Protein AF-0000000084401431 (afdb_homodimer)

pLDDT: mean 94.39, std 7.21, range [65.69, 98.94]

Structure (mmCIF, N/CA/C/O backbone):
data_AF-0000000084401431-model_v1
#
loop_
_entity.id
_entity.type
_entity.pdbx_description
1 polymer 'DUF1264-domain-containing protein'
#
loop_
_atom_site.group_PDB
_atom_site.id
_atom_site.type_symbol
_atom_site.label_atom_id
_atom_site.label_alt_id
_atom_site.label_comp_id
_atom_site.label_asym_id
_atom_site.label_entity_id
_atom_site.label_seq_id
_atom_site.pdbx_PDB_ins_code
_atom_site.Cartn_x
_atom_site.Cartn_y
_atom_site.Cartn_z
_atom_site.occupancy
_atom_site.B_iso_or_equiv
_atom_site.auth_seq_id
_atom_site.auth_comp_id
_atom_site.auth_asym_id
_atom_site.auth_atom_id
_atom_site.pdbx_PDB_model_num
ATOM 1 N N . MET A 1 1 ? -12.273 -34.719 -21.266 1 65.69 1 MET A N 1
ATOM 2 C CA . MET A 1 1 ? -12.203 -33.875 -22.469 1 65.69 1 MET A CA 1
ATOM 3 C C . MET A 1 1 ? -10.781 -33.875 -23.031 1 65.69 1 MET A C 1
ATOM 5 O O . MET A 1 1 ? -9.812 -33.844 -22.281 1 65.69 1 MET A O 1
ATOM 9 N N . PRO A 1 2 ? -10.688 -34 -24.359 1 73.94 2 PRO A N 1
ATOM 10 C CA . PRO A 1 2 ? -9.344 -33.938 -24.938 1 73.94 2 PRO A CA 1
ATOM 11 C C . PRO A 1 2 ? -8.633 -32.625 -24.625 1 73.94 2 PRO A C 1
ATOM 13 O O . PRO A 1 2 ? -9.281 -31.578 -24.516 1 73.94 2 PRO A O 1
ATOM 16 N N . ARG A 1 3 ? -7.406 -32.812 -24.453 1 80.5 3 ARG A N 1
ATOM 17 C CA . ARG A 1 3 ? -6.582 -31.672 -24.031 1 80.5 3 ARG A CA 1
ATOM 18 C C . ARG A 1 3 ? -6.734 -30.5 -24.984 1 80.5 3 ARG A C 1
ATOM 20 O O . ARG A 1 3 ? -6.762 -29.344 -24.562 1 80.5 3 ARG A O 1
ATOM 27 N N . ASP A 1 4 ? -6.84 -30.797 -26.203 1 79.69 4 ASP A N 1
ATOM 28 C CA . ASP A 1 4 ? -6.98 -29.734 -27.219 1 79.69 4 ASP A CA 1
ATOM 29 C C . ASP A 1 4 ? -8.266 -28.938 -27 1 79.69 4 ASP A C 1
ATOM 31 O O . ASP A 1 4 ? -8.281 -27.719 -27.172 1 79.69 4 ASP A O 1
ATOM 35 N N . GLN A 1 5 ? -9.258 -29.656 -26.609 1 75.5 5 GLN A N 1
ATOM 36 C CA . GLN A 1 5 ? -10.531 -29 -26.344 1 75.5 5 GLN A CA 1
ATOM 37 C C . GLN A 1 5 ? -10.477 -28.172 -25.078 1 75.5 5 GLN A C 1
ATOM 39 O O . GLN A 1 5 ? -11 -27.062 -25.016 1 75.5 5 GLN A O 1
ATOM 44 N N . VAL A 1 6 ? -9.836 -28.672 -24.172 1 77.56 6 VAL A N 1
ATOM 45 C CA . VAL A 1 6 ? -9.664 -27.953 -22.922 1 77.56 6 VAL A CA 1
ATOM 46 C C . VAL A 1 6 ? -8.922 -26.641 -23.156 1 77.56 6 VAL A C 1
ATOM 48 O O . VAL A 1 6 ? -9.312 -25.594 -22.641 1 77.56 6 VAL A O 1
ATOM 51 N N . ASP A 1 7 ? -7.965 -26.688 -23.969 1 81.12 7 ASP A N 1
ATOM 52 C CA . ASP A 1 7 ? -7.145 -25.516 -24.25 1 81.12 7 ASP A CA 1
ATOM 53 C C . ASP A 1 7 ? -7.961 -24.438 -24.969 1 81.12 7 ASP A C 1
ATOM 55 O O . ASP A 1 7 ? -7.793 -23.234 -24.703 1 81.12 7 ASP A O 1
ATOM 59 N N . LYS A 1 8 ? -8.742 -24.828 -25.906 1 80.69 8 LYS A N 1
ATOM 60 C CA . LYS A 1 8 ? -9.586 -23.891 -26.625 1 80.69 8 LYS A CA 1
ATOM 61 C C . LYS A 1 8 ? -10.57 -23.203 -25.672 1 80.69 8 LYS A C 1
ATOM 63 O O . LYS A 1 8 ? -10.773 -21.984 -25.766 1 80.69 8 LYS A O 1
ATOM 68 N N . PHE A 1 9 ? -11.141 -24 -24.797 1 77.69 9 PHE A N 1
ATOM 69 C CA . PHE A 1 9 ? -12.07 -23.422 -23.812 1 77.69 9 PHE A CA 1
ATOM 70 C C . PHE A 1 9 ? -11.344 -22.484 -22.859 1 77.69 9 PHE A C 1
ATOM 72 O O . PHE A 1 9 ? -11.859 -21.422 -22.531 1 77.69 9 PHE A O 1
ATOM 79 N N . ALA A 1 10 ? -10.227 -22.891 -22.438 1 79.25 10 ALA A N 1
ATOM 80 C CA . ALA A 1 10 ? -9.414 -22.078 -21.547 1 79.25 10 ALA A CA 1
ATOM 81 C C . ALA A 1 10 ? -9.062 -20.734 -22.203 1 79.25 10 ALA A C 1
ATOM 83 O O . ALA A 1 10 ? -9.07 -19.703 -21.531 1 79.25 10 ALA A O 1
ATOM 84 N N . GLN A 1 11 ? -8.758 -20.734 -23.422 1 81.62 11 GLN A N 1
ATOM 85 C CA . GLN A 1 11 ? -8.422 -19.516 -24.141 1 81.62 11 GLN A CA 1
ATOM 86 C C . GLN A 1 11 ? -9.617 -18.562 -24.203 1 81.62 11 GLN A C 1
ATOM 88 O O . GLN A 1 11 ? -9.461 -17.344 -24.078 1 81.62 11 GLN A O 1
ATOM 93 N N . ALA A 1 12 ? -10.719 -19.141 -24.375 1 78.88 12 ALA A N 1
ATOM 94 C CA . ALA A 1 12 ? -11.945 -18.344 -24.406 1 78.88 12 ALA A CA 1
ATOM 95 C C . ALA A 1 12 ? -12.227 -17.719 -23.031 1 78.88 12 ALA A C 1
ATOM 97 O O . ALA A 1 12 ? -12.594 -16.547 -22.953 1 78.88 12 ALA A O 1
ATOM 98 N N . GLU A 1 13 ? -12.078 -18.531 -22.047 1 80.88 13 GLU A N 1
ATOM 99 C CA . GLU A 1 13 ? -12.273 -18.031 -20.703 1 80.88 13 GLU A CA 1
ATOM 100 C C . GLU A 1 13 ? -11.258 -16.953 -20.344 1 80.88 13 GLU A C 1
ATOM 102 O O . GLU A 1 13 ? -11.586 -15.977 -19.672 1 80.88 13 GLU A O 1
ATOM 107 N N . HIS A 1 14 ? -10.055 -17.094 -20.797 1 79.94 14 HIS A N 1
ATOM 108 C CA . HIS A 1 14 ? -8.984 -16.125 -20.578 1 79.94 14 HIS A CA 1
ATOM 109 C C . HIS A 1 14 ? -9.344 -14.773 -21.172 1 79.94 14 HIS A C 1
ATOM 111 O O . HIS A 1 14 ? -9.086 -13.734 -20.562 1 79.94 14 HIS A O 1
ATOM 117 N N . SER A 1 15 ? -9.961 -14.734 -22.266 1 77.81 15 SER A N 1
ATOM 118 C CA . SER A 1 15 ? -10.312 -13.5 -22.953 1 77.81 15 SER A CA 1
ATOM 119 C C . SER A 1 15 ? -11.375 -12.719 -22.188 1 77.81 15 SER A C 1
ATOM 121 O O . SER A 1 15 ? -11.484 -11.5 -22.328 1 77.81 15 SER A O 1
ATOM 123 N N . GLY A 1 16 ? -12.086 -13.43 -21.344 1 75.38 16 GLY A N 1
ATOM 124 C CA . GLY A 1 16 ? -13.148 -12.781 -20.594 1 75.38 16 GLY A CA 1
ATOM 125 C C . GLY A 1 16 ? -12.664 -12.156 -19.297 1 75.38 16 GLY A C 1
ATOM 126 O O . GLY A 1 16 ? -13.414 -11.438 -18.625 1 75.38 16 GLY A O 1
ATOM 127 N N . TYR A 1 17 ? -11.477 -12.312 -19.031 1 82.06 17 TYR A N 1
ATOM 128 C CA . TYR A 1 17 ? -10.945 -11.914 -17.719 1 82.06 17 TYR A CA 1
ATOM 129 C C . TYR A 1 17 ? -11.047 -10.406 -17.531 1 82.06 17 TYR A C 1
ATOM 131 O O . TYR A 1 17 ? -11.328 -9.938 -16.422 1 82.06 17 TYR A O 1
ATOM 139 N N . HIS A 1 18 ? -11.039 -9.633 -18.547 1 79 18 HIS A N 1
ATOM 140 C CA . HIS A 1 18 ? -11.039 -8.18 -18.406 1 79 18 HIS A CA 1
ATOM 141 C C . HIS A 1 18 ? -12.414 -7.594 -18.688 1 79 18 HIS A C 1
ATOM 143 O O . HIS A 1 18 ? -12.586 -6.371 -18.703 1 79 18 HIS A O 1
ATOM 149 N N . SER A 1 19 ? -13.32 -8.547 -18.875 1 75.56 19 SER A N 1
ATOM 150 C CA . SER A 1 19 ? -14.672 -8.078 -19.172 1 75.56 19 SER A CA 1
ATOM 151 C C . SER A 1 19 ? -15.383 -7.602 -17.906 1 75.56 19 SER A C 1
ATOM 153 O O . SER A 1 19 ? -15.156 -8.141 -16.828 1 75.56 19 SER A O 1
ATOM 155 N N . SER A 1 20 ? -16.234 -6.648 -18.078 1 71.31 20 SER A N 1
ATOM 156 C CA . SER A 1 20 ? -17 -6.09 -16.969 1 71.31 20 SER A CA 1
ATOM 157 C C . SER A 1 20 ? -17.906 -7.145 -16.344 1 71.31 20 SER A C 1
ATOM 159 O O . SER A 1 20 ? -18.094 -7.156 -15.125 1 71.31 20 SER A O 1
ATOM 161 N N . ALA A 1 21 ? -18.422 -7.992 -17.203 1 67.75 21 ALA A N 1
ATOM 162 C CA . ALA A 1 21 ? -19.328 -9.023 -16.703 1 67.75 21 ALA A CA 1
ATOM 163 C C . ALA A 1 21 ? -18.594 -9.992 -15.781 1 67.75 21 ALA A C 1
ATOM 165 O O . ALA A 1 21 ? -19.094 -10.352 -14.711 1 67.75 21 ALA A O 1
ATOM 166 N N . TYR A 1 22 ? -17.5 -10.406 -16.172 1 70.44 22 TYR A N 1
ATOM 167 C CA . TYR A 1 22 ? -16.688 -11.297 -15.336 1 70.44 22 TYR A CA 1
ATOM 168 C C . TYR A 1 22 ? -16.328 -10.625 -14.016 1 70.44 22 TYR A C 1
ATOM 170 O O . TYR A 1 22 ? -16.469 -11.227 -12.953 1 70.44 22 TYR A O 1
ATOM 178 N N . MET A 1 23 ? -16 -9.375 -14.188 1 73.12 23 MET A N 1
ATOM 179 C CA . MET A 1 23 ? -15.578 -8.648 -12.992 1 73.12 23 MET A CA 1
ATOM 180 C C . MET A 1 23 ? -16.734 -8.484 -12.016 1 73.12 23 MET A C 1
ATOM 182 O O . MET A 1 23 ? -16.562 -8.656 -10.812 1 73.12 23 MET A O 1
ATOM 186 N N . ALA A 1 24 ? -17.812 -8.227 -12.539 1 72.31 24 ALA A N 1
ATOM 187 C CA . ALA A 1 24 ? -18.984 -8.016 -11.688 1 72.31 24 ALA A CA 1
ATOM 188 C C . ALA A 1 24 ? -19.422 -9.305 -11.008 1 72.31 24 ALA A C 1
ATOM 190 O O . ALA A 1 24 ? -19.719 -9.32 -9.812 1 72.31 24 ALA A O 1
ATOM 191 N N . ALA A 1 25 ? -19.484 -10.367 -11.75 1 72.25 25 ALA A N 1
ATOM 192 C CA . ALA A 1 25 ? -19.891 -11.656 -11.195 1 72.25 25 ALA A CA 1
ATOM 193 C C . ALA A 1 25 ? -18.891 -12.148 -10.156 1 72.25 25 ALA A C 1
ATOM 195 O O . ALA A 1 25 ? -19.281 -12.703 -9.125 1 72.25 25 ALA A O 1
ATOM 196 N N . GLY A 1 26 ? -17.766 -11.938 -10.445 1 77.75 26 GLY A N 1
ATOM 197 C CA . GLY A 1 26 ? -16.734 -12.336 -9.508 1 77.75 26 GLY A CA 1
ATOM 198 C C . GLY A 1 26 ? -16.719 -11.508 -8.242 1 77.75 26 GLY A C 1
ATOM 199 O O . GLY A 1 26 ? -16.641 -12.047 -7.137 1 77.75 26 GLY A O 1
ATOM 200 N N . GLU A 1 27 ? -16.938 -10.25 -8.461 1 83.06 27 GLU A N 1
ATOM 201 C CA . GLU A 1 27 ? -16.891 -9.312 -7.344 1 83.06 27 GLU A CA 1
ATOM 202 C C . GLU A 1 27 ? -17.969 -9.609 -6.32 1 83.06 27 GLU A C 1
ATOM 204 O O . GLU A 1 27 ? -17.75 -9.477 -5.113 1 83.06 27 GLU A O 1
ATOM 209 N N . ALA A 1 28 ? -19.109 -10.07 -6.754 1 82.94 28 ALA A N 1
ATOM 210 C CA . ALA A 1 28 ? -20.234 -10.328 -5.863 1 82.94 28 ALA A CA 1
ATOM 211 C C . ALA A 1 28 ? -19.938 -11.492 -4.922 1 82.94 28 ALA A C 1
ATOM 213 O O . ALA A 1 28 ? -20.5 -11.57 -3.828 1 82.94 28 ALA A O 1
ATOM 214 N N . GLN A 1 29 ? -19.078 -12.273 -5.316 1 87 29 GLN A N 1
ATOM 215 C CA . GLN A 1 29 ? -18.797 -13.477 -4.543 1 87 29 GLN A CA 1
ATOM 216 C C . GLN A 1 29 ? -17.625 -13.258 -3.59 1 87 29 GLN A C 1
ATOM 218 O O . GLN A 1 29 ? -17.406 -14.047 -2.672 1 87 29 GLN A O 1
ATOM 223 N N . MET A 1 30 ? -16.938 -12.227 -3.77 1 91.94 30 MET A N 1
ATOM 224 C CA . MET A 1 30 ? -15.695 -12.031 -3.023 1 91.94 30 MET A CA 1
ATOM 225 C C . MET A 1 30 ? -15.922 -11.125 -1.819 1 91.94 30 MET A C 1
ATOM 227 O O . MET A 1 30 ? -16.875 -10.344 -1.795 1 91.94 30 MET A O 1
ATOM 231 N N . SER A 1 31 ? -15.094 -11.281 -0.843 1 93.62 31 SER A N 1
ATOM 232 C CA . SER A 1 31 ? -15.148 -10.438 0.343 1 93.62 31 SER A CA 1
ATOM 233 C C . SER A 1 31 ? -14.172 -9.266 0.235 1 93.62 31 SER A C 1
ATOM 235 O O . SER A 1 31 ? -13.031 -9.445 -0.184 1 93.62 31 SER A O 1
ATOM 237 N N . PHE A 1 32 ? -14.625 -8.047 0.632 1 97.06 32 PHE A N 1
ATOM 238 C CA . PHE A 1 32 ? -13.812 -6.836 0.589 1 97.06 32 PHE A CA 1
ATOM 239 C C . PHE A 1 32 ? -13.812 -6.137 1.942 1 97.06 32 PHE A C 1
ATOM 241 O O . PHE A 1 32 ? -13.703 -4.91 2.014 1 97.06 32 PHE A O 1
ATOM 248 N N . THR A 1 33 ? -13.906 -6.883 2.998 1 97.38 33 THR A N 1
ATOM 249 C CA . THR A 1 33 ? -14.117 -6.391 4.355 1 97.38 33 THR A CA 1
ATOM 250 C C . THR A 1 33 ? -13.039 -5.383 4.738 1 97.38 33 THR A C 1
ATOM 252 O O . THR A 1 33 ? -13.352 -4.289 5.219 1 97.38 33 THR A O 1
ATOM 255 N N . PRO A 1 34 ? -11.695 -5.676 4.508 1 98.44 34 PRO A N 1
ATOM 256 C CA . PRO A 1 34 ? -10.695 -4.664 4.867 1 98.44 34 PRO A CA 1
ATOM 257 C C . PRO A 1 34 ? -10.859 -3.367 4.074 1 98.44 34 PRO A C 1
ATOM 259 O O . PRO A 1 34 ? -10.695 -2.277 4.625 1 98.44 34 PRO A O 1
ATOM 262 N N . ILE A 1 35 ? -11.195 -3.438 2.803 1 98.5 35 ILE A N 1
ATOM 263 C CA . ILE A 1 35 ? -11.359 -2.279 1.931 1 98.5 35 ILE A CA 1
ATOM 264 C C . ILE A 1 35 ? -12.539 -1.438 2.416 1 98.5 35 ILE A C 1
ATOM 266 O O . ILE A 1 35 ? -12.484 -0.207 2.391 1 98.5 35 ILE A O 1
ATOM 270 N N . ASN A 1 36 ? -13.578 -2.105 2.934 1 96.44 36 ASN A N 1
ATOM 271 C CA . ASN A 1 36 ? -14.797 -1.438 3.391 1 96.44 36 ASN A CA 1
ATOM 272 C C . ASN A 1 36 ? -14.562 -0.671 4.68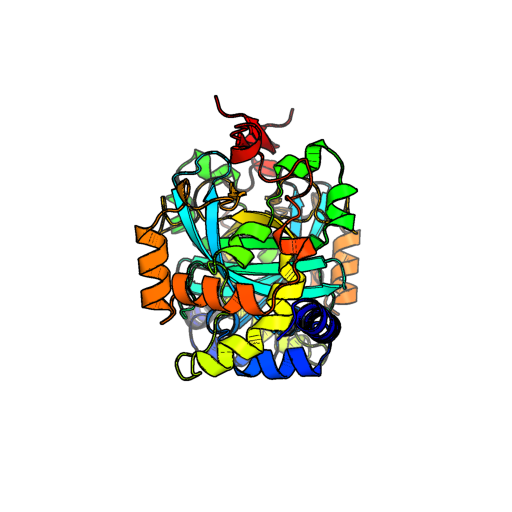8 1 96.44 36 ASN A C 1
ATOM 274 O O . ASN A 1 36 ? -15.43 0.074 5.141 1 96.44 36 ASN A O 1
ATOM 278 N N . GLN A 1 37 ? -13.383 -0.838 5.273 1 96.62 37 GLN A N 1
ATOM 279 C CA . GLN A 1 37 ? -13.07 -0.104 6.492 1 96.62 37 GLN A CA 1
ATOM 280 C C . GLN A 1 37 ? -12.469 1.261 6.176 1 96.62 37 GLN A C 1
ATOM 282 O O . GLN A 1 37 ? -12.266 2.078 7.074 1 96.62 37 GLN A O 1
ATOM 287 N N . ILE A 1 38 ? -12.148 1.524 4.922 1 96.94 38 ILE A N 1
ATOM 288 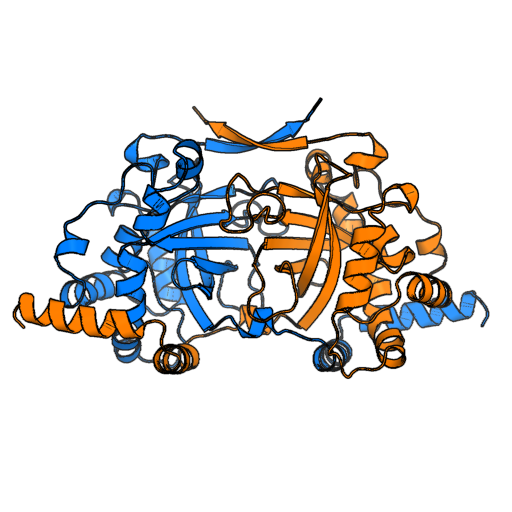C CA . ILE A 1 38 ? -11.594 2.811 4.52 1 96.94 38 ILE A CA 1
ATOM 289 C C . ILE A 1 38 ? -12.688 3.873 4.527 1 96.94 38 ILE A C 1
ATOM 291 O O . ILE A 1 38 ? -13.68 3.76 3.803 1 96.94 38 ILE A O 1
ATOM 295 N N . HIS A 1 39 ? -12.438 4.992 5.328 1 94.38 39 HIS A N 1
ATOM 296 C CA . HIS A 1 39 ? -13.547 5.922 5.496 1 94.38 39 HIS A CA 1
ATOM 297 C C . HIS A 1 39 ? -13.062 7.367 5.477 1 94.38 39 HIS A C 1
ATOM 299 O O . HIS A 1 39 ? -13.812 8.289 5.812 1 94.38 39 HIS A O 1
ATOM 305 N N . GLN A 1 40 ? -11.859 7.578 5.172 1 96.12 40 GLN A N 1
ATOM 306 C CA . GLN A 1 40 ? -11.336 8.938 5.113 1 96.12 40 GLN A CA 1
ATOM 307 C C . GLN A 1 40 ? -10.445 9.133 3.891 1 96.12 40 GLN A C 1
ATOM 309 O O . GLN A 1 40 ? -9.656 8.258 3.545 1 96.12 40 GLN A O 1
ATOM 314 N N . HIS A 1 41 ? -10.594 10.242 3.258 1 97.75 41 HIS A N 1
ATOM 315 C CA . HIS A 1 41 ? -9.773 10.656 2.127 1 97.75 41 HIS A CA 1
ATOM 316 C C . HIS A 1 41 ? -9.07 11.984 2.408 1 97.75 41 HIS A C 1
ATOM 318 O O . HIS A 1 41 ? -9.734 13 2.641 1 97.75 41 HIS A O 1
ATOM 324 N N . LEU A 1 42 ? -7.738 11.945 2.418 1 98 42 LEU A N 1
ATOM 325 C CA . LEU A 1 42 ? -6.895 13.125 2.594 1 98 42 LEU A CA 1
ATOM 326 C C . LEU A 1 42 ? -5.93 13.281 1.422 1 98 42 LEU A C 1
ATOM 328 O O . LEU A 1 42 ? -5.527 12.289 0.807 1 98 42 LEU A O 1
ATOM 332 N N . CYS A 1 43 ? -5.586 14.484 1.151 1 98.5 43 CYS A N 1
ATOM 333 C CA . CYS A 1 43 ? -4.586 14.75 0.124 1 98.5 43 CYS A CA 1
ATOM 334 C C . CYS A 1 43 ? -3.518 15.711 0.638 1 98.5 43 CYS A C 1
ATOM 336 O O . CYS A 1 43 ? -3.836 16.719 1.259 1 98.5 43 CYS A O 1
ATOM 338 N N . GLY A 1 44 ? -2.326 15.383 0.428 1 98.44 44 GLY A N 1
ATOM 339 C CA . GLY A 1 44 ? -1.163 16.219 0.699 1 98.44 44 GLY A CA 1
ATOM 340 C C . GLY A 1 44 ? -0.043 16.016 -0.305 1 98.44 44 GLY A C 1
ATOM 341 O O . GLY A 1 44 ? -0.277 15.547 -1.419 1 98.44 44 GLY A O 1
ATOM 342 N N . LEU A 1 45 ? 1.127 16.562 0.025 1 98.81 45 LEU A N 1
ATOM 343 C CA . LEU A 1 45 ? 2.338 16.391 -0.767 1 98.81 45 LEU A CA 1
ATOM 344 C C . LEU A 1 45 ? 3.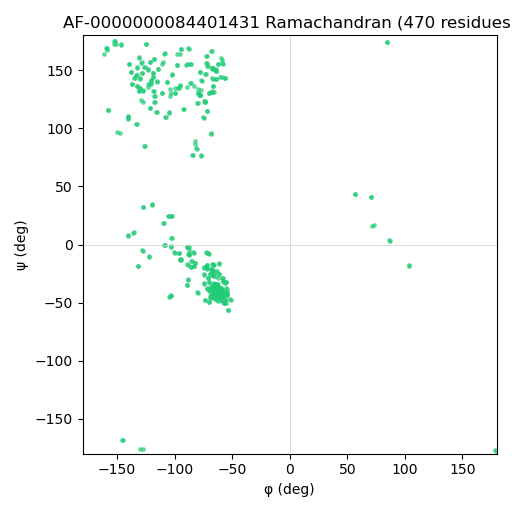395 15.617 0.025 1 98.81 45 LEU A C 1
ATOM 346 O O . LEU A 1 45 ? 3.541 15.828 1.232 1 98.81 45 LEU A O 1
ATOM 350 N N . HIS A 1 46 ? 4.078 14.75 -0.647 1 98.94 46 HIS A N 1
ATOM 351 C CA . HIS A 1 46 ? 5.234 14.062 -0.087 1 98.94 46 HIS A CA 1
ATOM 352 C C . HIS A 1 46 ? 6.516 14.445 -0.818 1 98.94 46 HIS A C 1
ATOM 354 O O . HIS A 1 46 ? 6.484 14.781 -2.004 1 98.94 46 HIS A O 1
ATOM 360 N N . ILE A 1 47 ? 7.594 14.398 -0.13 1 98.88 47 ILE A N 1
ATOM 361 C CA . ILE A 1 47 ? 8.922 14.539 -0.726 1 98.88 47 ILE A CA 1
ATOM 362 C C . ILE A 1 47 ? 9.75 13.297 -0.426 1 98.88 47 ILE A C 1
ATOM 364 O O . ILE A 1 47 ? 9.461 12.555 0.516 1 98.88 47 ILE A O 1
ATOM 368 N N . TYR A 1 48 ? 10.727 13.102 -1.252 1 98.69 48 TYR A N 1
ATOM 369 C CA . TYR A 1 48 ? 11.617 11.961 -1.047 1 98.69 48 TYR A CA 1
ATOM 370 C C . TYR A 1 48 ? 12.602 12.242 0.081 1 98.69 48 TYR A C 1
ATOM 372 O O . TYR A 1 48 ? 13.125 13.352 0.198 1 98.69 48 TYR A O 1
ATOM 380 N N . SER A 1 49 ? 12.898 11.273 0.878 1 98.56 49 SER A N 1
ATOM 381 C CA . SER A 1 49 ? 13.734 11.461 2.061 1 98.56 49 SER A CA 1
ATOM 382 C C . SER A 1 49 ? 15.148 11.875 1.679 1 98.56 49 SER A C 1
ATOM 384 O O . SER A 1 49 ? 15.883 12.438 2.496 1 98.56 49 SER A O 1
ATOM 386 N N . HIS A 1 50 ? 15.547 11.547 0.463 1 97.88 50 HIS A N 1
ATOM 387 C CA . HIS A 1 50 ? 16.906 11.891 0.036 1 97.88 50 HIS A CA 1
ATOM 388 C C . HIS A 1 50 ? 16.906 13.148 -0.818 1 97.88 50 HIS A C 1
ATOM 390 O O . HIS A 1 50 ? 17.969 13.648 -1.192 1 97.88 50 HIS A O 1
ATOM 396 N N . ASP A 1 51 ? 15.758 13.688 -1.202 1 97.56 51 ASP A N 1
ATOM 397 C CA . ASP A 1 51 ? 15.656 14.836 -2.098 1 97.56 51 ASP A CA 1
ATOM 398 C C . ASP A 1 51 ? 14.438 15.688 -1.762 1 97.56 51 ASP A C 1
ATOM 400 O O . ASP A 1 51 ? 13.359 15.492 -2.328 1 97.56 51 ASP A O 1
ATOM 404 N N . GLY A 1 52 ? 14.656 16.719 -0.982 1 96.75 52 GLY A N 1
ATOM 405 C CA . GLY A 1 52 ? 13.586 17.594 -0.523 1 96.75 52 GLY A CA 1
ATOM 406 C C . GLY A 1 52 ? 13.008 18.453 -1.626 1 96.75 52 GLY A C 1
ATOM 407 O O . GLY A 1 52 ? 11.977 19.094 -1.439 1 96.75 52 GLY A O 1
ATOM 408 N N . ASN A 1 53 ? 13.633 18.438 -2.814 1 97.12 53 ASN A N 1
ATOM 409 C CA . ASN A 1 53 ? 13.172 19.25 -3.928 1 97.12 53 ASN A CA 1
ATOM 410 C C . ASN A 1 53 ? 12.273 18.453 -4.871 1 97.12 53 ASN A C 1
ATOM 412 O O . ASN A 1 53 ? 11.727 19.016 -5.828 1 97.12 53 ASN A O 1
ATOM 416 N N . ARG A 1 54 ? 12.156 17.219 -4.668 1 97.81 54 ARG A N 1
ATOM 417 C CA . ARG A 1 54 ? 11.297 16.344 -5.465 1 97.81 54 ARG A CA 1
ATOM 418 C C . ARG A 1 54 ? 10.031 15.969 -4.699 1 97.81 54 ARG A C 1
ATOM 420 O O . ARG A 1 54 ? 10.102 15.312 -3.658 1 97.81 54 ARG A O 1
ATOM 427 N N . ALA A 1 55 ? 8.93 16.469 -5.238 1 98.75 55 ALA A N 1
ATOM 428 C CA . ALA A 1 55 ? 7.664 16.297 -4.531 1 98.75 55 ALA A CA 1
ATOM 429 C C . ALA A 1 55 ? 6.613 15.664 -5.438 1 98.75 55 ALA A C 1
ATOM 431 O O . ALA A 1 55 ? 6.672 15.812 -6.664 1 98.75 55 ALA A O 1
ATOM 432 N N . VAL A 1 56 ? 5.699 14.984 -4.797 1 98.81 56 VAL A N 1
ATOM 433 C CA . VAL A 1 56 ? 4.582 14.398 -5.527 1 98.81 56 VAL A CA 1
ATOM 434 C C . VAL A 1 56 ? 3.295 14.562 -4.723 1 98.81 56 VAL A C 1
ATOM 436 O O . VAL A 1 56 ? 3.334 14.695 -3.496 1 98.81 56 VAL A O 1
ATOM 439 N N . LYS A 1 57 ? 2.17 14.562 -5.438 1 98.81 57 LYS A N 1
ATOM 440 C CA . LYS A 1 57 ? 0.865 14.523 -4.781 1 98.81 57 LYS A CA 1
ATOM 441 C C . LYS A 1 57 ? 0.579 13.148 -4.195 1 98.81 57 LYS A C 1
ATOM 443 O O . LYS A 1 57 ? 0.966 12.125 -4.773 1 98.81 57 LYS A O 1
ATOM 448 N N . ALA A 1 58 ? -0.098 13.164 -3.127 1 98.88 58 ALA A N 1
ATOM 449 C CA . ALA A 1 58 ? -0.426 11.914 -2.447 1 98.88 58 ALA A CA 1
ATOM 450 C C . ALA A 1 58 ? -1.854 11.945 -1.908 1 98.88 58 ALA A C 1
ATOM 452 O O . ALA A 1 58 ? -2.158 12.695 -0.978 1 98.88 58 ALA A O 1
ATOM 453 N N . HIS A 1 59 ? -2.727 11.172 -2.486 1 98.88 59 HIS A N 1
ATOM 454 C CA . HIS A 1 59 ? -4.086 10.961 -2.002 1 98.88 59 HIS A CA 1
ATOM 455 C C . HIS A 1 59 ? -4.16 9.75 -1.076 1 98.88 59 HIS A C 1
ATOM 457 O O . HIS A 1 59 ? -3.902 8.625 -1.5 1 98.88 59 HIS A O 1
ATOM 463 N N . HIS A 1 60 ? -4.531 10.039 0.199 1 98.81 60 HIS A N 1
ATOM 464 C CA . HIS A 1 60 ? -4.57 9.023 1.25 1 98.81 60 HIS A CA 1
ATOM 465 C C . HIS A 1 60 ? -5.992 8.531 1.483 1 98.81 60 HIS A C 1
ATOM 467 O O . HIS A 1 60 ? -6.91 9.328 1.669 1 98.81 60 HIS A O 1
ATOM 473 N N . TYR A 1 61 ? -6.152 7.293 1.498 1 98.81 61 TYR A N 1
ATOM 474 C CA . TYR A 1 61 ? -7.391 6.641 1.901 1 98.81 61 TYR A CA 1
ATOM 475 C C . TYR A 1 61 ? -7.184 5.801 3.156 1 98.81 61 TYR A C 1
ATOM 477 O O . TYR A 1 61 ? -6.527 4.762 3.113 1 98.81 61 TYR A O 1
ATOM 485 N N . CYS A 1 62 ? -7.844 6.234 4.234 1 97.81 62 CYS A N 1
ATOM 486 C CA . CYS A 1 62 ? -7.352 5.82 5.543 1 97.81 62 CYS A CA 1
ATOM 487 C C . CYS A 1 62 ? -8.406 5.008 6.289 1 97.81 62 CYS A C 1
ATOM 489 O O . CYS A 1 62 ? -9.602 5.266 6.156 1 97.81 62 CYS A O 1
ATOM 491 N N . THR A 1 63 ? -7.93 4.086 6.984 1 97.06 63 THR A N 1
ATOM 492 C CA . THR A 1 63 ? -8.633 3.346 8.023 1 97.06 63 THR A CA 1
ATOM 493 C C . THR A 1 63 ? -8.07 3.678 9.406 1 97.06 63 THR A C 1
ATOM 495 O O . THR A 1 63 ? -6.848 3.715 9.586 1 97.06 63 THR A O 1
ATOM 498 N N . HIS A 1 64 ? -8.953 4 10.312 1 94.75 64 HIS A N 1
ATOM 499 C CA . HIS A 1 64 ? -8.531 4.109 11.703 1 94.75 64 HIS A CA 1
ATOM 500 C C . HIS A 1 64 ? -8.469 2.736 12.367 1 94.75 64 HIS A C 1
ATOM 502 O O . HIS A 1 64 ? -9.406 2.326 13.055 1 94.75 64 HIS A O 1
ATOM 508 N N . LEU A 1 65 ? -7.383 2.025 12.188 1 94.12 65 LEU A N 1
ATOM 509 C CA . LEU A 1 65 ? -7.23 0.647 12.641 1 94.12 65 LEU A CA 1
ATOM 510 C C . LEU A 1 65 ? -7.453 0.541 14.148 1 94.12 65 LEU A C 1
ATOM 512 O O . LEU A 1 65 ? -8.188 -0.335 14.609 1 94.12 65 LEU A O 1
ATOM 516 N N . ARG A 1 66 ? -6.824 1.341 14.898 1 93.56 66 ARG A N 1
ATOM 517 C CA . ARG A 1 66 ? -7.027 1.553 16.328 1 93.56 66 ARG A CA 1
ATOM 518 C C . ARG A 1 66 ? -6.762 3.006 16.719 1 93.56 66 ARG A C 1
ATOM 520 O O . ARG A 1 66 ? -6.34 3.805 15.875 1 93.56 66 ARG A O 1
ATOM 527 N N . LYS A 1 67 ? -7.055 3.346 17.891 1 89.38 67 LYS A N 1
ATOM 528 C CA . LYS A 1 67 ? -6.969 4.734 18.328 1 89.38 67 LYS A CA 1
ATOM 529 C C . LYS A 1 67 ? -5.57 5.301 18.109 1 89.38 67 LYS A C 1
ATOM 531 O O . LYS A 1 67 ? -5.414 6.484 17.797 1 89.38 67 LYS A O 1
ATOM 536 N N . ASP A 1 68 ? -4.59 4.473 18.234 1 95.38 68 ASP A N 1
ATOM 537 C CA . ASP A 1 68 ? -3.229 5 18.172 1 95.38 68 ASP A CA 1
ATOM 538 C C . ASP A 1 68 ? -2.527 4.578 16.891 1 95.38 68 ASP A C 1
ATOM 540 O O . ASP A 1 68 ? -1.296 4.57 16.812 1 95.38 68 ASP A O 1
ATOM 544 N N . LEU A 1 69 ? -3.334 4.164 15.891 1 97.94 69 LEU A N 1
ATOM 545 C CA . LEU A 1 69 ? -2.703 3.74 14.648 1 97.94 69 LEU A CA 1
ATOM 546 C C . LEU A 1 69 ? -3.684 3.836 13.477 1 97.94 69 LEU A C 1
ATOM 548 O O . LEU A 1 69 ? -4.68 3.111 13.438 1 97.94 69 LEU A O 1
ATOM 552 N N . HIS A 1 70 ? -3.377 4.707 12.523 1 97.88 70 HIS A N 1
ATOM 553 C CA . HIS A 1 70 ? -4.059 4.777 11.234 1 97.88 70 HIS A CA 1
ATOM 554 C C . HIS A 1 70 ? -3.223 4.137 10.133 1 97.88 70 HIS A C 1
ATOM 556 O O . HIS A 1 70 ? -1.991 4.141 10.203 1 97.88 70 HIS A O 1
ATOM 562 N N . GLN A 1 71 ? -3.898 3.559 9.234 1 98.88 71 GLN A N 1
ATOM 563 C CA . GLN A 1 71 ? -3.26 3.023 8.039 1 98.88 71 GLN A CA 1
ATOM 564 C C . GLN A 1 71 ? -3.936 3.549 6.773 1 98.88 71 GLN A C 1
ATOM 566 O O . GLN A 1 71 ? -5.164 3.527 6.664 1 98.88 71 GLN A O 1
ATOM 571 N N . CYS A 1 72 ? -3.113 4.02 5.797 1 98.88 72 CYS A N 1
ATOM 572 C CA . CYS A 1 72 ? -3.646 4.672 4.605 1 98.88 72 CYS A CA 1
ATOM 573 C C . CYS A 1 72 ? -3.029 4.082 3.34 1 98.88 72 CYS A C 1
ATOM 575 O O . CYS A 1 72 ? -1.816 3.879 3.273 1 98.88 72 CYS A O 1
ATOM 577 N N . VAL A 1 73 ? -3.877 3.826 2.395 1 98.94 73 VAL A N 1
ATOM 578 C CA . VAL A 1 73 ? -3.445 3.539 1.031 1 98.94 73 VAL A CA 1
ATOM 579 C C . VAL A 1 73 ? -3.281 4.844 0.255 1 98.94 73 VAL A C 1
ATOM 581 O O . VAL A 1 73 ? -4.102 5.754 0.38 1 98.94 73 VAL A O 1
ATOM 584 N N . ILE A 1 74 ? -2.203 4.926 -0.567 1 98.94 74 ILE A N 1
ATOM 585 C CA . ILE A 1 74 ? -1.911 6.195 -1.221 1 98.94 74 ILE A CA 1
ATOM 586 C C . ILE A 1 74 ? -1.993 6.027 -2.736 1 98.94 74 ILE A C 1
ATOM 588 O O . ILE A 1 74 ? -1.427 5.086 -3.295 1 98.94 74 ILE A O 1
ATOM 592 N N . TYR A 1 75 ? -2.676 6.914 -3.361 1 98.94 75 TYR A N 1
ATOM 593 C CA . TYR A 1 75 ? -2.758 7.02 -4.812 1 98.94 75 TYR A CA 1
ATOM 594 C C . TYR A 1 75 ? -2.189 8.352 -5.293 1 98.94 75 TYR A C 1
ATOM 596 O O . TYR A 1 75 ? -2.119 9.312 -4.531 1 98.94 75 TYR A O 1
ATOM 604 N N . ASP A 1 76 ? -1.819 8.414 -6.578 1 98.75 76 ASP A N 1
ATOM 605 C CA . ASP A 1 76 ? -1.241 9.633 -7.133 1 98.75 76 ASP A CA 1
ATOM 606 C C . ASP A 1 76 ? -2.33 10.633 -7.52 1 98.75 76 ASP A C 1
ATOM 608 O O . ASP A 1 76 ? -2.045 11.805 -7.773 1 98.75 76 ASP A O 1
ATOM 612 N N . SER A 1 77 ? -3.553 10.203 -7.621 1 98.19 77 SER A N 1
ATOM 613 C CA . SER A 1 77 ? -4.715 11.039 -7.918 1 98.19 77 SER A CA 1
ATOM 614 C C . SER A 1 77 ? -5.988 10.438 -7.328 1 98.19 77 SER A C 1
ATOM 616 O O . SER A 1 77 ? -5.953 9.367 -6.719 1 98.19 77 SER A O 1
ATOM 618 N N . ASP A 1 78 ? -7.066 11.164 -7.457 1 97.81 78 ASP A N 1
ATOM 619 C CA . ASP A 1 78 ? -8.344 10.648 -6.977 1 97.81 78 ASP A CA 1
ATOM 620 C C . ASP A 1 78 ? -9.234 10.203 -8.133 1 97.81 78 ASP A C 1
ATOM 622 O O . ASP A 1 78 ? -10.461 10.203 -8.023 1 97.81 78 ASP A O 1
ATOM 626 N N . GLN A 1 79 ? -8.617 9.867 -9.266 1 97.56 79 GLN A N 1
ATOM 627 C CA . GLN A 1 79 ? -9.336 9.438 -10.469 1 97.56 79 GLN A CA 1
ATOM 628 C C . GLN A 1 79 ? -9.438 7.914 -10.531 1 97.56 79 GLN A C 1
ATOM 630 O O . GLN A 1 79 ? -8.766 7.211 -9.773 1 97.56 79 GLN A O 1
ATOM 635 N N . ALA A 1 80 ? -10.266 7.406 -11.438 1 97 80 ALA A N 1
ATOM 636 C CA . ALA A 1 80 ? -10.5 5.973 -11.578 1 97 80 ALA A CA 1
ATOM 637 C C . ALA A 1 80 ? -9.242 5.254 -12.062 1 97 80 ALA A C 1
ATOM 639 O O . ALA A 1 80 ? -9.047 4.074 -11.773 1 97 80 ALA A O 1
ATOM 640 N N . ASN A 1 81 ? -8.375 5.945 -12.766 1 97.56 81 ASN A N 1
ATOM 641 C CA . ASN A 1 81 ? -7.16 5.34 -13.297 1 97.56 81 ASN A CA 1
ATOM 642 C C . ASN A 1 81 ? -5.941 5.727 -12.461 1 97.56 81 ASN A C 1
ATOM 644 O O . ASN A 1 81 ? -4.82 5.758 -12.969 1 97.56 81 ASN A O 1
ATOM 648 N N . ALA A 1 82 ? -6.207 6.059 -11.195 1 98.69 82 ALA A N 1
ATOM 649 C CA . ALA A 1 82 ? -5.129 6.469 -10.305 1 98.69 82 ALA A CA 1
ATOM 650 C C . ALA A 1 82 ? -4.137 5.332 -10.078 1 98.69 82 ALA A C 1
ATOM 652 O O . ALA A 1 82 ? -4.535 4.172 -9.938 1 98.69 82 ALA A O 1
ATOM 653 N N . ARG A 1 83 ? -2.832 5.637 -9.992 1 98.81 83 ARG A N 1
ATOM 654 C CA . ARG A 1 83 ? -1.782 4.699 -9.602 1 98.81 83 ARG A CA 1
ATOM 655 C C . ARG A 1 83 ? -1.767 4.488 -8.094 1 98.81 83 ARG A C 1
ATOM 657 O O . ARG A 1 83 ? -1.776 5.453 -7.328 1 98.81 83 ARG A O 1
ATOM 664 N N . LEU A 1 84 ? -1.783 3.24 -7.73 1 98.94 84 LEU A N 1
ATOM 665 C CA . LEU A 1 84 ? -1.476 2.885 -6.348 1 98.94 84 LEU A CA 1
ATOM 666 C C . LEU A 1 84 ? 0.011 3.061 -6.059 1 98.94 84 LEU A C 1
ATOM 668 O O . LEU A 1 84 ? 0.841 2.305 -6.566 1 98.94 84 LEU A O 1
ATOM 672 N N . ILE A 1 85 ? 0.401 4.055 -5.117 1 98.94 85 ILE A N 1
ATOM 673 C CA . ILE A 1 85 ? 1.815 4.41 -5.145 1 98.94 85 ILE A CA 1
ATOM 674 C C . ILE A 1 85 ? 2.434 4.18 -3.766 1 98.94 85 ILE A C 1
ATOM 676 O O . ILE A 1 85 ? 3.652 4.277 -3.602 1 98.94 85 ILE A O 1
ATOM 680 N N . GLY A 1 86 ? 1.562 3.91 -2.74 1 98.94 86 GLY A N 1
ATOM 681 C CA . GLY A 1 86 ? 2.244 3.748 -1.467 1 98.94 86 GLY A CA 1
ATOM 682 C C . GLY A 1 86 ? 1.296 3.48 -0.312 1 98.94 86 GLY A C 1
ATOM 683 O O . GLY A 1 86 ? 0.102 3.258 -0.521 1 98.94 86 GLY A O 1
ATOM 684 N N . ILE A 1 87 ? 1.924 3.393 0.896 1 98.94 87 ILE A N 1
ATOM 685 C CA . ILE A 1 87 ? 1.245 3.188 2.17 1 98.94 87 ILE A CA 1
ATOM 686 C C . ILE A 1 87 ? 1.816 4.141 3.217 1 98.94 87 ILE A C 1
ATOM 688 O O . ILE A 1 87 ? 3.02 4.41 3.23 1 98.94 87 ILE A O 1
ATOM 692 N N . GLU A 1 88 ? 0.912 4.621 4.07 1 98.94 88 GLU A N 1
ATOM 693 C CA . GLU A 1 88 ? 1.348 5.402 5.223 1 98.94 88 GLU A CA 1
ATOM 694 C C . GLU A 1 88 ? 0.67 4.922 6.504 1 98.94 88 GLU A C 1
ATOM 696 O O . GLU A 1 88 ? -0.533 4.652 6.512 1 98.94 88 GLU A O 1
ATOM 701 N N . TYR A 1 89 ? 1.47 4.824 7.508 1 98.94 89 TYR A N 1
ATOM 702 C CA . TYR A 1 89 ? 0.985 4.613 8.867 1 98.94 89 TYR A CA 1
ATOM 703 C C . TYR A 1 89 ? 1.121 5.883 9.695 1 98.94 89 TYR A C 1
ATOM 705 O O . TYR A 1 89 ? 2.119 6.598 9.594 1 98.94 89 TYR A O 1
ATOM 713 N N . LEU A 1 90 ? 0.137 6.18 10.516 1 98.81 90 LEU A N 1
ATOM 714 C CA . LEU A 1 90 ? 0.164 7.344 11.391 1 98.81 90 LEU A CA 1
ATOM 715 C C . LEU A 1 90 ? 0.041 6.926 12.852 1 98.81 90 LEU A C 1
ATOM 717 O O . LEU A 1 90 ? -0.776 6.066 13.188 1 98.81 90 LEU A O 1
ATOM 721 N N . VAL A 1 91 ? 0.814 7.555 13.695 1 98.81 91 VAL A N 1
ATOM 722 C CA . VAL A 1 91 ? 0.732 7.328 15.141 1 98.81 91 VAL A CA 1
ATOM 723 C C . VAL A 1 91 ? 0.699 8.664 15.875 1 98.81 91 VAL A C 1
ATOM 725 O O . VAL A 1 91 ? 1.227 9.664 15.375 1 98.81 91 VAL A O 1
ATOM 728 N N . PRO A 1 92 ? 0.081 8.656 17.031 1 98.25 92 PRO A N 1
ATOM 729 C CA . PRO A 1 92 ? 0.155 9.875 17.844 1 98.25 92 PRO A CA 1
ATOM 730 C C . PRO A 1 92 ? 1.562 10.148 18.375 1 98.25 92 PRO A C 1
ATOM 732 O O . PRO A 1 92 ? 2.42 9.258 18.344 1 98.25 92 PRO A O 1
ATOM 735 N N . GLU A 1 93 ? 1.721 11.305 18.844 1 98.56 93 GLU A N 1
ATOM 736 C CA . GLU A 1 93 ? 3.027 11.781 19.281 1 98.56 93 GLU A CA 1
ATOM 737 C C . GLU A 1 93 ? 3.604 10.891 20.375 1 98.56 93 GLU A C 1
ATOM 739 O O . GLU A 1 93 ? 4.801 10.594 20.375 1 98.56 93 GLU A O 1
ATOM 744 N N . GLU A 1 94 ? 2.789 10.453 21.328 1 98.38 94 GLU A N 1
ATOM 745 C CA . GLU A 1 94 ? 3.266 9.625 22.438 1 98.38 94 GLU A CA 1
ATOM 746 C C . GLU A 1 94 ? 3.879 8.32 21.922 1 98.38 94 GLU A C 1
ATOM 748 O O . GLU A 1 94 ? 4.895 7.859 22.438 1 98.38 94 GLU A O 1
ATOM 753 N N . VAL A 1 95 ? 3.264 7.754 20.953 1 98.75 95 VAL A N 1
ATOM 754 C CA . VAL A 1 95 ? 3.785 6.527 20.359 1 98.75 95 VAL A CA 1
ATOM 755 C C . VAL A 1 95 ? 5.09 6.82 19.625 1 98.75 95 VAL A C 1
ATOM 757 O O . VAL A 1 95 ? 6.074 6.09 19.781 1 98.75 95 VAL A O 1
ATOM 760 N N . PHE A 1 96 ? 5.141 7.871 18.875 1 98.88 96 PHE A N 1
ATOM 761 C CA . PHE A 1 96 ? 6.344 8.242 18.125 1 98.88 96 PHE A CA 1
ATOM 762 C C . PHE A 1 96 ? 7.527 8.406 19.078 1 98.88 96 PHE A C 1
ATOM 764 O O . PHE A 1 96 ? 8.617 7.879 18.828 1 98.88 96 PHE A O 1
ATOM 771 N N . ILE A 1 97 ? 7.285 9.133 20.078 1 98.75 97 ILE A N 1
ATOM 772 C CA . ILE A 1 97 ? 8.352 9.422 21.031 1 98.75 97 ILE A CA 1
ATOM 773 C C . ILE A 1 97 ? 8.898 8.109 21.594 1 98.75 97 ILE A C 1
ATOM 775 O O . ILE A 1 97 ? 10.094 7.988 21.859 1 98.75 97 ILE A O 1
ATOM 779 N N . SER A 1 98 ? 8.094 7.113 21.719 1 98.5 98 SER A N 1
ATOM 780 C CA . SER A 1 98 ? 8.477 5.852 22.344 1 98.5 98 SER A CA 1
ATOM 781 C C . SER A 1 98 ? 9.188 4.938 21.344 1 98.5 98 SER A C 1
ATOM 783 O O . SER A 1 98 ? 9.703 3.883 21.719 1 98.5 98 SER A O 1
ATOM 785 N N . LEU A 1 99 ? 9.258 5.27 20.094 1 98.62 99 LEU A N 1
ATOM 786 C CA . LEU A 1 99 ? 9.906 4.441 19.094 1 98.62 99 LEU A CA 1
ATOM 787 C C . LEU A 1 99 ? 11.414 4.367 19.328 1 98.62 99 LEU A C 1
ATOM 789 O O . LEU A 1 99 ? 12.008 5.309 19.859 1 98.62 99 LEU A O 1
ATOM 793 N N . PRO A 1 100 ? 12.023 3.24 18.906 1 98.12 100 PRO A N 1
ATOM 794 C CA . PRO A 1 100 ? 13.492 3.225 18.906 1 98.12 100 PRO A CA 1
ATOM 795 C C . PRO A 1 100 ? 14.094 4.367 18.094 1 98.12 100 PRO A C 1
ATOM 797 O O . PRO A 1 100 ? 13.57 4.723 17.047 1 98.12 100 PRO A O 1
ATOM 800 N N . GLU A 1 101 ? 15.18 4.883 18.562 1 97.88 101 GLU A N 1
ATOM 801 C CA . GLU A 1 101 ? 15.805 6.035 17.906 1 97.88 101 GLU A CA 1
ATOM 802 C C . GLU A 1 101 ? 16.078 5.758 16.438 1 97.88 101 GLU A C 1
ATOM 804 O O . GLU A 1 101 ? 15.836 6.613 15.586 1 97.88 101 GLU A O 1
ATOM 809 N N . ASP A 1 102 ? 16.562 4.578 16.109 1 97.38 102 ASP A N 1
ATOM 810 C CA . ASP A 1 102 ? 16.922 4.242 14.727 1 97.38 102 ASP A CA 1
ATOM 811 C C . ASP A 1 102 ? 15.688 4.172 13.836 1 97.38 102 ASP A C 1
ATOM 813 O O . ASP A 1 102 ? 15.781 4.289 12.617 1 97.38 102 ASP A O 1
ATOM 817 N N . GLU A 1 103 ? 14.531 3.961 14.406 1 98.56 103 GLU A N 1
ATOM 818 C CA . GLU A 1 103 ? 13.273 3.883 13.672 1 98.56 103 GLU A CA 1
ATOM 819 C C . GLU A 1 103 ? 12.805 5.266 13.227 1 98.56 103 GLU A C 1
ATOM 821 O O . GLU A 1 103 ? 12.141 5.402 12.203 1 98.56 103 GLU A O 1
ATOM 826 N N . LYS A 1 104 ? 13.172 6.289 13.867 1 98.69 104 LYS A N 1
ATOM 827 C CA . LYS A 1 104 ? 12.594 7.621 13.719 1 98.69 104 LYS A CA 1
ATOM 828 C C . LYS A 1 104 ? 13.008 8.25 12.391 1 98.69 104 LYS A C 1
ATOM 830 O O . LYS A 1 104 ? 12.352 9.172 11.906 1 98.69 104 LYS A O 1
ATOM 835 N N . LYS A 1 105 ? 14.07 7.723 11.75 1 98.44 105 LYS A N 1
ATOM 836 C CA . LYS A 1 105 ? 14.531 8.266 10.477 1 98.44 105 LYS A CA 1
ATOM 837 C C . LYS A 1 105 ? 13.492 8.039 9.383 1 98.44 105 LYS A C 1
ATOM 839 O O . LYS A 1 105 ? 13.531 8.695 8.336 1 98.44 105 LYS A O 1
ATOM 844 N N . TYR A 1 106 ? 12.57 7.125 9.633 1 98.75 106 TYR A N 1
ATOM 845 C CA . TYR A 1 106 ? 11.547 6.801 8.641 1 98.75 106 TYR A CA 1
ATOM 846 C C . TYR A 1 106 ? 10.328 7.695 8.812 1 98.75 106 TYR A C 1
ATOM 848 O O . TYR A 1 106 ? 9.375 7.613 8.023 1 98.75 106 TYR A O 1
ATOM 856 N N . TRP A 1 107 ? 10.273 8.602 9.797 1 98.88 107 TRP A N 1
ATOM 857 C CA . TRP A 1 107 ? 9.016 9.234 10.195 1 98.88 107 TRP A CA 1
ATOM 858 C C . TRP A 1 107 ? 9.078 10.742 9.992 1 98.88 107 TRP A C 1
ATOM 860 O O . TRP A 1 107 ? 10.141 11.352 10.133 1 98.88 107 TRP A O 1
ATOM 870 N N . HIS A 1 108 ? 7.965 11.328 9.664 1 98.94 108 HIS A N 1
ATOM 871 C CA . HIS A 1 108 ? 7.816 12.773 9.539 1 98.94 108 HIS A CA 1
ATOM 872 C C . HIS A 1 108 ? 6.621 13.273 10.344 1 98.94 108 HIS A C 1
ATOM 874 O O . HIS A 1 108 ? 5.707 12.508 10.648 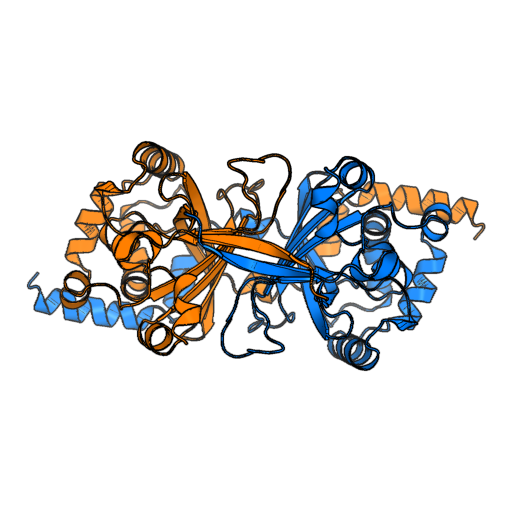1 98.94 108 HIS A O 1
ATOM 880 N N . SER A 1 109 ? 6.645 14.523 10.695 1 98.94 109 SER A N 1
ATOM 881 C CA . SER A 1 109 ? 5.559 15.164 11.43 1 98.94 109 SER A CA 1
ATOM 882 C C . SER A 1 109 ? 4.484 15.688 10.484 1 98.94 109 SER A C 1
ATOM 884 O O . SER A 1 109 ? 4.77 16 9.328 1 98.94 109 SER A O 1
ATOM 886 N N . HIS A 1 110 ? 3.246 15.82 11 1 98.88 110 HIS A N 1
ATOM 887 C CA . HIS A 1 110 ? 2.141 16.328 10.203 1 98.88 110 HIS A CA 1
ATOM 888 C C . HIS A 1 110 ? 1.828 17.781 10.562 1 98.88 110 HIS A C 1
ATOM 890 O O . HIS A 1 110 ? 0.951 18.406 9.953 1 98.88 110 HIS A O 1
ATOM 896 N N . LYS A 1 111 ? 2.549 18.359 11.539 1 98.75 111 LYS A N 1
ATOM 897 C CA . LYS A 1 111 ? 2.236 19.688 12.062 1 98.75 111 LYS A CA 1
ATOM 898 C C . LYS A 1 111 ? 2.154 20.703 10.938 1 98.75 111 LYS A C 1
ATOM 900 O O . LYS A 1 111 ? 1.144 21.406 10.789 1 98.75 111 LYS A O 1
ATOM 905 N N . TYR A 1 112 ? 3.172 20.844 10.148 1 98.75 112 TYR A N 1
ATOM 906 C CA . TYR A 1 112 ? 3.193 21.859 9.102 1 98.75 112 TYR A CA 1
ATOM 907 C C . TYR A 1 112 ? 2.094 21.625 8.078 1 98.75 112 TYR A C 1
ATOM 909 O O . TYR A 1 112 ? 1.477 22.562 7.582 1 98.75 112 TYR A O 1
ATOM 917 N N . GLU A 1 113 ? 1.935 20.344 7.711 1 98.69 113 GLU A N 1
ATOM 918 C CA . GLU A 1 113 ? 0.889 20.016 6.746 1 98.69 113 GLU A CA 1
ATOM 919 C C . GLU A 1 113 ? -0.47 20.531 7.211 1 98.69 113 GLU A C 1
ATOM 921 O O . GLU A 1 113 ? -1.266 21.016 6.402 1 98.69 113 GLU A O 1
ATOM 926 N N . VAL A 1 114 ? -0.705 20.344 8.516 1 98.56 114 VAL A N 1
ATOM 927 C CA . VAL A 1 114 ? -1.963 20.812 9.086 1 98.56 114 VAL A CA 1
ATOM 928 C C . VAL A 1 114 ? -1.945 22.344 9.203 1 98.56 114 VAL A C 1
ATOM 930 O O . VAL A 1 114 ? -2.85 23.016 8.703 1 98.56 114 VAL A O 1
ATOM 933 N N . ASP A 1 115 ? -0.877 22.953 9.742 1 98.19 115 ASP A N 1
ATOM 934 C CA . ASP A 1 115 ? -0.752 24.391 9.969 1 98.19 115 ASP A CA 1
ATOM 935 C C . ASP A 1 115 ? -0.909 25.172 8.664 1 98.19 115 ASP A C 1
ATOM 937 O O . ASP A 1 115 ? -1.53 26.234 8.641 1 98.19 115 ASP A O 1
ATOM 941 N N . SER A 1 116 ? -0.351 24.672 7.652 1 98.5 116 SER A N 1
ATOM 942 C CA . SER A 1 116 ? -0.192 25.422 6.418 1 98.5 116 SER A CA 1
ATOM 943 C C . SER A 1 116 ? -1.436 25.328 5.543 1 98.5 116 SER A C 1
ATOM 945 O O . SER A 1 116 ? -1.562 26.047 4.551 1 98.5 116 SER A O 1
ATOM 947 N N . GLY A 1 117 ? -2.289 24.375 5.891 1 98.31 117 GLY A N 1
ATOM 948 C CA . GLY A 1 117 ? -3.436 24.141 5.027 1 98.31 117 GLY A CA 1
ATOM 949 C C . GLY A 1 117 ? -3.137 23.172 3.889 1 98.31 117 GLY A C 1
ATOM 950 O O . GLY A 1 117 ? -4 22.906 3.049 1 98.31 117 GLY A O 1
ATOM 951 N N . MET A 1 118 ? -1.981 22.641 3.844 1 98.38 118 MET A N 1
ATOM 952 C CA . MET A 1 118 ? -1.57 21.781 2.74 1 98.38 118 MET A CA 1
ATOM 953 C C . MET A 1 118 ? -2.344 20.453 2.76 1 98.38 118 MET A C 1
ATOM 955 O O . MET A 1 118 ? -2.727 19.938 1.708 1 98.38 118 MET A O 1
ATOM 959 N N . LEU A 1 119 ? -2.496 19.859 3.926 1 98.5 119 LEU A N 1
ATOM 960 C CA . LEU A 1 119 ? -3.285 18.641 4.059 1 98.5 119 LEU A CA 1
ATOM 961 C C . LEU A 1 119 ? -4.777 18.938 3.951 1 98.5 119 LEU A C 1
ATOM 963 O O . LEU A 1 119 ? -5.312 19.734 4.734 1 98.5 119 LEU A O 1
ATOM 967 N N . MET A 1 120 ? -5.465 18.281 2.975 1 96.19 120 MET A N 1
ATOM 968 C CA . MET A 1 120 ? -6.863 18.594 2.697 1 96.19 120 MET A CA 1
ATOM 969 C C . MET A 1 120 ? -7.715 17.328 2.693 1 96.19 120 MET A C 1
ATOM 971 O O . MET A 1 120 ? -7.246 16.266 2.299 1 96.19 120 MET A O 1
ATOM 975 N N . LEU A 1 121 ? -8.953 17.469 3.107 1 94.44 121 LEU A N 1
ATOM 976 C CA . LEU A 1 121 ? -9.93 16.422 2.855 1 94.44 121 LEU A CA 1
ATOM 977 C C . LEU A 1 121 ? -10.211 16.281 1.362 1 94.44 121 LEU A C 1
ATOM 979 O O . LEU A 1 121 ? -10.359 17.297 0.664 1 94.44 121 LEU A O 1
ATOM 983 N N . GLY A 1 122 ? -10.164 15.062 0.897 1 95.06 122 GLY A N 1
ATOM 984 C CA . GLY A 1 122 ? -10.562 14.812 -0.477 1 95.06 122 GLY A CA 1
ATOM 985 C C . GLY A 1 122 ? -12.062 14.68 -0.644 1 95.06 122 GLY A C 1
ATOM 986 O O . GLY A 1 122 ? -12.602 13.562 -0.662 1 95.06 122 GLY A O 1
ATOM 987 N N . THR A 1 123 ? -12.727 15.766 -0.874 1 92.75 123 THR A N 1
ATOM 988 C CA . THR A 1 123 ? -14.18 15.773 -0.954 1 92.75 123 THR A CA 1
ATOM 989 C C . THR A 1 123 ? -14.648 15.711 -2.406 1 92.75 123 THR A C 1
ATOM 991 O O . THR A 1 123 ? -13.867 15.977 -3.324 1 92.75 123 THR A O 1
ATOM 994 N N . LYS A 1 124 ? -15.953 15.367 -2.535 1 91.88 124 LYS A N 1
ATOM 995 C CA . LYS A 1 124 ? -16.594 15.391 -3.846 1 91.88 124 LYS A CA 1
ATOM 996 C C . LYS A 1 124 ? -16.719 16.812 -4.371 1 91.88 124 LYS A C 1
ATOM 998 O O . LYS A 1 124 ? -16.828 17.766 -3.588 1 91.88 124 LYS A O 1
ATOM 1003 N N . SER A 1 125 ? -16.719 16.938 -5.645 1 86.06 125 SER A N 1
ATOM 1004 C CA . SER A 1 125 ? -16.672 18.25 -6.289 1 86.06 125 SER A CA 1
ATOM 1005 C C . SER A 1 125 ? -17.891 19.078 -5.922 1 86.06 125 SER A C 1
ATOM 1007 O O . SER A 1 125 ? -17.828 20.312 -5.895 1 86.06 125 SER A O 1
ATOM 1009 N N . LEU A 1 126 ? -18.922 18.5 -5.59 1 85.25 126 LEU A N 1
ATOM 1010 C CA . LEU A 1 126 ? -20.172 19.234 -5.367 1 85.25 126 LEU A CA 1
ATOM 1011 C C . LEU A 1 126 ? -20.25 19.734 -3.928 1 85.25 126 LEU A C 1
ATOM 1013 O O . LEU A 1 126 ? -21.094 20.578 -3.609 1 85.25 126 LEU A O 1
ATOM 1017 N N . VAL A 1 127 ? -19.375 19.359 -3.094 1 87.94 127 VAL A N 1
ATOM 1018 C CA . VAL A 1 127 ? -19.391 19.781 -1.697 1 87.94 127 VAL A CA 1
ATOM 1019 C C . VAL A 1 127 ? -18.797 21.172 -1.571 1 87.94 127 VAL A C 1
ATOM 1021 O O . VAL A 1 127 ? -17.625 21.391 -1.934 1 87.94 127 VAL A O 1
ATOM 1024 N N . PRO A 1 128 ? -19.594 22.078 -1.038 1 89.06 128 PRO A N 1
ATOM 1025 C CA . PRO A 1 128 ? -19.062 23.438 -0.878 1 89.06 128 PRO A CA 1
ATOM 1026 C C . PRO A 1 128 ? -17.891 23.484 0.093 1 89.06 128 PRO A C 1
ATOM 1028 O O . PRO A 1 128 ? -17.875 22.766 1.097 1 89.06 128 PRO A O 1
ATOM 1031 N N . ASN A 1 129 ? -17 24.391 -0.142 1 87.12 129 ASN A N 1
ATOM 1032 C CA . ASN A 1 129 ? -15.797 24.547 0.682 1 87.12 129 ASN A CA 1
ATOM 1033 C C . ASN A 1 129 ? -16.156 24.875 2.127 1 87.12 129 ASN A C 1
ATOM 1035 O O . ASN A 1 129 ? -15.469 24.453 3.057 1 87.12 129 ASN A O 1
ATOM 1039 N N . ALA A 1 130 ? -17.172 25.625 2.268 1 87.88 130 ALA A N 1
ATOM 1040 C CA . ALA A 1 130 ? -17.594 25.984 3.617 1 87.88 130 ALA A CA 1
ATOM 1041 C C . ALA A 1 130 ? -17.969 24.75 4.43 1 87.88 130 ALA A C 1
ATOM 1043 O O . ALA A 1 130 ? -17.703 24.688 5.633 1 87.88 130 ALA A O 1
ATOM 1044 N N . MET A 1 131 ? -18.609 23.859 3.809 1 86.25 131 MET A N 1
ATOM 1045 C CA . MET A 1 131 ? -18.969 22.609 4.477 1 86.25 131 MET A CA 1
ATOM 1046 C C . MET A 1 131 ? -17.719 21.781 4.766 1 86.25 131 MET A C 1
ATOM 1048 O O . MET A 1 131 ? -17.625 21.156 5.82 1 86.25 131 MET A O 1
ATOM 1052 N N . THR A 1 132 ? -16.797 21.812 3.863 1 89.31 132 THR A N 1
ATOM 1053 C CA . THR A 1 132 ? -15.555 21.062 4.043 1 89.31 132 THR A CA 1
ATOM 1054 C C . THR A 1 132 ? -14.742 21.625 5.203 1 89.31 132 THR A C 1
ATOM 1056 O O . THR A 1 132 ? -14.07 20.891 5.918 1 89.31 132 THR A O 1
ATOM 1059 N N . ASP A 1 133 ? -14.852 22.938 5.371 1 90.38 133 ASP A N 1
ATOM 1060 C CA . ASP A 1 133 ? -14.109 23.594 6.445 1 90.38 133 ASP A CA 1
ATOM 1061 C C . ASP A 1 133 ? -14.586 23.109 7.816 1 90.38 133 ASP A C 1
ATOM 1063 O O . ASP A 1 133 ? -13.789 23 8.75 1 90.38 133 ASP A O 1
ATOM 1067 N N . ILE A 1 134 ? -15.828 22.844 7.91 1 86.38 134 ILE A N 1
ATOM 1068 C CA . ILE A 1 134 ? -16.375 22.359 9.172 1 86.38 134 ILE A CA 1
ATOM 1069 C C . ILE A 1 134 ? -16.094 20.875 9.32 1 86.38 134 ILE A C 1
ATOM 1071 O O . ILE A 1 134 ? -15.688 20.406 10.398 1 86.38 134 ILE A O 1
ATOM 1075 N N . ALA A 1 135 ? -16.234 20.219 8.305 1 86.88 135 ALA A N 1
ATOM 1076 C CA . ALA A 1 135 ? -16.125 18.766 8.336 1 86.88 135 ALA A CA 1
ATOM 1077 C C . ALA A 1 135 ? -14.703 18.328 8.664 1 86.88 135 ALA A C 1
ATOM 1079 O O . ALA A 1 135 ? -14.5 17.266 9.266 1 86.88 135 ALA A O 1
ATOM 1080 N N . GLU A 1 136 ? -13.734 19.125 8.359 1 92 136 GLU A N 1
ATOM 1081 C CA . GLU A 1 136 ? -12.352 18.688 8.508 1 92 136 GLU A CA 1
ATOM 1082 C C . GLU A 1 136 ? -11.867 18.859 9.945 1 92 136 GLU A C 1
ATOM 1084 O O . GLU A 1 136 ? -10.828 18.312 10.32 1 92 136 GLU A O 1
ATOM 1089 N N . ARG A 1 137 ? -12.453 19.609 10.75 1 91.69 137 ARG A N 1
ATOM 1090 C CA . ARG A 1 137 ? -11.922 20.078 12.023 1 91.69 137 ARG A CA 1
ATOM 1091 C C . ARG A 1 137 ? -11.5 18.922 12.914 1 91.69 137 ARG A C 1
ATOM 1093 O O . ARG A 1 137 ? -10.367 18.875 13.383 1 91.69 137 ARG A O 1
ATOM 1100 N N . PRO A 1 138 ? -12.359 17.906 13.125 1 91 138 PRO A N 1
ATOM 1101 C CA . PRO A 1 138 ? -11.914 16.812 13.984 1 91 138 PRO A CA 1
ATOM 1102 C C . PRO A 1 138 ? -10.664 16.109 13.461 1 91 138 PRO A C 1
ATOM 1104 O O . PRO A 1 138 ? -9.789 15.727 14.234 1 91 138 PRO A O 1
ATOM 1107 N N . SER A 1 139 ? -10.586 15.977 12.172 1 93.44 139 SER A N 1
ATOM 1108 C CA . SER A 1 139 ? -9.438 15.312 11.57 1 93.44 139 SER A CA 1
ATOM 1109 C C . SER A 1 139 ? -8.156 16.125 11.766 1 93.44 139 SER A C 1
ATOM 1111 O O . SER A 1 139 ? -7.125 15.578 12.156 1 93.44 139 SER A O 1
ATOM 1113 N N . MET A 1 140 ? -8.25 17.422 11.531 1 95.81 140 MET A N 1
ATOM 1114 C CA . MET A 1 140 ? -7.062 18.266 11.625 1 95.81 140 MET A CA 1
ATOM 1115 C C . MET A 1 140 ? -6.598 18.375 13.07 1 95.81 140 MET A C 1
ATOM 1117 O O . MET A 1 140 ? -5.395 18.391 13.344 1 95.81 140 MET A O 1
ATOM 1121 N N . LEU A 1 141 ? -7.551 18.453 13.953 1 94.25 141 LEU A N 1
ATOM 1122 C CA . LEU A 1 141 ? -7.199 18.484 15.367 1 94.25 141 LEU A CA 1
ATOM 1123 C C . LEU A 1 141 ? -6.441 17.219 15.773 1 94.25 141 LEU A C 1
ATOM 1125 O O . LEU A 1 141 ? -5.453 17.297 16.5 1 94.25 141 LEU A O 1
ATOM 1129 N N . GLU A 1 142 ? -6.891 16.125 15.258 1 93.44 142 GLU A N 1
ATOM 1130 C CA . GLU A 1 142 ? -6.246 14.852 15.555 1 93.44 142 GLU A CA 1
ATOM 1131 C C . GLU A 1 142 ? -4.875 14.75 14.891 1 93.44 142 GLU A C 1
ATOM 1133 O O . GLU A 1 142 ? -3.885 14.414 15.547 1 93.44 142 GLU A O 1
ATOM 1138 N N . LEU A 1 143 ? -4.797 15.047 13.633 1 97.19 143 LEU A N 1
ATOM 1139 C CA . LEU A 1 143 ? -3.617 14.805 12.812 1 97.19 143 LEU A CA 1
ATOM 1140 C C . LEU A 1 143 ? -2.498 15.781 13.164 1 97.19 143 LEU A C 1
ATOM 1142 O O . LEU A 1 143 ? -1.328 15.523 12.867 1 97.19 143 LEU A O 1
ATOM 1146 N N . HIS A 1 144 ? -2.842 16.891 13.797 1 97.81 144 HIS A N 1
ATOM 1147 C CA . HIS A 1 144 ? -1.9 17.953 14.102 1 97.81 144 HIS A CA 1
ATOM 1148 C C . HIS A 1 144 ? -0.706 17.438 14.898 1 97.81 144 HIS A C 1
ATOM 1150 O O . HIS A 1 144 ? 0.415 17.922 14.727 1 97.81 144 HIS A O 1
ATOM 1156 N N . ARG A 1 145 ? -0.872 16.453 15.719 1 97.5 145 ARG A N 1
ATOM 1157 C CA . ARG A 1 145 ? 0.19 15.93 16.562 1 97.5 145 ARG A CA 1
ATOM 1158 C C . ARG A 1 145 ? 0.457 14.461 16.266 1 97.5 145 ARG A C 1
ATOM 1160 O O . ARG A 1 145 ? 0.736 13.672 17.172 1 97.5 145 ARG A O 1
ATOM 1167 N N . THR A 1 146 ? 0.318 14.094 15.031 1 98.62 146 THR A N 1
ATOM 1168 C CA . THR A 1 146 ? 0.643 12.742 14.594 1 98.62 146 THR A CA 1
ATOM 1169 C C . THR A 1 146 ? 1.91 12.734 13.742 1 98.62 146 THR A C 1
ATOM 1171 O O . THR A 1 146 ? 2.381 13.789 13.312 1 98.62 146 THR A O 1
ATOM 1174 N N . TYR A 1 147 ? 2.432 11.578 13.586 1 98.94 147 TYR A N 1
ATOM 1175 C CA . TYR A 1 147 ? 3.621 11.297 12.789 1 98.94 147 TYR A CA 1
ATOM 1176 C C . TYR A 1 147 ? 3.367 10.141 11.82 1 98.94 147 TYR A C 1
ATOM 1178 O O . TYR A 1 147 ? 2.664 9.188 12.156 1 98.94 147 TYR A O 1
ATOM 1186 N N . GLY A 1 148 ? 3.941 10.258 10.641 1 98.94 148 GLY A N 1
ATOM 1187 C CA . GLY A 1 148 ? 3.688 9.273 9.609 1 98.94 148 GLY A CA 1
ATOM 1188 C C . GLY A 1 148 ? 4.945 8.562 9.133 1 98.94 148 GLY A C 1
ATOM 1189 O O . GLY A 1 148 ? 6.016 9.172 9.062 1 98.94 148 GLY A O 1
ATOM 1190 N N . LYS A 1 149 ? 4.855 7.328 8.891 1 98.94 149 LYS A N 1
ATOM 1191 C CA . LYS A 1 149 ? 5.824 6.539 8.133 1 98.94 149 LYS A CA 1
ATOM 1192 C C . LYS A 1 149 ? 5.273 6.164 6.758 1 98.94 149 LYS A C 1
ATOM 1194 O O . LYS A 1 149 ? 4.355 5.344 6.652 1 98.94 149 LYS A O 1
ATOM 1199 N N . THR A 1 150 ? 5.836 6.762 5.77 1 98.94 150 THR A N 1
ATOM 1200 C CA . THR A 1 150 ? 5.297 6.625 4.422 1 98.94 150 THR A CA 1
ATOM 1201 C C . THR A 1 150 ? 6.309 5.953 3.496 1 98.94 150 THR A C 1
ATOM 1203 O O . THR A 1 150 ? 7.461 6.383 3.414 1 98.94 150 THR A O 1
ATOM 1206 N N . THR A 1 151 ? 5.883 4.965 2.859 1 98.94 151 THR A N 1
ATOM 1207 C CA . THR A 1 151 ? 6.645 4.293 1.812 1 98.94 151 THR A CA 1
ATOM 1208 C C . THR A 1 151 ? 5.926 4.391 0.471 1 98.94 151 THR A C 1
ATOM 1210 O O . THR A 1 151 ? 4.766 3.984 0.353 1 98.94 151 THR A O 1
ATOM 1213 N N . HIS A 1 152 ? 6.637 4.961 -0.481 1 98.94 152 HIS A N 1
ATOM 1214 C CA . HIS A 1 152 ? 6.141 4.887 -1.851 1 98.94 152 HIS A CA 1
ATOM 1215 C C . HIS A 1 152 ? 6.793 3.738 -2.611 1 98.94 152 HIS A C 1
ATOM 1217 O O . HIS A 1 152 ? 8.016 3.561 -2.549 1 98.94 152 HIS A O 1
ATOM 1223 N N . THR A 1 153 ? 5.961 3.016 -3.314 1 98.88 153 THR A N 1
ATOM 1224 C CA . THR A 1 153 ? 6.449 1.845 -4.035 1 98.88 153 THR A CA 1
ATOM 1225 C C . THR A 1 153 ? 6.445 2.094 -5.539 1 98.88 153 THR A C 1
ATOM 1227 O O . THR A 1 153 ? 6.793 1.208 -6.324 1 98.88 153 THR A O 1
ATOM 1230 N N . TRP A 1 154 ? 6.031 3.213 -5.949 1 98.81 154 TRP A N 1
ATOM 1231 C CA . TRP A 1 154 ? 6.035 3.625 -7.348 1 98.81 154 TRP A CA 1
ATOM 1232 C C . TRP A 1 154 ? 6.434 5.09 -7.484 1 98.81 154 TRP A C 1
ATOM 1234 O O . TRP A 1 154 ? 5.672 5.984 -7.109 1 98.81 154 TRP A O 1
ATOM 1244 N N . ALA A 1 155 ? 7.68 5.309 -8.016 1 98.25 155 ALA A N 1
ATOM 1245 C CA . ALA A 1 155 ? 8.133 6.664 -8.32 1 98.25 155 ALA A CA 1
ATOM 1246 C C . ALA A 1 155 ? 7.645 7.113 -9.688 1 98.25 155 ALA A C 1
ATOM 1248 O O . ALA A 1 155 ? 8.438 7.25 -10.625 1 98.25 155 ALA A O 1
ATOM 1249 N N . TYR A 1 156 ? 6.422 7.473 -9.758 1 98.06 156 TYR A N 1
ATOM 1250 C CA . TYR A 1 156 ? 5.766 7.738 -11.031 1 98.06 156 TYR A CA 1
ATOM 1251 C C . TYR A 1 156 ? 6.281 9.031 -11.648 1 98.06 156 TYR A C 1
ATOM 1253 O O . TYR A 1 156 ? 6.086 9.281 -12.844 1 98.06 156 TYR A O 1
ATOM 1261 N N . ASP A 1 157 ? 6.879 9.93 -10.828 1 97.38 157 ASP A N 1
ATOM 1262 C CA . ASP A 1 157 ? 7.473 11.156 -11.352 1 97.38 157 ASP A CA 1
ATOM 1263 C C . ASP A 1 157 ? 8.703 10.844 -12.203 1 97.38 157 ASP A C 1
ATOM 1265 O O . ASP A 1 157 ? 9.086 11.641 -13.062 1 97.38 157 ASP A O 1
ATOM 1269 N N . ARG A 1 158 ? 9.32 9.688 -12.008 1 96.94 158 ARG A N 1
ATOM 1270 C CA . ARG A 1 158 ? 10.484 9.266 -12.781 1 96.94 158 ARG A CA 1
ATOM 1271 C C . ARG A 1 158 ? 10.109 8.203 -13.805 1 96.94 158 ARG A C 1
ATOM 1273 O O . ARG A 1 158 ? 10.594 8.227 -14.945 1 96.94 158 ARG A O 1
ATOM 1280 N N . SER A 1 159 ? 9.312 7.223 -13.367 1 97.25 159 SER A N 1
ATOM 1281 C CA . SER A 1 159 ? 8.859 6.125 -14.219 1 97.25 159 SER A CA 1
ATOM 1282 C C . SER A 1 159 ? 7.34 6 -14.203 1 97.25 159 SER A C 1
ATOM 1284 O O . SER A 1 159 ? 6.793 5.105 -13.555 1 97.25 159 SER A O 1
ATOM 1286 N N . PRO A 1 160 ? 6.684 6.758 -15.039 1 97.44 160 PRO A N 1
ATOM 1287 C CA . PRO A 1 160 ? 5.223 6.812 -14.953 1 97.44 160 PRO A CA 1
ATOM 1288 C C . PRO A 1 160 ? 4.555 5.555 -15.5 1 97.44 160 PRO A C 1
ATOM 1290 O O . PRO A 1 160 ? 3.402 5.266 -15.164 1 97.44 160 PRO A O 1
ATOM 1293 N N . ASP A 1 161 ? 5.258 4.801 -16.312 1 97.56 161 ASP A N 1
ATOM 1294 C CA . ASP A 1 161 ? 4.59 3.723 -17.031 1 97.56 161 ASP A CA 1
ATOM 1295 C C . ASP A 1 161 ? 4.605 2.426 -16.219 1 97.56 161 ASP A C 1
ATOM 1297 O O . ASP A 1 161 ? 3.701 1.601 -16.344 1 97.56 161 ASP A O 1
ATOM 1301 N N . LEU A 1 162 ? 5.723 2.232 -15.461 1 98.38 162 LEU A N 1
ATOM 1302 C CA . LEU A 1 162 ? 5.895 1.038 -14.641 1 98.38 162 LEU A CA 1
ATOM 1303 C C . LEU A 1 162 ? 6.473 1.393 -13.273 1 98.38 162 LEU A C 1
ATOM 1305 O O . LEU A 1 162 ? 7.23 2.355 -13.148 1 98.38 162 LEU A O 1
ATOM 1309 N N . PRO A 1 163 ? 6.098 0.624 -12.273 1 98.44 163 PRO A N 1
ATOM 1310 C CA . PRO A 1 163 ? 6.648 0.854 -10.93 1 98.44 163 PRO A CA 1
ATOM 1311 C C . PRO A 1 163 ? 8.07 0.326 -10.781 1 98.44 163 PRO A C 1
ATOM 1313 O O . PRO A 1 163 ? 8.297 -0.668 -10.086 1 98.44 163 PRO A O 1
ATOM 1316 N N . LEU A 1 164 ? 9 1.01 -11.305 1 98.5 164 LEU A N 1
ATOM 1317 C CA . LEU A 1 164 ? 10.383 0.538 -11.328 1 98.5 164 LEU A CA 1
ATOM 1318 C C . LEU A 1 164 ? 11.125 0.986 -10.078 1 98.5 164 LEU A C 1
ATOM 1320 O O . LEU A 1 164 ? 10.75 1.976 -9.445 1 98.5 164 LEU A O 1
ATOM 1324 N N . GLY A 1 165 ? 12.203 0.196 -9.719 1 97.81 165 GLY A N 1
ATOM 1325 C CA . GLY A 1 165 ? 13.125 0.563 -8.656 1 97.81 165 GLY A CA 1
ATOM 1326 C C . GLY A 1 165 ? 12.625 0.164 -7.277 1 97.81 165 GLY A C 1
ATOM 1327 O O . GLY A 1 165 ? 11.516 -0.354 -7.137 1 97.81 165 GLY A O 1
ATOM 1328 N N . PRO A 1 166 ? 13.469 0.367 -6.262 1 97.88 166 PRO A N 1
ATOM 1329 C CA . PRO A 1 166 ? 13.07 0.048 -4.887 1 97.88 166 PRO A CA 1
ATOM 1330 C C . PRO A 1 166 ? 12.055 1.036 -4.32 1 97.88 166 PRO A C 1
ATOM 1332 O O . PRO A 1 166 ? 11.93 2.154 -4.824 1 97.88 166 PRO A O 1
ATOM 1335 N N . PRO A 1 167 ? 11.281 0.593 -3.32 1 98.56 167 PRO A N 1
ATOM 1336 C CA . PRO A 1 167 ? 10.43 1.564 -2.629 1 98.56 167 PRO A CA 1
ATOM 1337 C C . PRO A 1 167 ? 11.227 2.699 -1.991 1 98.56 167 PRO A C 1
ATOM 1339 O O . PRO A 1 167 ? 12.43 2.553 -1.743 1 98.56 167 PRO A O 1
ATOM 1342 N N . GLN A 1 168 ? 10.547 3.779 -1.751 1 98.5 168 GLN A N 1
ATOM 1343 C CA . GLN A 1 168 ? 11.164 4.996 -1.231 1 98.5 168 GLN A CA 1
ATOM 1344 C C . GLN A 1 168 ? 10.5 5.438 0.067 1 98.5 168 GLN A C 1
ATOM 1346 O O . GLN A 1 168 ? 9.266 5.449 0.167 1 98.5 168 GLN A O 1
ATOM 1351 N N . ILE A 1 169 ? 11.375 5.805 1 1 98.88 169 ILE A N 1
ATOM 1352 C CA . ILE A 1 169 ? 10.859 6.492 2.18 1 98.88 169 ILE A CA 1
ATOM 1353 C C . ILE A 1 169 ? 10.547 7.945 1.832 1 98.88 169 ILE A C 1
ATOM 1355 O O . ILE A 1 169 ? 11.344 8.617 1.176 1 98.88 169 ILE A O 1
ATOM 1359 N N . MET A 1 170 ? 9.383 8.359 2.246 1 98.94 170 MET A N 1
ATOM 1360 C CA . MET A 1 170 ? 8.945 9.727 1.958 1 98.94 170 MET A CA 1
ATOM 1361 C C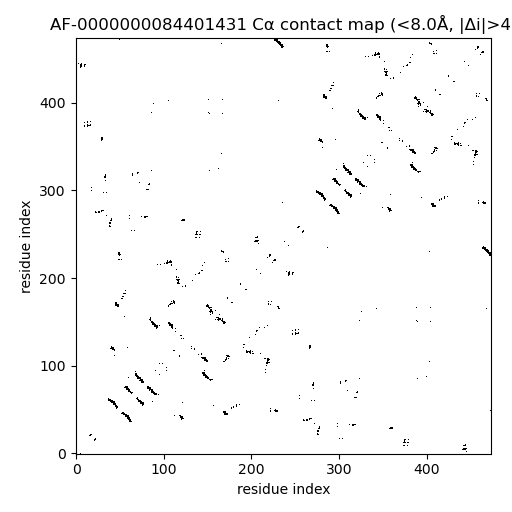 . MET A 1 170 ? 8.922 10.57 3.229 1 98.94 170 MET A C 1
ATOM 1363 O O . MET A 1 170 ? 8.82 10.031 4.332 1 98.94 170 MET A O 1
ATOM 1367 N N . MET A 1 171 ? 9.008 11.852 2.982 1 98.88 171 MET A N 1
ATOM 1368 C CA . MET A 1 171 ? 8.953 12.844 4.047 1 98.88 171 MET A CA 1
ATOM 1369 C C . MET A 1 171 ? 7.934 13.93 3.723 1 98.88 171 MET A C 1
ATOM 1371 O O . MET A 1 171 ? 7.145 13.789 2.785 1 98.88 171 MET A O 1
ATOM 1375 N N . ALA A 1 172 ? 7.867 14.906 4.578 1 98.81 172 ALA A N 1
ATOM 1376 C CA . ALA A 1 172 ? 6.934 16.031 4.441 1 98.81 172 ALA A CA 1
ATOM 1377 C C . ALA A 1 172 ? 7.652 17.359 4.609 1 98.81 172 ALA A C 1
ATOM 1379 O O . ALA A 1 172 ? 8.781 17.406 5.098 1 98.81 172 ALA A O 1
ATOM 1380 N N . TYR A 1 173 ? 6.992 18.344 4.141 1 98.81 173 TYR A N 1
ATOM 1381 C CA . TYR A 1 173 ? 7.496 19.703 4.395 1 98.81 173 TYR A CA 1
ATOM 1382 C C . TYR A 1 173 ? 7.297 20.078 5.855 1 98.81 173 TYR A C 1
ATOM 1384 O O . TYR A 1 173 ? 6.359 19.625 6.508 1 98.81 173 TYR A O 1
ATOM 1392 N N . THR A 1 174 ? 8.219 21.031 6.297 1 98.62 174 THR A N 1
ATOM 1393 C CA . THR A 1 174 ? 8.109 21.484 7.676 1 98.62 174 THR A CA 1
ATOM 1394 C C . THR A 1 174 ? 8.07 23.016 7.734 1 98.62 174 THR A C 1
ATOM 1396 O O . THR A 1 174 ? 7.867 23.594 8.805 1 98.62 174 THR A O 1
ATOM 1399 N N . GLU A 1 175 ? 8.234 23.688 6.617 1 97.81 175 GLU A N 1
ATOM 1400 C CA . GLU A 1 175 ? 8.133 25.141 6.566 1 97.81 175 GLU A CA 1
ATOM 1401 C C . GLU A 1 175 ? 7.871 25.625 5.141 1 97.81 175 GLU A C 1
ATOM 1403 O O . GLU A 1 175 ? 8.078 24.891 4.18 1 97.81 175 GLU A O 1
ATOM 1408 N N . ASP A 1 176 ? 7.551 26.875 4.973 1 97.75 176 ASP A N 1
ATOM 1409 C CA . ASP A 1 176 ? 7.09 27.469 3.715 1 97.75 176 ASP A CA 1
ATOM 1410 C C . ASP A 1 176 ? 8.211 27.484 2.676 1 97.75 176 ASP A C 1
ATOM 1412 O O . ASP A 1 176 ? 7.961 27.281 1.485 1 97.75 176 ASP A O 1
ATOM 1416 N N . SER A 1 177 ? 9.398 27.734 3.07 1 97.94 177 SER A N 1
ATOM 1417 C CA . SER A 1 177 ? 10.5 27.922 2.139 1 97.94 177 SER A CA 1
ATOM 1418 C C . SER A 1 177 ? 10.836 26.625 1.406 1 97.94 177 SER A C 1
ATOM 1420 O O . SER A 1 177 ? 11.516 26.641 0.38 1 97.94 177 SER A O 1
ATOM 1422 N N . GLN A 1 178 ? 10.398 25.531 1.884 1 98.38 178 GLN A N 1
ATOM 1423 C CA . GLN A 1 178 ? 10.711 24.219 1.334 1 98.38 178 GLN A CA 1
ATOM 1424 C C . GLN A 1 178 ? 9.742 23.859 0.212 1 98.38 178 GLN A C 1
ATOM 1426 O O . GLN A 1 178 ? 10.023 22.969 -0.594 1 98.38 178 GLN A O 1
ATOM 1431 N N . VAL A 1 179 ? 8.594 24.469 0.113 1 98.62 179 VAL A N 1
ATOM 1432 C CA . VAL A 1 179 ? 7.418 23.969 -0.589 1 98.62 179 VAL A CA 1
ATOM 1433 C C . VAL A 1 179 ? 7.57 24.203 -2.09 1 98.62 179 VAL A C 1
ATOM 1435 O O . VAL A 1 179 ? 7.969 25.297 -2.512 1 98.62 179 VAL A O 1
ATOM 1438 N N . ASP A 1 180 ? 7.336 23.203 -2.824 1 98.56 180 ASP A N 1
ATOM 1439 C CA . ASP A 1 180 ? 7.133 23.344 -4.262 1 98.56 180 ASP A CA 1
ATOM 1440 C C . ASP A 1 180 ? 5.824 24.078 -4.559 1 98.56 180 ASP A C 1
ATOM 1442 O O . ASP A 1 180 ? 4.781 23.438 -4.734 1 98.56 180 ASP A O 1
ATOM 1446 N N . LYS A 1 181 ? 5.898 25.328 -4.758 1 98.12 181 LYS A N 1
ATOM 1447 C CA . LYS A 1 181 ? 4.711 26.172 -4.879 1 98.12 181 LYS A CA 1
ATOM 1448 C C . LYS A 1 181 ? 3.938 25.844 -6.156 1 98.12 181 LYS A C 1
ATOM 1450 O O . LYS A 1 181 ? 2.709 25.938 -6.184 1 98.12 181 LYS A O 1
ATOM 1455 N N . LYS A 1 182 ? 4.648 25.547 -7.152 1 98.56 182 LYS A N 1
ATOM 1456 C CA . LYS A 1 182 ? 3.986 25.203 -8.406 1 98.56 182 LYS A CA 1
ATOM 1457 C C . LYS A 1 182 ? 3.141 23.938 -8.25 1 98.56 182 LYS A C 1
ATOM 1459 O O . LYS A 1 182 ? 1.985 23.906 -8.672 1 98.56 182 LYS A O 1
ATOM 1464 N N . LEU A 1 183 ? 3.715 22.922 -7.66 1 98.69 183 LEU A N 1
ATOM 1465 C CA . LEU A 1 183 ? 2.994 21.672 -7.445 1 98.69 183 LEU A CA 1
ATOM 1466 C C . LEU A 1 183 ? 1.79 21.891 -6.535 1 98.69 183 LEU A C 1
ATOM 1468 O O . LEU A 1 183 ? 0.722 21.312 -6.766 1 98.69 183 LEU A O 1
ATOM 1472 N N . LEU A 1 184 ? 1.985 22.656 -5.523 1 98.69 184 LEU A N 1
ATOM 1473 C CA . LEU A 1 184 ? 0.893 22.953 -4.605 1 98.69 184 LEU A CA 1
ATOM 1474 C C . LEU A 1 184 ? -0.252 23.656 -5.328 1 98.69 184 LEU A C 1
ATOM 1476 O O . LEU A 1 184 ? -1.422 23.328 -5.109 1 98.69 184 LEU A O 1
ATOM 1480 N N . ALA A 1 185 ? 0.05 24.609 -6.148 1 98.56 185 ALA A N 1
ATOM 1481 C CA . ALA A 1 185 ? -0.963 25.328 -6.922 1 98.56 185 ALA A CA 1
ATOM 1482 C C . ALA A 1 185 ? -1.707 24.375 -7.855 1 98.56 185 ALA A C 1
ATOM 1484 O O . ALA A 1 185 ? -2.92 24.5 -8.039 1 98.56 185 ALA A O 1
ATOM 1485 N N . GLU A 1 186 ? -0.97 23.516 -8.477 1 98.44 186 GLU A N 1
ATOM 1486 C CA . GLU A 1 186 ? -1.59 22.516 -9.336 1 98.44 186 GLU A CA 1
ATOM 1487 C C . GLU A 1 186 ? -2.566 21.641 -8.547 1 98.44 186 GLU A C 1
ATOM 1489 O O . GLU A 1 186 ? -3.678 21.375 -9.008 1 98.44 186 GLU A O 1
ATOM 1494 N N . ARG A 1 187 ? -2.117 21.172 -7.434 1 98.38 187 ARG A N 1
ATOM 1495 C CA . ARG A 1 187 ? -2.969 20.375 -6.559 1 98.38 187 ARG A CA 1
ATOM 1496 C C . ARG A 1 187 ? -4.227 21.141 -6.168 1 98.38 187 ARG A C 1
ATOM 1498 O O . ARG A 1 187 ? -5.328 20.594 -6.191 1 98.38 187 ARG A O 1
ATOM 1505 N N . ASP A 1 188 ? -4.141 22.391 -5.777 1 97.88 188 ASP A N 1
ATOM 1506 C CA . ASP A 1 188 ? -5.277 23.234 -5.402 1 97.88 188 ASP A CA 1
ATOM 1507 C C . ASP A 1 188 ? -6.262 23.375 -6.559 1 97.88 188 ASP A C 1
ATOM 1509 O O . ASP A 1 188 ? -7.477 23.297 -6.359 1 97.88 188 ASP A O 1
ATOM 1513 N N . ASN A 1 189 ? -5.742 23.594 -7.75 1 97.56 189 ASN A N 1
ATOM 1514 C CA . ASN A 1 189 ? -6.59 23.734 -8.93 1 97.56 189 ASN A CA 1
ATOM 1515 C C . ASN A 1 189 ? -7.359 22.438 -9.219 1 97.56 189 ASN A C 1
ATOM 1517 O O . ASN A 1 189 ? -8.555 22.484 -9.508 1 97.56 189 ASN A O 1
ATOM 1521 N N . GLU A 1 190 ? -6.688 21.344 -9.117 1 96.56 190 GLU A N 1
ATOM 1522 C CA . GLU A 1 190 ? -7.301 20.047 -9.398 1 96.56 190 GLU A CA 1
ATOM 1523 C C . GLU A 1 190 ? -8.414 19.75 -8.398 1 96.56 190 GLU A C 1
ATOM 1525 O O . GLU A 1 190 ? -9.445 19.172 -8.773 1 96.56 190 GLU A O 1
ATOM 1530 N N . MET A 1 191 ? -8.195 20.141 -7.172 1 95.62 191 MET A N 1
ATOM 1531 C CA . MET A 1 191 ? -9.133 19.781 -6.113 1 95.62 191 MET A CA 1
ATOM 1532 C C . MET A 1 191 ? -10.156 20.891 -5.891 1 95.62 191 MET A C 1
ATOM 1534 O O . MET A 1 191 ? -11.133 20.703 -5.168 1 95.62 191 MET A O 1
ATOM 1538 N N . GLY A 1 192 ? -9.922 22.062 -6.449 1 94.94 192 GLY A N 1
ATOM 1539 C CA . GLY A 1 192 ? -10.805 23.203 -6.223 1 94.94 192 GLY A CA 1
ATOM 1540 C C . GLY A 1 192 ? -10.711 23.766 -4.812 1 94.94 192 GLY A C 1
ATOM 1541 O O . GLY A 1 192 ? -11.734 24.094 -4.203 1 94.94 192 GLY A O 1
ATOM 1542 N N . VAL A 1 193 ? -9.516 23.828 -4.328 1 95.62 193 VAL A N 1
ATOM 1543 C CA . VAL A 1 193 ? -9.32 24.328 -2.967 1 95.62 193 VAL A CA 1
ATOM 1544 C C . VAL A 1 193 ? -8.32 25.484 -2.969 1 95.62 193 VAL A C 1
ATOM 1546 O O . VAL A 1 193 ? -7.754 25.812 -4.012 1 95.62 193 VAL A O 1
ATOM 1549 N N . ASP A 1 194 ? -8.195 26.109 -1.783 1 96.81 194 ASP A N 1
ATOM 1550 C CA . ASP A 1 194 ? -7.273 27.219 -1.565 1 96.81 194 ASP A CA 1
ATOM 1551 C C . ASP A 1 194 ? -6.469 27.016 -0.283 1 96.81 194 ASP A C 1
ATOM 1553 O O . ASP A 1 194 ? -6.957 27.297 0.813 1 96.81 194 ASP A O 1
ATOM 1557 N N . THR A 1 195 ? -5.215 26.625 -0.459 1 98.06 195 THR A N 1
ATOM 1558 C CA . THR A 1 195 ? -4.355 26.297 0.671 1 98.06 195 THR A CA 1
ATOM 1559 C C . THR A 1 195 ? -4.172 27.5 1.59 1 98.06 195 THR A C 1
ATOM 1561 O O . THR A 1 195 ? -4.266 27.375 2.812 1 98.06 195 THR A O 1
ATOM 1564 N N . ALA A 1 196 ? -3.926 28.656 1.063 1 97.56 196 ALA A N 1
ATOM 1565 C CA . ALA A 1 196 ? -3.727 29.875 1.862 1 97.56 196 ALA A CA 1
ATOM 1566 C C . ALA A 1 196 ? -4.969 30.188 2.686 1 97.56 196 ALA A C 1
ATOM 1568 O O . ALA A 1 196 ? -4.867 30.562 3.859 1 97.56 196 ALA A O 1
ATOM 1569 N N . ALA A 1 197 ? -6.105 30.109 2.078 1 97.19 197 ALA A N 1
ATOM 1570 C CA . ALA A 1 197 ? -7.352 30.344 2.801 1 97.19 197 ALA A CA 1
ATOM 1571 C C . ALA A 1 197 ? -7.527 29.344 3.939 1 97.19 197 ALA A C 1
ATOM 1573 O O . ALA A 1 197 ? -8.008 29.688 5.02 1 97.19 197 ALA A O 1
ATOM 1574 N N . LYS A 1 198 ? -7.18 28.125 3.65 1 97.5 198 LYS A N 1
ATOM 1575 C CA . LYS A 1 198 ? -7.293 27.078 4.664 1 97.5 198 LYS A CA 1
ATOM 1576 C C . LYS A 1 198 ? -6.391 27.375 5.859 1 97.5 198 LYS A C 1
ATOM 1578 O O . LYS A 1 198 ? -6.77 27.125 7.008 1 97.5 198 LYS A O 1
ATOM 1583 N N . LYS A 1 199 ? -5.219 27.781 5.609 1 97.88 199 LYS A N 1
ATOM 1584 C CA . LYS A 1 199 ? -4.297 28.172 6.672 1 97.88 199 LYS A CA 1
ATOM 1585 C C . LYS A 1 199 ? -4.945 29.188 7.617 1 97.88 199 LYS A C 1
ATOM 1587 O O . LYS A 1 199 ? -4.871 29.031 8.836 1 97.88 199 LYS A O 1
ATOM 1592 N N . GLU A 1 200 ? -5.555 30.156 7.074 1 96.81 200 GLU A N 1
ATOM 1593 C CA . GLU A 1 200 ? -6.203 31.203 7.875 1 96.81 200 GLU A CA 1
ATOM 1594 C C . GLU A 1 200 ? -7.383 30.625 8.656 1 96.81 200 GLU A C 1
ATOM 1596 O O . GLU A 1 200 ? -7.582 30.969 9.828 1 96.81 200 GLU A O 1
ATOM 1601 N N . THR A 1 201 ? -8.141 29.828 8.008 1 95.38 201 THR A N 1
ATOM 1602 C CA . THR A 1 201 ? -9.281 29.203 8.656 1 95.38 201 THR A CA 1
ATOM 1603 C C . THR A 1 201 ? -8.836 28.375 9.859 1 95.38 201 THR A C 1
ATOM 1605 O O . THR A 1 201 ? -9.445 28.438 10.922 1 95.38 201 THR A O 1
ATOM 1608 N N . ARG A 1 202 ? -7.777 27.641 9.734 1 96.44 202 ARG A N 1
ATOM 1609 C CA . ARG A 1 202 ? -7.328 26.719 10.758 1 96.44 202 ARG A CA 1
ATOM 1610 C C . ARG A 1 202 ? -6.762 27.453 11.969 1 96.44 202 ARG A C 1
ATOM 1612 O O . ARG A 1 202 ? -6.844 26.969 13.094 1 96.44 202 ARG A O 1
ATOM 1619 N N . ARG A 1 203 ? -6.234 28.609 11.766 1 94.69 203 ARG A N 1
ATOM 1620 C CA . ARG A 1 203 ? -5.734 29.422 12.875 1 94.69 203 ARG A CA 1
ATOM 1621 C C . ARG A 1 203 ? -6.863 29.781 13.836 1 94.69 203 ARG A C 1
ATOM 1623 O O . ARG A 1 203 ? -6.609 30.109 14.992 1 94.69 203 ARG A O 1
ATOM 1630 N N . GLN A 1 204 ? -8.047 29.609 13.383 1 92.94 204 GLN A N 1
ATOM 1631 C CA . GLN A 1 204 ? -9.188 30.031 14.18 1 92.94 204 GLN A CA 1
ATOM 1632 C C . GLN A 1 204 ? -9.664 28.906 15.102 1 92.94 204 GLN A C 1
ATOM 1634 O O . GLN A 1 204 ? -10.414 29.156 16.047 1 92.94 204 GLN A O 1
ATOM 1639 N N . TYR A 1 205 ? -9.234 27.688 14.789 1 92.75 205 TYR A N 1
ATOM 1640 C CA . TYR A 1 205 ? -9.844 26.656 15.617 1 92.75 205 TYR A CA 1
ATOM 1641 C C . TYR A 1 205 ? -8.789 25.703 16.156 1 92.75 205 TYR A C 1
ATOM 1643 O O . TYR A 1 205 ? -9.062 24.906 17.062 1 92.75 205 TYR A O 1
ATOM 1651 N N . LEU A 1 206 ? -7.594 25.641 15.578 1 95.25 206 LEU A N 1
ATOM 1652 C CA . LEU A 1 206 ? -6.562 24.75 16.109 1 95.25 206 LEU A CA 1
ATOM 1653 C C . LEU A 1 206 ? -6.156 25.172 17.516 1 95.25 206 LEU A C 1
ATOM 1655 O O . LEU A 1 206 ? -6.215 26.359 17.859 1 95.25 206 LEU A O 1
ATOM 1659 N N . ILE A 1 207 ? -5.734 24.219 18.312 1 93.62 207 ILE A N 1
ATOM 1660 C CA . ILE A 1 207 ? -5.336 24.453 19.688 1 93.62 207 ILE A CA 1
ATOM 1661 C C . ILE A 1 207 ? -4.023 25.234 19.734 1 93.62 207 ILE A C 1
ATOM 1663 O O . ILE A 1 207 ? -3.037 24.828 19.109 1 93.62 207 ILE A O 1
ATOM 1667 N N . GLN A 1 208 ? -4.02 26.281 20.516 1 93.94 208 GLN A N 1
ATOM 1668 C CA . GLN A 1 208 ? -2.879 27.188 20.547 1 93.94 208 GLN A CA 1
ATOM 1669 C C . GLN A 1 208 ? -1.614 26.469 21 1 93.94 208 GLN A C 1
ATOM 1671 O O . GLN A 1 208 ? -0.54 26.672 20.422 1 93.94 208 GLN A O 1
ATOM 1676 N N . GLU A 1 209 ? -1.696 25.672 21.984 1 93.5 209 GLU A N 1
ATOM 1677 C CA . GLU A 1 209 ? -0.541 24.922 22.469 1 93.5 209 GLU A CA 1
ATOM 1678 C C . GLU A 1 209 ? 0.113 24.109 21.359 1 93.5 209 GLU A C 1
ATOM 1680 O O . GLU A 1 209 ? 1.341 24.047 21.281 1 93.5 209 GLU A O 1
ATOM 1685 N N . ASN A 1 210 ? -0.744 23.469 20.562 1 94.69 210 ASN A N 1
ATOM 1686 C CA . ASN A 1 210 ? -0.232 22.656 19.469 1 94.69 210 ASN A CA 1
ATOM 1687 C C . ASN A 1 210 ? 0.381 23.516 18.359 1 94.69 210 ASN A C 1
ATOM 1689 O O . ASN A 1 210 ? 1.331 23.094 17.703 1 94.69 210 ASN A O 1
ATOM 1693 N N . LEU A 1 211 ? -0.15 24.688 18.156 1 95.31 211 LEU A N 1
ATOM 1694 C CA . LEU A 1 211 ? 0.422 25.641 17.203 1 95.31 211 LEU A CA 1
ATOM 1695 C C . LEU A 1 211 ? 1.822 26.062 17.625 1 95.31 211 LEU A C 1
ATOM 1697 O O . LEU A 1 211 ? 2.713 26.203 16.781 1 95.31 211 LEU A O 1
ATOM 1701 N N . ASP A 1 212 ? 2.053 26.172 18.906 1 95.62 212 ASP A N 1
ATOM 1702 C CA . ASP A 1 212 ? 3.295 26.734 19.438 1 95.62 212 ASP A CA 1
ATOM 1703 C C . ASP A 1 212 ? 4.352 25.641 19.609 1 95.62 212 ASP A C 1
ATOM 1705 O O . ASP A 1 212 ? 5.551 25.922 19.531 1 95.62 212 ASP A O 1
ATOM 1709 N N . ARG A 1 213 ? 3.957 24.469 19.859 1 96.06 213 ARG A N 1
ATOM 1710 C CA . ARG A 1 213 ? 4.863 23.375 20.188 1 96.06 213 ARG A CA 1
ATOM 1711 C C . ARG A 1 213 ? 5.508 22.812 18.922 1 96.06 213 ARG A C 1
ATOM 1713 O O . ARG A 1 213 ? 4.809 22.422 17.984 1 96.06 213 ARG A O 1
ATOM 1720 N N . PRO A 1 214 ? 6.812 22.719 18.938 1 97.62 214 PRO A N 1
ATOM 1721 C CA . PRO A 1 214 ? 7.473 22.094 17.781 1 97.62 214 PRO A CA 1
ATOM 1722 C C . PRO A 1 214 ? 7.258 20.594 17.703 1 97.62 214 PRO A C 1
ATOM 1724 O O . PRO A 1 214 ? 6.848 19.969 18.703 1 97.62 214 PRO A O 1
ATOM 1727 N N . PRO A 1 215 ? 7.5 20.016 16.516 1 98.44 215 PRO A N 1
ATOM 1728 C CA . PRO A 1 215 ? 7.453 18.547 16.453 1 98.44 215 PRO A CA 1
ATOM 1729 C C . PRO A 1 215 ? 8.438 17.875 17.391 1 98.44 215 PRO A C 1
ATOM 1731 O O . PRO A 1 215 ? 9.43 18.484 17.797 1 98.44 215 PRO A O 1
ATOM 1734 N N . ALA A 1 216 ? 8.133 16.688 17.734 1 98.44 216 ALA A N 1
ATOM 1735 C CA . ALA A 1 216 ? 9.008 15.898 18.594 1 98.44 216 ALA A CA 1
ATOM 1736 C C . ALA A 1 216 ? 10.359 15.656 17.938 1 98.44 216 ALA A C 1
ATOM 1738 O O . ALA A 1 216 ? 10.461 15.633 16.703 1 98.44 216 ALA A O 1
ATOM 1739 N N . GLU A 1 217 ? 11.375 15.414 18.766 1 98.06 217 GLU A N 1
ATOM 1740 C CA . GLU A 1 217 ? 12.734 15.156 18.281 1 98.06 217 GLU A CA 1
ATOM 1741 C C . GLU A 1 217 ? 12.805 13.828 17.531 1 98.06 217 GLU A C 1
ATOM 1743 O O . GLU A 1 217 ? 12.156 12.852 17.922 1 98.06 217 GLU A O 1
ATOM 1748 N N . GLY A 1 218 ? 13.602 13.812 16.484 1 98.38 218 GLY A N 1
ATOM 1749 C CA . GLY A 1 218 ? 13.875 12.578 15.773 1 98.38 218 GLY A CA 1
ATOM 1750 C C . GLY A 1 218 ? 13.109 12.469 14.461 1 98.38 218 GLY A C 1
ATOM 1751 O O . GLY A 1 218 ? 13.461 11.664 13.602 1 98.38 218 GLY A O 1
ATOM 1752 N N . ALA A 1 219 ? 12.07 13.258 14.266 1 98.69 219 ALA A N 1
ATOM 1753 C CA . ALA A 1 219 ? 11.312 13.234 13.016 1 98.69 219 ALA A CA 1
ATOM 1754 C C . ALA A 1 219 ? 11.906 14.203 11.992 1 98.69 219 ALA A C 1
ATOM 1756 O O . ALA A 1 219 ? 12.781 15 12.328 1 98.69 219 ALA A O 1
ATOM 1757 N N . ASP A 1 220 ? 11.484 14.125 10.789 1 98.75 220 ASP A N 1
ATOM 1758 C CA . ASP A 1 220 ? 11.789 15.102 9.75 1 98.75 220 ASP A CA 1
ATOM 1759 C C . ASP A 1 220 ? 13.297 15.258 9.57 1 98.75 220 ASP A C 1
ATOM 1761 O O . ASP A 1 220 ? 13.805 16.375 9.43 1 98.75 220 ASP A O 1
ATOM 1765 N N . GLN A 1 221 ? 14.016 14.266 9.555 1 98.31 221 GLN A N 1
ATOM 1766 C CA . GLN A 1 221 ? 15.469 14.336 9.664 1 98.31 221 GLN A CA 1
ATOM 1767 C C . GLN A 1 221 ? 16.078 14.961 8.414 1 98.31 221 GLN A C 1
ATOM 1769 O O . GLN A 1 221 ? 17.188 15.523 8.477 1 98.31 221 GLN A O 1
ATOM 1774 N N . ILE A 1 222 ? 15.461 14.906 7.293 1 98.25 222 ILE A N 1
ATOM 1775 C CA . ILE A 1 222 ? 15.977 15.586 6.113 1 98.25 222 ILE A CA 1
ATOM 1776 C C . ILE A 1 222 ? 16.109 17.078 6.398 1 98.25 222 ILE A C 1
ATOM 1778 O O . ILE A 1 222 ? 16.984 17.75 5.844 1 98.25 222 ILE A O 1
ATOM 1782 N N . TRP A 1 223 ? 15.312 17.594 7.238 1 98.19 223 TRP A N 1
ATOM 1783 C CA . TRP A 1 223 ? 15.273 19.031 7.496 1 98.19 223 TRP A CA 1
ATOM 1784 C C . TRP A 1 223 ? 15.984 19.359 8.805 1 98.19 223 TRP A C 1
ATOM 1786 O O . TRP A 1 223 ? 16.703 20.359 8.891 1 98.19 223 TRP A O 1
ATOM 1796 N N . THR A 1 224 ? 15.75 18.594 9.852 1 97.31 224 THR A N 1
ATOM 1797 C CA . THR A 1 224 ? 16.203 18.953 11.195 1 97.31 224 THR A CA 1
ATOM 1798 C C . THR A 1 224 ? 17.703 18.75 11.336 1 97.31 224 THR A C 1
ATOM 1800 O O . THR A 1 224 ? 18.359 19.5 12.062 1 97.31 224 THR A O 1
ATOM 1803 N N . ASN A 1 225 ? 18.219 17.734 10.641 1 95 225 ASN A N 1
ATOM 1804 C CA . ASN A 1 225 ? 19.656 17.531 10.734 1 95 225 ASN A CA 1
ATOM 1805 C C . ASN A 1 225 ? 20.266 17.25 9.367 1 95 225 ASN A C 1
ATOM 1807 O O . ASN A 1 225 ? 21.391 16.75 9.281 1 95 225 ASN A O 1
ATOM 1811 N N . GLY A 1 226 ? 19.578 17.406 8.367 1 96.25 226 GLY A N 1
ATOM 1812 C CA . GLY A 1 226 ? 20.094 17.312 7.012 1 96.25 226 GLY A CA 1
ATOM 1813 C C . GLY A 1 226 ? 20.391 15.875 6.602 1 96.25 226 GLY A C 1
ATOM 1814 O O . GLY A 1 226 ? 21.156 15.648 5.656 1 96.25 226 GLY A O 1
ATOM 1815 N N . ARG A 1 227 ? 19.859 14.93 7.328 1 96.94 227 ARG A N 1
ATOM 1816 C CA . ARG A 1 227 ? 20.125 13.531 7.004 1 96.94 227 ARG A CA 1
ATOM 1817 C C . ARG A 1 227 ? 19.328 13.094 5.777 1 96.94 227 ARG A C 1
ATOM 1819 O O . ARG A 1 227 ? 18.109 12.914 5.852 1 96.94 227 ARG A O 1
ATOM 1826 N N . LYS A 1 228 ? 20.078 12.883 4.688 1 97.38 228 LYS A N 1
ATOM 1827 C CA . LYS A 1 228 ? 19.5 12.367 3.447 1 97.38 228 LYS A CA 1
ATOM 1828 C C . LYS A 1 228 ? 19.844 10.898 3.246 1 97.38 228 LYS A C 1
ATOM 1830 O O . LYS A 1 228 ? 21 10.5 3.41 1 97.38 228 LYS A O 1
ATOM 1835 N N . GLY A 1 229 ? 18.859 10.148 3.027 1 97.62 229 GLY A N 1
ATOM 1836 C CA . GLY A 1 229 ? 19.078 8.734 2.791 1 97.62 229 GLY A CA 1
ATOM 1837 C C . GLY A 1 229 ? 17.906 8.047 2.115 1 97.62 229 GLY A C 1
ATOM 1838 O O . GLY A 1 229 ? 16.828 8.633 1.986 1 97.62 229 GLY A O 1
ATOM 1839 N N . GLN A 1 230 ? 18.25 6.879 1.62 1 97.94 230 GLN A N 1
ATOM 1840 C CA . GLN A 1 230 ? 17.203 6.082 0.978 1 97.94 230 GLN A CA 1
ATOM 1841 C C . GLN A 1 230 ? 17.516 4.59 1.064 1 97.94 230 GLN A C 1
ATOM 1843 O O . GLN A 1 230 ? 18.578 4.203 1.548 1 97.94 230 GLN A O 1
ATOM 1848 N N . LEU A 1 231 ? 16.516 3.797 0.641 1 98.12 231 LEU A N 1
ATOM 1849 C CA . LEU A 1 231 ? 16.641 2.344 0.697 1 98.12 231 LEU A CA 1
ATOM 1850 C C . LEU A 1 231 ? 17.391 1.811 -0.519 1 98.12 231 LEU A C 1
ATOM 1852 O O . LEU A 1 231 ? 17.125 2.227 -1.649 1 98.12 231 LEU A O 1
ATOM 1856 N N . GLU A 1 232 ? 18.25 0.923 -0.249 1 97.19 232 GLU A N 1
ATOM 1857 C CA . GLU A 1 232 ? 18.969 0.229 -1.312 1 97.19 232 GLU A CA 1
ATOM 1858 C C . GLU A 1 232 ? 18.984 -1.278 -1.073 1 97.19 232 GLU A C 1
ATOM 1860 O O . GLU A 1 232 ? 19 -1.73 0.073 1 97.19 232 GLU A O 1
ATOM 1865 N N . TRP A 1 233 ? 18.938 -1.962 -2.182 1 97.81 233 TRP A N 1
ATOM 1866 C CA . TRP A 1 233 ? 19.062 -3.414 -2.109 1 97.81 233 TRP A CA 1
ATOM 1867 C C . TRP A 1 233 ? 20.469 -3.814 -1.661 1 97.81 233 TRP A C 1
ATOM 1869 O O . TRP A 1 233 ? 21.453 -3.33 -2.203 1 97.81 233 TRP A O 1
ATOM 1879 N N . VAL A 1 234 ? 20.516 -4.656 -0.722 1 97.44 234 VAL A N 1
ATOM 1880 C CA . VAL A 1 234 ? 21.766 -5.219 -0.254 1 97.44 234 VAL A CA 1
ATOM 1881 C C . VAL A 1 234 ? 21.688 -6.742 -0.258 1 97.44 234 VAL A C 1
ATOM 1883 O O . VAL A 1 234 ? 20.844 -7.328 0.417 1 97.44 234 VAL A O 1
ATOM 1886 N N . ASP A 1 235 ? 22.609 -7.355 -0.977 1 96.75 235 ASP A N 1
ATOM 1887 C CA . ASP A 1 235 ? 22.688 -8.812 -0.943 1 96.75 235 ASP A CA 1
ATOM 1888 C C . ASP A 1 235 ? 23.109 -9.305 0.442 1 96.75 235 ASP A C 1
ATOM 1890 O O . ASP A 1 235 ? 23.953 -8.695 1.094 1 96.75 235 ASP A O 1
ATOM 1894 N N . GLN A 1 236 ? 22.391 -10.312 0.78 1 91.31 236 GLN A N 1
ATOM 1895 C CA . GLN A 1 236 ? 22.75 -10.914 2.059 1 91.31 236 GLN A CA 1
ATOM 1896 C C . GLN A 1 236 ? 23.609 -12.164 1.854 1 91.31 236 GLN A C 1
ATOM 1898 O O . GLN A 1 236 ? 23.422 -12.898 0.885 1 91.31 236 GLN A O 1
ATOM 1903 N N . LYS A 1 237 ? 24.75 -12.406 2.588 1 76.31 237 LYS A N 1
ATOM 1904 C CA . LYS A 1 237 ? 25.688 -13.523 2.51 1 76.31 237 LYS A CA 1
ATOM 1905 C C . LYS A 1 237 ? 25.094 -14.789 3.102 1 76.31 237 LYS A C 1
ATOM 1907 O O . LYS A 1 237 ? 24.281 -14.727 4.031 1 76.31 237 LYS A O 1
ATOM 1912 N N . MET B 1 1 ? -13.852 35.094 19.078 1 67.12 1 MET B N 1
ATOM 1913 C CA . MET B 1 1 ? -13.992 34.25 20.266 1 67.12 1 MET B CA 1
ATOM 1914 C C . MET B 1 1 ? -12.68 34.188 21.031 1 67.12 1 MET B C 1
ATOM 1916 O O . MET B 1 1 ? -11.602 34.125 20.438 1 67.12 1 MET B O 1
ATOM 1920 N N . PRO B 1 2 ? -12.773 34.281 22.359 1 75.38 2 PRO B N 1
ATOM 1921 C CA . PRO B 1 2 ? -11.531 34.188 23.125 1 75.38 2 PRO B CA 1
ATOM 1922 C C . PRO B 1 2 ? -10.836 32.844 22.906 1 75.38 2 PRO B C 1
ATOM 1924 O O . PRO B 1 2 ? -11.5 31.812 22.688 1 75.38 2 PRO B O 1
ATOM 1927 N N . ARG B 1 3 ? -9.609 32.938 22.891 1 81.75 3 ARG B N 1
ATOM 1928 C CA . ARG B 1 3 ? -8.781 31.781 22.594 1 81.75 3 ARG B CA 1
ATOM 1929 C C . ARG B 1 3 ? -9.117 30.625 23.516 1 81.75 3 ARG B C 1
ATOM 1931 O O . ARG B 1 3 ? -9.133 29.469 23.094 1 81.75 3 ARG B O 1
ATOM 1938 N N . ASP B 1 4 ? -9.375 30.906 24.719 1 80.69 4 ASP B N 1
ATOM 1939 C CA . ASP B 1 4 ? -9.695 29.859 25.688 1 80.69 4 ASP B CA 1
ATOM 1940 C C . ASP B 1 4 ? -10.969 29.125 25.281 1 80.69 4 ASP B C 1
ATOM 1942 O O . ASP B 1 4 ? -11.07 27.906 25.453 1 80.69 4 ASP B O 1
ATOM 1946 N N . GLN B 1 5 ? -11.875 29.875 24.766 1 77.25 5 GLN B N 1
ATOM 1947 C CA . GLN B 1 5 ? -13.125 29.266 24.328 1 77.25 5 GLN B CA 1
ATOM 1948 C C . GLN B 1 5 ? -12.922 28.438 23.062 1 77.25 5 GLN B C 1
ATOM 1950 O O . GLN B 1 5 ? -13.469 27.344 22.938 1 77.25 5 GLN B O 1
ATOM 1955 N N . VAL B 1 6 ? -12.148 28.906 22.266 1 77.56 6 VAL B N 1
ATOM 1956 C CA . VAL B 1 6 ? -11.828 28.188 21.031 1 77.56 6 VAL B CA 1
ATOM 1957 C C . VAL B 1 6 ? -11.18 26.844 21.391 1 77.56 6 VAL B C 1
ATOM 1959 O O . VAL B 1 6 ? -11.531 25.812 20.812 1 77.56 6 VAL B O 1
ATOM 1962 N N . ASP B 1 7 ? -10.336 26.859 22.328 1 81.25 7 ASP B N 1
ATOM 1963 C CA . ASP B 1 7 ? -9.617 25.656 22.719 1 81.25 7 ASP B CA 1
ATOM 1964 C C . ASP B 1 7 ? -10.562 24.609 23.297 1 81.25 7 ASP B C 1
ATOM 1966 O O . ASP B 1 7 ? -10.406 23.406 23.062 1 81.25 7 ASP B O 1
ATOM 1970 N N . LYS B 1 8 ? -11.453 25.047 24.109 1 81.5 8 LYS B N 1
ATOM 1971 C CA . LYS B 1 8 ? -12.43 24.141 24.703 1 81.5 8 LYS B CA 1
ATOM 1972 C C . LYS B 1 8 ? -13.289 23.484 23.625 1 81.5 8 LYS B C 1
ATOM 1974 O O . LYS B 1 8 ? -13.547 22.281 23.672 1 81.5 8 LYS B O 1
ATOM 1979 N N . PHE B 1 9 ? -13.68 24.281 22.656 1 78.12 9 PHE B N 1
ATOM 1980 C CA . PHE B 1 9 ? -14.477 23.75 21.547 1 78.12 9 PHE B CA 1
ATOM 1981 C C . PHE B 1 9 ? -13.664 22.766 20.719 1 78.12 9 PHE B C 1
ATOM 1983 O O . PHE B 1 9 ? -14.156 21.719 20.328 1 78.12 9 PHE B O 1
ATOM 1990 N N . ALA B 1 10 ? -12.492 23.141 20.469 1 79.5 10 ALA B N 1
ATOM 1991 C CA . ALA B 1 10 ? -11.586 22.281 19.703 1 79.5 10 ALA B CA 1
ATOM 1992 C C . ALA B 1 10 ? -11.391 20.938 20.391 1 79.5 10 ALA B C 1
ATOM 1994 O O . ALA B 1 10 ? -11.344 19.891 19.719 1 79.5 10 ALA B O 1
ATOM 1995 N N . GLN B 1 11 ? -11.297 20.969 21.641 1 81.62 11 GLN B N 1
ATOM 1996 C CA . GLN B 1 11 ? -11.117 19.719 22.391 1 81.62 11 GLN B CA 1
ATOM 1997 C C . GLN B 1 11 ? -12.344 18.828 22.266 1 81.62 11 GLN B C 1
ATOM 1999 O O . GLN B 1 11 ? -12.227 17.609 22.172 1 81.62 11 GLN B O 1
ATOM 2004 N N . ALA B 1 12 ? -13.453 19.484 22.297 1 78.75 12 ALA B N 1
ATOM 2005 C CA . ALA B 1 12 ? -14.703 18.734 22.141 1 78.75 12 ALA B CA 1
ATOM 2006 C C . ALA B 1 12 ? -14.797 18.094 20.75 1 78.75 12 ALA B C 1
ATOM 2008 O O . ALA B 1 12 ? -15.219 16.953 20.609 1 78.75 12 ALA B O 1
ATOM 2009 N N . GLU B 1 13 ? -14.406 18.828 19.812 1 81 13 GLU B N 1
ATOM 2010 C CA . GLU B 1 13 ? -14.422 18.328 18.453 1 81 13 GLU B CA 1
ATOM 2011 C C . GLU B 1 13 ? -13.398 17.203 18.25 1 81 13 GLU B C 1
ATOM 2013 O O . GLU B 1 13 ? -13.664 16.25 17.531 1 81 13 GLU B O 1
ATOM 2018 N N . HIS B 1 14 ? -12.281 17.328 18.844 1 79.88 14 HIS B N 1
ATOM 2019 C CA . HIS B 1 14 ? -11.234 16.312 18.797 1 79.88 14 HIS B CA 1
ATOM 2020 C C . HIS B 1 14 ? -11.727 14.977 19.328 1 79.88 14 HIS B C 1
ATOM 2022 O O . HIS B 1 14 ? -11.422 13.93 18.75 1 79.88 14 HIS B O 1
ATOM 2028 N N . SER B 1 15 ? -12.492 14.969 20.328 1 78.19 15 SER B N 1
ATOM 2029 C CA . SER B 1 15 ? -12.984 13.75 20.969 1 78.19 15 SER B CA 1
ATOM 2030 C C . SER B 1 15 ? -13.953 13.008 20.047 1 78.19 15 SER B C 1
ATOM 2032 O O . SER B 1 15 ? -14.125 11.789 20.172 1 78.19 15 SER B O 1
ATOM 2034 N N . GLY B 1 16 ? -14.492 13.719 19.109 1 75.62 16 GLY B N 1
ATOM 2035 C CA . GLY B 1 16 ? -15.461 13.109 18.203 1 75.62 16 GLY B CA 1
ATOM 2036 C C . GLY B 1 16 ? -14.82 12.461 17 1 75.62 16 GLY B C 1
ATOM 2037 O O . GLY B 1 16 ? -15.492 11.766 16.234 1 75.62 16 GLY B O 1
ATOM 2038 N N . TYR B 1 17 ? -13.641 12.594 16.891 1 81.94 17 TYR B N 1
ATOM 2039 C CA . TYR B 1 17 ? -12.945 12.164 15.68 1 81.94 17 TYR B CA 1
ATOM 2040 C C . TYR B 1 17 ? -13.078 10.664 15.469 1 81.94 17 TYR B C 1
ATOM 2042 O O . TYR B 1 17 ? -13.219 10.195 14.336 1 81.94 17 TYR B O 1
ATOM 2050 N N . HIS B 1 18 ? -13.227 9.891 16.5 1 80.12 18 HIS B N 1
ATOM 2051 C CA . HIS B 1 18 ? -13.258 8.438 16.359 1 80.12 18 HIS B CA 1
ATOM 2052 C C . HIS B 1 18 ? -14.688 7.902 16.438 1 80.12 18 HIS B C 1
ATOM 2054 O O . HIS B 1 18 ? -14.906 6.691 16.422 1 80.12 18 HIS B O 1
ATOM 2060 N N . SER B 1 19 ? -15.562 8.875 16.5 1 76.69 19 SER B N 1
ATOM 2061 C CA . SER B 1 19 ? -16.953 8.453 16.609 1 76.69 19 SER B CA 1
ATOM 2062 C C . SER B 1 19 ? -17.5 8 15.25 1 76.69 19 SER B C 1
ATOM 2064 O O . SER B 1 19 ? -17.094 8.531 14.211 1 76.69 19 SER B O 1
ATOM 2066 N N . SER B 1 20 ? -18.391 7.086 15.281 1 71.44 20 SER B N 1
ATOM 2067 C CA . SER B 1 20 ? -19.016 6.555 14.078 1 71.44 20 SER B CA 1
ATOM 2068 C C . SER B 1 20 ? -19.781 7.637 13.328 1 71.44 20 SER B C 1
ATOM 2070 O O . SER B 1 20 ? -19.797 7.652 12.094 1 71.44 20 SER B O 1
ATOM 2072 N N . ALA B 1 21 ? -20.391 8.492 14.102 1 68.62 21 ALA B N 1
ATOM 2073 C CA . ALA B 1 21 ? -21.188 9.555 13.477 1 68.62 21 ALA B CA 1
ATOM 2074 C C . ALA B 1 21 ? -20.281 10.492 12.68 1 68.62 21 ALA B C 1
ATOM 2076 O O . ALA B 1 21 ? -20.625 10.867 11.547 1 68.62 21 ALA B O 1
ATOM 2077 N N . TYR B 1 22 ? -19.25 10.891 13.227 1 71.31 22 TYR B N 1
ATOM 2078 C CA . TYR B 1 22 ? -18.312 11.75 12.516 1 71.31 22 TYR B CA 1
ATOM 2079 C C . TYR B 1 22 ? -17.781 11.062 11.258 1 71.31 22 TYR B C 1
ATOM 2081 O O . TYR B 1 22 ? -17.734 11.664 10.188 1 71.31 22 TYR B O 1
ATOM 2089 N N . MET B 1 23 ? -17.516 9.797 11.469 1 73.38 23 MET B N 1
ATOM 2090 C CA . MET B 1 23 ? -16.953 9.047 10.344 1 73.38 23 MET B CA 1
ATOM 2091 C C . MET B 1 23 ? -17.969 8.922 9.211 1 73.38 23 MET B C 1
ATOM 2093 O O . MET B 1 23 ? -17.625 9.094 8.039 1 73.38 23 MET B O 1
ATOM 2097 N N . ALA B 1 24 ? -19.109 8.703 9.578 1 72.88 24 ALA B N 1
ATOM 2098 C CA . ALA B 1 24 ? -20.141 8.523 8.57 1 72.88 24 ALA B CA 1
ATOM 2099 C C . ALA B 1 24 ? -20.438 9.836 7.836 1 72.88 24 ALA B C 1
ATOM 2101 O O . ALA B 1 24 ? -20.562 9.852 6.609 1 72.88 24 ALA B O 1
ATOM 2102 N N . ALA B 1 25 ? -20.578 10.906 8.562 1 72.69 25 ALA B N 1
ATOM 2103 C CA . ALA B 1 25 ? -20.859 12.203 7.957 1 72.69 25 ALA B CA 1
ATOM 2104 C C . ALA B 1 25 ? -19.703 12.664 7.074 1 72.69 25 ALA B C 1
ATOM 2106 O O . ALA B 1 25 ? -19.906 13.234 6.004 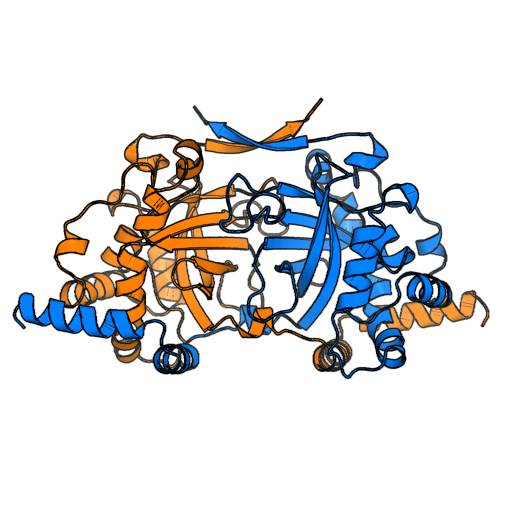1 72.69 25 ALA B O 1
ATOM 2107 N N . GLY B 1 26 ? -18.625 12.406 7.52 1 78.31 26 GLY B N 1
ATOM 2108 C CA . GLY B 1 26 ? -17.453 12.766 6.75 1 78.31 26 GLY B CA 1
ATOM 2109 C C . GLY B 1 26 ? -17.281 11.93 5.492 1 78.31 26 GLY B C 1
ATOM 2110 O O . GLY B 1 26 ? -17.016 12.469 4.414 1 78.31 26 GLY B O 1
ATOM 2111 N N . GLU B 1 27 ? -17.578 10.688 5.684 1 83.44 27 GLU B N 1
ATOM 2112 C CA . GLU B 1 27 ? -17.391 9.742 4.586 1 83.44 27 GLU B CA 1
ATOM 2113 C C . GLU B 1 27 ? -18.312 10.078 3.412 1 83.44 27 GLU B C 1
ATOM 2115 O O . GLU B 1 27 ? -17.922 9.938 2.252 1 83.44 27 GLU B O 1
ATOM 2120 N N . ALA B 1 28 ? -19.484 10.57 3.676 1 83.25 28 ALA B N 1
ATOM 2121 C CA . ALA B 1 28 ? -20.453 10.867 2.633 1 83.25 28 ALA B CA 1
ATOM 2122 C C . ALA B 1 28 ? -19.984 12.016 1.748 1 83.25 28 ALA B C 1
ATOM 2124 O O . ALA B 1 28 ? -20.375 12.117 0.582 1 83.25 28 ALA B O 1
ATOM 2125 N N . GLN B 1 29 ? -19.156 12.781 2.262 1 87.31 29 GLN B N 1
ATOM 2126 C CA . GLN B 1 29 ? -18.719 13.969 1.543 1 87.31 29 GLN B CA 1
ATOM 2127 C C . GLN B 1 29 ? -17.422 13.703 0.767 1 87.31 29 GLN B C 1
ATOM 2129 O O . GLN B 1 29 ? -17.047 14.477 -0.113 1 87.31 29 GLN B O 1
ATOM 2134 N N . MET B 1 30 ? -16.812 12.648 1.061 1 92.38 30 MET B N 1
ATOM 2135 C CA . MET B 1 30 ? -15.484 12.406 0.499 1 92.38 30 MET B CA 1
ATOM 2136 C C . MET B 1 30 ? -15.57 11.5 -0.728 1 92.38 30 MET B C 1
ATOM 2138 O O . MET B 1 30 ? -16.531 10.758 -0.887 1 92.38 30 MET B O 1
ATOM 2142 N N . SER B 1 31 ? -14.602 11.633 -1.586 1 93.81 31 SER B N 1
ATOM 2143 C CA . SER B 1 31 ? -14.523 10.781 -2.768 1 93.81 31 SER B CA 1
ATOM 2144 C C . SER B 1 31 ? -13.617 9.578 -2.521 1 93.81 31 SER B C 1
ATOM 2146 O O . SER B 1 31 ? -12.539 9.711 -1.936 1 93.81 31 SER B O 1
ATOM 2148 N N . PHE B 1 32 ? -14.055 8.375 -2.984 1 97.19 32 PHE B N 1
ATOM 2149 C CA . PHE B 1 32 ? -13.305 7.133 -2.828 1 97.19 32 PHE B CA 1
ATOM 2150 C C . PHE B 1 32 ? -13.133 6.43 -4.168 1 97.19 32 PHE B C 1
ATOM 2152 O O . PHE B 1 32 ? -13.055 5.199 -4.227 1 97.19 32 PHE B O 1
ATOM 2159 N N . THR B 1 33 ? -13.039 7.184 -5.23 1 97.38 33 THR B N 1
ATOM 2160 C CA . THR B 1 33 ? -13.07 6.695 -6.605 1 97.38 33 THR B CA 1
ATOM 2161 C C . THR B 1 33 ? -11.992 5.645 -6.836 1 97.38 33 THR B C 1
ATOM 2163 O O . THR B 1 33 ? -12.266 4.562 -7.352 1 97.38 33 THR B O 1
ATOM 2166 N N . PRO B 1 34 ? -10.68 5.887 -6.41 1 98.44 34 PRO B N 1
ATOM 2167 C CA . PRO B 1 34 ? -9.68 4.84 -6.625 1 98.44 34 PRO B CA 1
ATOM 2168 C C . PRO B 1 34 ? -10.008 3.553 -5.867 1 98.44 34 PRO B C 1
ATOM 2170 O O . PRO B 1 34 ? -9.797 2.455 -6.395 1 98.44 34 PRO B O 1
ATOM 2173 N N . ILE B 1 35 ? -10.523 3.645 -4.664 1 98.5 35 ILE B N 1
ATOM 2174 C CA . ILE B 1 35 ? -10.852 2.494 -3.83 1 98.5 35 ILE B CA 1
ATOM 2175 C C . ILE B 1 35 ? -11.984 1.697 -4.48 1 98.5 35 ILE B C 1
ATOM 2177 O O . ILE B 1 35 ? -11.977 0.464 -4.453 1 98.5 35 ILE B O 1
ATOM 2181 N N . ASN B 1 36 ? -12.914 2.404 -5.137 1 96.44 36 ASN B N 1
ATOM 2182 C CA . ASN B 1 36 ? -14.07 1.782 -5.762 1 96.44 36 ASN B CA 1
ATOM 2183 C C . ASN B 1 36 ? -13.688 1.009 -7.02 1 96.44 36 ASN B C 1
ATOM 2185 O O . ASN B 1 36 ? -14.516 0.3 -7.594 1 96.44 36 ASN B O 1
ATOM 2189 N N . GLN B 1 37 ? -12.438 1.122 -7.426 1 96.62 37 GLN B N 1
ATOM 2190 C CA . GLN B 1 37 ? -11.984 0.375 -8.594 1 96.62 37 GLN B CA 1
ATOM 2191 C C . GLN B 1 37 ? -11.484 -1.013 -8.203 1 96.62 37 GLN B C 1
ATOM 2193 O O . GLN B 1 37 ? -11.188 -1.839 -9.07 1 96.62 37 GLN B O 1
ATOM 2198 N N . ILE B 1 38 ? -11.359 -1.294 -6.914 1 96.94 38 ILE B N 1
ATOM 2199 C CA . ILE B 1 38 ? -10.914 -2.602 -6.441 1 96.94 38 ILE B CA 1
ATOM 2200 C C . ILE B 1 38 ? -12.031 -3.621 -6.613 1 96.94 38 ILE B C 1
ATOM 2202 O O . ILE B 1 38 ? -13.117 -3.465 -6.035 1 96.94 38 ILE B O 1
ATOM 2206 N N . HIS B 1 39 ? -11.719 -4.746 -7.371 1 94.31 39 HIS B N 1
ATOM 2207 C CA . HIS B 1 39 ? -12.82 -5.633 -7.699 1 94.31 39 HIS B CA 1
ATOM 2208 C C . HIS B 1 39 ? -12.398 -7.098 -7.605 1 94.31 39 HIS B C 1
ATOM 2210 O O . HIS B 1 39 ? -13.141 -7.988 -8.039 1 94.31 39 HIS B O 1
ATOM 2216 N N . GLN B 1 40 ? -11.266 -7.352 -7.141 1 96.06 40 GLN B N 1
ATOM 2217 C CA . GLN B 1 40 ? -10.805 -8.727 -7.008 1 96.06 40 GLN B CA 1
ATOM 2218 C C . GLN B 1 40 ? -10.102 -8.953 -5.672 1 96.06 40 GLN B C 1
ATOM 2220 O O . GLN B 1 40 ? -9.336 -8.102 -5.215 1 96.06 40 GLN B O 1
ATOM 2225 N N . HIS B 1 41 ? -10.383 -10.055 -5.07 1 97.69 41 HIS B N 1
ATOM 2226 C CA . HIS B 1 41 ? -9.75 -10.5 -3.834 1 97.69 41 HIS B CA 1
ATOM 2227 C C . HIS B 1 41 ? -9.062 -11.852 -4.02 1 97.69 41 HIS B C 1
ATOM 2229 O O . HIS B 1 41 ? -9.719 -12.844 -4.352 1 97.69 41 HIS B O 1
ATOM 2235 N N . LEU B 1 42 ? -7.738 -11.859 -3.836 1 98 42 LEU B N 1
ATOM 2236 C CA . LEU B 1 42 ? -6.918 -13.062 -3.893 1 98 42 LEU B CA 1
ATOM 2237 C C . LEU B 1 42 ? -6.141 -13.258 -2.596 1 98 42 LEU B C 1
ATOM 2239 O O . LEU B 1 42 ? -5.789 -12.281 -1.929 1 98 42 LEU B O 1
ATOM 2243 N N . CYS B 1 43 ? -5.879 -14.477 -2.285 1 98.5 43 CYS B N 1
ATOM 2244 C CA . CYS B 1 43 ? -5.051 -14.781 -1.125 1 98.5 43 CYS B CA 1
ATOM 2245 C C . CYS B 1 43 ? -3.957 -15.781 -1.479 1 98.5 43 CYS B C 1
ATOM 2247 O O . CYS B 1 43 ? -4.223 -16.781 -2.143 1 98.5 43 CYS B O 1
ATOM 2249 N N . GLY B 1 44 ? -2.797 -15.5 -1.104 1 98.44 44 GLY B N 1
ATOM 2250 C CA . GLY B 1 44 ? -1.642 -16.375 -1.204 1 98.44 44 GLY B CA 1
ATOM 2251 C C . GLY B 1 44 ? -0.674 -16.219 -0.046 1 98.44 44 GLY B C 1
ATOM 2252 O O . GLY B 1 44 ? -1.051 -15.742 1.025 1 98.44 44 GLY B O 1
ATOM 2253 N N . LEU B 1 45 ? 0.504 -16.797 -0.195 1 98.81 45 LEU B N 1
ATOM 2254 C CA . LEU B 1 45 ? 1.595 -16.656 0.763 1 98.81 45 LEU B CA 1
ATOM 2255 C C . LEU B 1 45 ? 2.781 -15.938 0.134 1 98.81 45 LEU B C 1
ATOM 2257 O O . LEU B 1 45 ? 3.094 -16.156 -1.039 1 98.81 45 LEU B O 1
ATOM 2261 N N . HIS B 1 46 ? 3.393 -15.094 0.894 1 98.94 46 HIS B N 1
ATOM 2262 C CA . HIS B 1 46 ? 4.641 -14.453 0.509 1 98.94 46 HIS B CA 1
ATOM 2263 C C . HIS B 1 46 ? 5.789 -14.883 1.415 1 98.94 46 HIS B C 1
ATOM 2265 O O . HIS B 1 46 ? 5.57 -15.219 2.584 1 98.94 46 HIS B O 1
ATOM 2271 N N . ILE B 1 47 ? 6.957 -14.875 0.896 1 98.88 47 ILE B N 1
ATOM 2272 C CA . ILE B 1 47 ? 8.18 -15.062 1.677 1 98.88 47 ILE B CA 1
ATOM 2273 C C . ILE B 1 47 ? 9.094 -13.852 1.502 1 98.88 47 ILE B C 1
ATOM 2275 O O . ILE B 1 47 ? 8.969 -13.109 0.526 1 98.88 47 ILE B O 1
ATOM 2279 N N . TYR B 1 48 ? 9.938 -13.688 2.457 1 98.69 48 TYR B N 1
ATOM 2280 C CA . TYR B 1 48 ? 10.891 -12.586 2.391 1 98.69 48 TYR B CA 1
ATOM 2281 C C . TYR B 1 48 ? 12.016 -12.891 1.409 1 98.69 48 TYR B C 1
ATOM 2283 O O . TYR B 1 48 ? 12.508 -14.016 1.359 1 98.69 48 TYR B O 1
ATOM 2291 N N . SER B 1 49 ? 12.445 -11.938 0.665 1 98.56 49 SER B N 1
ATOM 2292 C CA . SER B 1 49 ? 13.461 -12.141 -0.365 1 98.56 49 SER B CA 1
ATOM 2293 C C . SER B 1 49 ? 14.789 -12.578 0.245 1 98.56 49 SER B C 1
ATOM 2295 O O . SER B 1 49 ? 15.625 -13.164 -0.439 1 98.56 49 SER B O 1
ATOM 2297 N N . HIS B 1 50 ? 14.984 -12.266 1.504 1 97.88 50 HIS B N 1
ATOM 2298 C CA . HIS B 1 50 ? 16.25 -12.625 2.145 1 97.88 50 HIS B CA 1
ATOM 2299 C C . HIS B 1 50 ? 16.094 -13.883 2.992 1 97.88 50 HIS B C 1
ATOM 2301 O O . HIS B 1 50 ? 17.078 -14.391 3.535 1 97.88 50 HIS B O 1
ATOM 2307 N N . ASP B 1 51 ? 14.898 -14.406 3.164 1 97.5 51 ASP B N 1
ATOM 2308 C CA . ASP B 1 51 ? 14.641 -15.562 4.02 1 97.5 51 ASP B CA 1
ATOM 2309 C C . ASP B 1 51 ? 13.453 -16.375 3.504 1 97.5 51 ASP B C 1
ATOM 2311 O O . ASP B 1 51 ? 12.312 -16.141 3.906 1 97.5 51 ASP B O 1
ATOM 2315 N N . GLY B 1 52 ? 13.742 -17.422 2.766 1 96.75 52 GLY B N 1
ATOM 2316 C CA . GLY B 1 52 ? 12.727 -18.25 2.148 1 96.75 52 GLY B CA 1
ATOM 2317 C C . GLY B 1 52 ? 11.961 -19.094 3.148 1 96.75 52 GLY B C 1
ATOM 2318 O O . GLY B 1 52 ? 10.945 -19.703 2.805 1 96.75 52 GLY B O 1
ATOM 2319 N N . ASN B 1 53 ? 12.406 -19.094 4.406 1 97.12 53 ASN B N 1
ATOM 2320 C CA . ASN B 1 53 ? 11.75 -19.891 5.434 1 97.12 53 ASN B CA 1
ATOM 2321 C C . ASN B 1 53 ? 10.75 -19.062 6.238 1 97.12 53 ASN B C 1
ATOM 2323 O O . ASN B 1 53 ? 10.055 -19.609 7.102 1 97.12 53 ASN B O 1
ATOM 2327 N N . ARG B 1 54 ? 10.719 -17.828 6.031 1 97.81 54 ARG B N 1
ATOM 2328 C CA . ARG B 1 54 ? 9.781 -16.938 6.699 1 97.81 54 ARG B CA 1
ATOM 2329 C C . ARG B 1 54 ? 8.656 -16.516 5.758 1 97.81 54 ARG B C 1
ATOM 2331 O O . ARG B 1 54 ? 8.898 -15.867 4.738 1 97.81 54 ARG B O 1
ATOM 2338 N N . ALA B 1 55 ? 7.473 -16.984 6.129 1 98.75 55 ALA B N 1
ATOM 2339 C CA . ALA B 1 55 ? 6.328 -16.766 5.25 1 98.75 55 ALA B CA 1
ATOM 2340 C C . ALA B 1 55 ? 5.184 -16.094 6 1 98.75 55 ALA B C 1
ATOM 2342 O O . ALA B 1 55 ? 5.055 -16.25 7.219 1 98.75 55 ALA B O 1
ATOM 2343 N N . VAL B 1 56 ? 4.398 -15.375 5.238 1 98.81 56 VAL B N 1
ATOM 2344 C CA . VAL B 1 56 ? 3.209 -14.75 5.801 1 98.81 56 VAL B CA 1
ATOM 2345 C C . VAL B 1 56 ? 2.049 -14.867 4.816 1 98.81 56 VAL B C 1
ATOM 2347 O O . VAL B 1 56 ? 2.26 -15.008 3.609 1 98.81 56 VAL B O 1
ATOM 2350 N N . LYS B 1 57 ? 0.825 -14.82 5.363 1 98.81 57 LYS B N 1
ATOM 2351 C CA . LYS B 1 57 ? -0.368 -14.742 4.523 1 98.81 57 LYS B CA 1
ATOM 2352 C C . LYS B 1 57 ? -0.515 -13.352 3.904 1 98.81 57 LYS B C 1
ATOM 2354 O O . LYS B 1 57 ? -0.177 -12.352 4.535 1 98.81 57 LYS B O 1
ATOM 2359 N N . ALA B 1 58 ? -1.037 -13.352 2.754 1 98.88 58 ALA B N 1
ATOM 2360 C CA . ALA B 1 58 ? -1.214 -12.094 2.035 1 98.88 58 ALA B CA 1
ATOM 2361 C C . ALA B 1 58 ? -2.549 -12.062 1.296 1 98.88 58 ALA B C 1
ATOM 2363 O O . ALA B 1 58 ? -2.74 -12.797 0.323 1 98.88 58 ALA B O 1
ATOM 2364 N N . HIS B 1 59 ? -3.467 -11.258 1.742 1 98.88 59 HIS B N 1
ATOM 2365 C CA . HIS B 1 59 ? -4.734 -11 1.066 1 98.88 59 HIS B CA 1
ATOM 2366 C C . HIS B 1 59 ? -4.629 -9.789 0.144 1 98.88 59 HIS B C 1
ATOM 2368 O O . HIS B 1 59 ? -4.391 -8.672 0.604 1 98.88 59 HIS B O 1
ATOM 2374 N N . HIS B 1 60 ? -4.82 -10.07 -1.174 1 98.81 60 HIS B N 1
ATOM 2375 C CA . HIS B 1 60 ? -4.672 -9.055 -2.217 1 98.81 60 HIS B CA 1
ATOM 2376 C C . HIS B 1 60 ? -6.027 -8.516 -2.652 1 98.81 60 HIS B C 1
ATOM 2378 O O . HIS B 1 60 ? -6.938 -9.281 -2.967 1 98.81 60 HIS B O 1
ATOM 2384 N N . TYR B 1 61 ? -6.137 -7.27 -2.682 1 98.81 61 TYR B N 1
ATOM 2385 C CA . TYR B 1 61 ? -7.281 -6.574 -3.258 1 98.81 61 TYR B CA 1
ATOM 2386 C C . TYR B 1 61 ? -6.863 -5.75 -4.469 1 98.81 61 TYR B C 1
ATOM 2388 O O . TYR B 1 61 ? -6.184 -4.73 -4.328 1 98.81 61 TYR B O 1
ATOM 2396 N N . CYS B 1 62 ? -7.371 -6.156 -5.629 1 97.81 62 CYS B N 1
ATOM 2397 C CA . CYS B 1 62 ? -6.684 -5.766 -6.852 1 97.81 62 CYS B CA 1
ATOM 2398 C C . CYS B 1 62 ? -7.586 -4.918 -7.738 1 97.81 62 CYS B C 1
ATOM 2400 O O . CYS B 1 62 ? -8.797 -5.129 -7.781 1 97.81 62 CYS B O 1
ATOM 2402 N N . THR B 1 63 ? -6.984 -4.004 -8.367 1 97.06 63 THR B N 1
ATOM 2403 C CA . THR B 1 63 ? -7.508 -3.244 -9.5 1 97.06 63 THR B CA 1
ATOM 2404 C C . THR B 1 63 ? -6.762 -3.602 -10.781 1 97.06 63 THR B C 1
ATOM 2406 O O . THR B 1 63 ? -5.531 -3.684 -10.789 1 97.06 63 THR B O 1
ATOM 2409 N N . HIS B 1 64 ? -7.512 -3.896 -11.797 1 94.75 64 HIS B N 1
ATOM 2410 C CA . HIS B 1 64 ? -6.902 -4.023 -13.117 1 94.75 64 HIS B CA 1
ATOM 2411 C C . HIS B 1 64 ? -6.688 -2.656 -13.766 1 94.75 64 HIS B C 1
ATOM 2413 O O . HIS B 1 64 ? -7.504 -2.217 -14.578 1 94.75 64 HIS B O 1
ATOM 2419 N N . LEU B 1 65 ? -5.621 -1.984 -13.422 1 94.31 65 LEU B N 1
ATOM 2420 C CA . LEU B 1 65 ? -5.352 -0.615 -13.852 1 94.31 65 LEU B CA 1
ATOM 2421 C C . LEU B 1 65 ? -5.352 -0.509 -15.375 1 94.31 65 LEU B C 1
ATOM 2423 O O . LEU B 1 65 ? -5.977 0.392 -15.938 1 94.31 65 LEU B O 1
ATOM 2427 N N . ARG B 1 66 ? -4.648 -1.336 -16.031 1 93.62 66 ARG B N 1
ATOM 2428 C CA . ARG B 1 66 ? -4.648 -1.547 -17.469 1 93.62 66 ARG B CA 1
ATOM 2429 C C . ARG B 1 66 ? -4.383 -3.01 -17.812 1 93.62 66 ARG B C 1
ATOM 2431 O O . ARG B 1 66 ? -4.113 -3.82 -16.922 1 93.62 66 ARG B O 1
ATOM 2438 N N . LYS B 1 67 ? -4.508 -3.34 -19.031 1 89.44 67 LYS B N 1
ATOM 2439 C CA . LYS B 1 67 ? -4.41 -4.734 -19.453 1 89.44 67 LYS B CA 1
ATOM 2440 C C . LYS B 1 67 ? -3.078 -5.344 -19.031 1 89.44 67 LYS B C 1
ATOM 2442 O O . LYS B 1 67 ? -3.012 -6.531 -18.703 1 89.44 67 LYS B O 1
ATOM 2447 N N . ASP B 1 68 ? -2.062 -4.562 -19 1 95.38 68 ASP B N 1
ATOM 2448 C CA . ASP B 1 68 ? -0.742 -5.133 -18.75 1 95.38 68 ASP B CA 1
ATOM 2449 C C . ASP B 1 68 ? -0.222 -4.73 -17.375 1 95.38 68 ASP B C 1
ATOM 2451 O O . ASP B 1 68 ? 0.985 -4.773 -17.125 1 95.38 68 ASP B O 1
ATOM 2455 N N . LEU B 1 69 ? -1.146 -4.289 -16.516 1 97.94 69 LEU B N 1
ATOM 2456 C CA . LEU B 1 69 ? -0.688 -3.881 -15.188 1 97.94 69 LEU B CA 1
ATOM 2457 C C . LEU B 1 69 ? -1.828 -3.938 -14.18 1 97.94 69 LEU B C 1
ATOM 2459 O O . LEU B 1 69 ? -2.795 -3.178 -14.281 1 97.94 69 LEU B O 1
ATOM 2463 N N . HIS B 1 70 ? -1.698 -4.812 -13.195 1 97.88 70 HIS B N 1
ATOM 2464 C CA . HIS B 1 70 ? -2.561 -4.855 -12.016 1 97.88 70 HIS B CA 1
ATOM 2465 C C . HIS B 1 70 ? -1.869 -4.242 -10.805 1 97.88 70 HIS B C 1
ATOM 2467 O O . HIS B 1 70 ? -0.643 -4.297 -10.688 1 97.88 70 HIS B O 1
ATOM 2473 N N . GLN B 1 71 ? -2.646 -3.637 -10 1 98.88 71 GLN B N 1
ATOM 2474 C CA . GLN B 1 71 ? -2.168 -3.129 -8.719 1 98.88 71 GLN B CA 1
ATOM 2475 C C . GLN B 1 71 ? -3.039 -3.623 -7.566 1 98.88 71 GLN B C 1
ATOM 2477 O O . GLN B 1 71 ? -4.27 -3.553 -7.637 1 98.88 71 GLN B O 1
ATOM 2482 N N . CYS B 1 72 ? -2.381 -4.129 -6.492 1 98.88 72 CYS B N 1
ATOM 2483 C CA . CYS B 1 72 ? -3.107 -4.758 -5.395 1 98.88 72 CYS B CA 1
ATOM 2484 C C . CYS B 1 72 ? -2.662 -4.191 -4.051 1 98.88 72 CYS B C 1
ATOM 2486 O O . CYS B 1 72 ? -1.464 -4.031 -3.807 1 98.88 72 CYS B O 1
ATOM 2488 N N . VAL B 1 73 ? -3.629 -3.895 -3.238 1 98.94 73 VAL B N 1
ATOM 2489 C CA . VAL B 1 73 ? -3.395 -3.617 -1.824 1 98.94 73 VAL B CA 1
ATOM 2490 C C . VAL B 1 73 ? -3.385 -4.926 -1.035 1 98.94 73 VAL B C 1
ATOM 2492 O O . VAL B 1 73 ? -4.211 -5.809 -1.277 1 98.94 73 VAL B O 1
ATOM 2495 N N . ILE B 1 74 ? -2.439 -5.039 -0.065 1 98.94 74 ILE B N 1
ATOM 2496 C CA . ILE B 1 74 ? -2.289 -6.32 0.622 1 98.94 74 ILE B CA 1
ATOM 2497 C C . ILE B 1 74 ? -2.578 -6.141 2.109 1 98.94 74 ILE B C 1
ATOM 2499 O O . ILE B 1 74 ? -2.062 -5.219 2.744 1 98.94 74 ILE B O 1
ATOM 2503 N N . TYR B 1 75 ? -3.381 -7.004 2.631 1 98.94 75 TYR B N 1
ATOM 2504 C CA . TYR B 1 75 ? -3.672 -7.105 4.055 1 98.94 75 TYR B CA 1
ATOM 2505 C C . TYR B 1 75 ? -3.23 -8.453 4.609 1 98.94 75 TYR B C 1
ATOM 2507 O O . TYR B 1 75 ? -3.092 -9.422 3.859 1 98.94 75 TYR B O 1
ATOM 2515 N N . ASP B 1 76 ? -3.047 -8.531 5.934 1 98.75 76 ASP B N 1
ATOM 2516 C CA . ASP B 1 76 ? -2.602 -9.773 6.562 1 98.75 76 ASP B CA 1
ATOM 2517 C C . ASP B 1 76 ? -3.773 -10.727 6.785 1 98.75 76 ASP B C 1
ATOM 2519 O O . ASP B 1 76 ? -3.572 -11.914 7.074 1 98.75 76 ASP B O 1
ATOM 2523 N N . SER B 1 77 ? -4.98 -10.258 6.715 1 98.19 77 SER B N 1
ATOM 2524 C CA . SER B 1 77 ? -6.203 -11.039 6.836 1 98.19 77 SER B CA 1
ATOM 2525 C C . SER B 1 77 ? -7.352 -10.398 6.066 1 98.19 77 SER B C 1
ATOM 2527 O O . SER B 1 77 ? -7.188 -9.336 5.473 1 98.19 77 SER B O 1
ATOM 2529 N N . ASP B 1 78 ? -8.477 -11.078 6.031 1 97.88 78 ASP B N 1
ATOM 2530 C CA . ASP B 1 78 ? -9.648 -10.523 5.371 1 97.88 78 ASP B CA 1
ATOM 2531 C C . ASP B 1 78 ? -10.672 -10.039 6.395 1 97.88 78 ASP B C 1
ATOM 2533 O O . ASP B 1 78 ? -11.875 -9.992 6.105 1 97.88 78 ASP B O 1
ATOM 2537 N N . GLN B 1 79 ? -10.211 -9.711 7.613 1 97.56 79 GLN B N 1
ATOM 2538 C CA . GLN B 1 79 ? -11.07 -9.25 8.695 1 97.56 79 GLN B CA 1
ATOM 2539 C C . GLN B 1 79 ? -11.125 -7.73 8.75 1 97.56 79 GLN B C 1
ATOM 2541 O O . GLN B 1 79 ? -10.336 -7.051 8.094 1 97.56 79 GLN B O 1
ATOM 2546 N N . ALA B 1 80 ? -12.055 -7.195 9.531 1 97 80 ALA B N 1
ATOM 2547 C CA . ALA B 1 80 ? -12.258 -5.75 9.641 1 97 80 ALA B CA 1
ATOM 2548 C C . ALA B 1 80 ? -11.055 -5.078 10.305 1 97 80 ALA B C 1
ATOM 2550 O O . ALA B 1 80 ? -10.773 -3.906 10.047 1 97 80 ALA B O 1
ATOM 2551 N N . ASN B 1 81 ? -10.328 -5.797 11.125 1 97.56 81 ASN B N 1
ATOM 2552 C CA . ASN B 1 81 ? -9.172 -5.242 11.82 1 97.56 81 ASN B CA 1
ATOM 2553 C C . ASN B 1 81 ? -7.863 -5.672 11.164 1 97.56 81 ASN B C 1
ATOM 2555 O O . ASN B 1 81 ? -6.828 -5.742 11.828 1 97.56 81 ASN B O 1
ATOM 2559 N N . ALA B 1 82 ? -7.965 -6 9.875 1 98.69 82 ALA B N 1
ATOM 2560 C CA . ALA B 1 82 ? -6.785 -6.457 9.148 1 98.69 82 ALA B CA 1
ATOM 2561 C C . ALA B 1 82 ? -5.727 -5.359 9.07 1 98.69 82 ALA B C 1
ATOM 2563 O O . ALA B 1 82 ? -6.051 -4.188 8.875 1 98.69 82 ALA B O 1
ATOM 2564 N N . ARG B 1 83 ? -4.434 -5.703 9.172 1 98.81 83 ARG B N 1
ATOM 2565 C CA . ARG B 1 83 ? -3.301 -4.812 8.945 1 98.81 83 ARG B CA 1
ATOM 2566 C C . ARG B 1 83 ? -3.055 -4.602 7.453 1 98.81 83 ARG B C 1
ATOM 2568 O O . ARG B 1 83 ? -2.988 -5.566 6.691 1 98.81 83 ARG B O 1
ATOM 2575 N N . LEU B 1 84 ? -2.973 -3.365 7.098 1 98.94 84 LEU B N 1
ATOM 2576 C CA . LEU B 1 84 ? -2.461 -3.021 5.773 1 98.94 84 LEU B CA 1
ATOM 2577 C C . LEU B 1 84 ? -0.956 -3.256 5.695 1 98.94 84 LEU B C 1
ATOM 2579 O O . LEU B 1 84 ? -0.177 -2.525 6.316 1 98.94 84 LEU B O 1
ATOM 2583 N N . ILE B 1 85 ? -0.478 -4.262 4.82 1 98.94 85 ILE B N 1
ATOM 2584 C CA . ILE B 1 85 ? 0.903 -4.672 5.047 1 98.94 85 ILE B CA 1
ATOM 2585 C C . ILE B 1 85 ? 1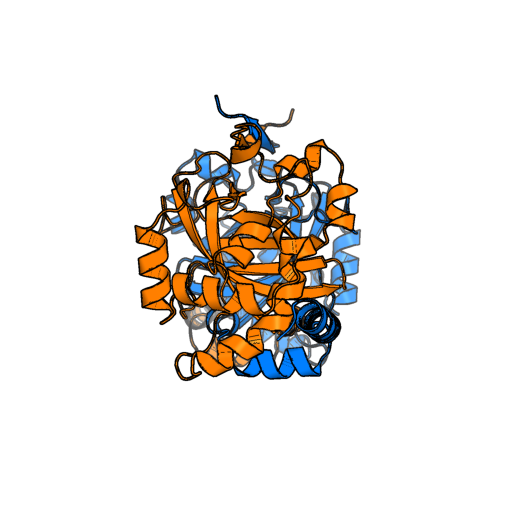.719 -4.465 3.773 1 98.94 85 ILE B C 1
ATOM 2587 O O . ILE B 1 85 ? 2.945 -4.605 3.785 1 98.94 85 ILE B O 1
ATOM 2591 N N . GLY B 1 86 ? 1.005 -4.172 2.631 1 98.94 86 GLY B N 1
ATOM 2592 C CA . GLY B 1 86 ? 1.866 -4.043 1.468 1 98.94 86 GLY B CA 1
ATOM 2593 C C . GLY B 1 86 ? 1.104 -3.742 0.191 1 98.94 86 GLY B C 1
ATOM 2594 O O . GLY B 1 86 ? -0.1 -3.477 0.229 1 98.94 86 GLY B O 1
ATOM 2595 N N . ILE B 1 87 ? 1.906 -3.672 -0.908 1 98.94 87 ILE B N 1
ATOM 2596 C CA . ILE B 1 87 ? 1.426 -3.445 -2.266 1 98.94 87 ILE B CA 1
ATOM 2597 C C . ILE B 1 87 ? 2.105 -4.418 -3.225 1 98.94 87 ILE B C 1
ATOM 2599 O O . ILE B 1 87 ? 3.287 -4.734 -3.064 1 98.94 87 ILE B O 1
ATOM 2603 N N . GLU B 1 88 ? 1.32 -4.863 -4.207 1 98.94 88 GLU B N 1
ATOM 2604 C CA . GLU B 1 88 ? 1.891 -5.664 -5.285 1 98.94 88 GLU B CA 1
ATOM 2605 C C . GLU B 1 88 ? 1.421 -5.164 -6.652 1 98.94 88 GLU B C 1
ATOM 2607 O O . GLU B 1 88 ? 0.242 -4.852 -6.832 1 98.94 88 GLU B O 1
ATOM 2612 N N . TYR B 1 89 ? 2.361 -5.102 -7.527 1 98.94 89 TYR B N 1
ATOM 2613 C CA . TYR B 1 89 ? 2.088 -4.879 -8.945 1 98.94 89 TYR B CA 1
ATOM 2614 C C . TYR B 1 89 ? 2.295 -6.152 -9.75 1 98.94 89 TYR B C 1
ATOM 2616 O O . TYR B 1 89 ? 3.238 -6.906 -9.5 1 98.94 89 TYR B O 1
ATOM 2624 N N . LEU B 1 90 ? 1.431 -6.41 -10.703 1 98.81 90 LEU B N 1
ATOM 2625 C CA . LEU B 1 90 ? 1.54 -7.578 -11.57 1 98.81 90 LEU B CA 1
ATOM 2626 C C . LEU B 1 90 ? 1.646 -7.16 -13.039 1 98.81 90 LEU B C 1
ATOM 2628 O O . LEU B 1 90 ? 0.917 -6.273 -13.484 1 98.81 90 LEU B O 1
ATOM 2632 N N . VAL B 1 91 ? 2.51 -7.816 -13.75 1 98.81 91 VAL B N 1
ATOM 2633 C CA . VAL B 1 91 ? 2.646 -7.586 -15.188 1 98.81 91 VAL B CA 1
ATOM 2634 C C . VAL B 1 91 ? 2.672 -8.93 -15.922 1 98.81 91 VAL B C 1
ATOM 2636 O O . VAL B 1 91 ? 3.08 -9.945 -15.359 1 98.81 91 VAL B O 1
ATOM 2639 N N . PRO B 1 92 ? 2.229 -8.898 -17.172 1 98.19 92 PRO B N 1
ATOM 2640 C CA . PRO B 1 92 ? 2.379 -10.117 -17.969 1 98.19 92 PRO B CA 1
ATOM 2641 C C . PRO B 1 92 ? 3.838 -10.445 -18.281 1 98.19 92 PRO B C 1
ATOM 2643 O O . PRO B 1 92 ? 4.711 -9.586 -18.109 1 98.19 92 PRO B O 1
ATOM 2646 N N . GLU B 1 93 ? 4.02 -11.617 -18.719 1 98.56 93 GLU B N 1
ATOM 2647 C CA . GLU B 1 93 ? 5.359 -12.148 -18.969 1 98.56 93 GLU B CA 1
ATOM 2648 C C . GLU B 1 93 ? 6.121 -11.281 -19.969 1 98.56 93 GLU B C 1
ATOM 2650 O O . GLU B 1 93 ? 7.316 -11.031 -19.797 1 98.56 93 GLU B O 1
ATOM 2655 N N . GLU B 1 94 ? 5.477 -10.805 -21.016 1 98.38 94 GLU B N 1
ATOM 2656 C CA . GLU B 1 94 ? 6.137 -10 -22.047 1 98.38 94 GLU B CA 1
ATOM 2657 C C . GLU B 1 94 ? 6.715 -8.719 -21.438 1 98.38 94 GLU B C 1
ATOM 2659 O O . GLU B 1 94 ? 7.812 -8.297 -21.812 1 98.38 94 GLU B O 1
ATOM 2664 N N . VAL B 1 95 ? 5.988 -8.133 -20.578 1 98.75 95 VAL B N 1
ATOM 2665 C CA . VAL B 1 95 ? 6.461 -6.918 -19.906 1 98.75 95 VAL B CA 1
ATOM 2666 C C . VAL B 1 95 ? 7.633 -7.258 -18.984 1 98.75 95 VAL B C 1
ATOM 2668 O O . VAL B 1 95 ? 8.648 -6.566 -18.984 1 98.75 95 VAL B O 1
ATOM 2671 N N . PHE B 1 96 ? 7.531 -8.312 -18.234 1 98.88 96 PHE B N 1
ATOM 2672 C CA . PHE B 1 96 ? 8.602 -8.719 -17.328 1 98.88 96 PHE B CA 1
ATOM 2673 C C . PHE B 1 96 ? 9.906 -8.93 -18.094 1 98.88 96 PHE B C 1
ATOM 2675 O O . PHE B 1 96 ? 10.961 -8.438 -17.688 1 98.88 96 PHE B O 1
ATOM 2682 N N . ILE B 1 97 ? 9.789 -9.656 -19.125 1 98.75 97 ILE B N 1
ATOM 2683 C CA . ILE B 1 97 ? 10.969 -9.984 -19.906 1 98.75 97 ILE B CA 1
ATOM 2684 C C . ILE B 1 97 ? 11.641 -8.695 -20.391 1 98.75 97 ILE B C 1
ATOM 2686 O O . ILE B 1 97 ? 12.867 -8.617 -20.469 1 98.75 97 ILE B O 1
ATOM 2690 N N . SER B 1 98 ? 10.906 -7.668 -20.625 1 98.5 98 SER B N 1
ATOM 2691 C CA . SER B 1 98 ? 11.422 -6.422 -21.188 1 98.5 98 SER B CA 1
ATOM 2692 C C . SER B 1 98 ? 12.008 -5.531 -20.094 1 98.5 98 SER B C 1
ATOM 2694 O O . SER B 1 98 ? 12.609 -4.496 -20.391 1 98.5 98 SER B O 1
ATOM 2696 N N . LEU B 1 99 ? 11.875 -5.875 -18.844 1 98.62 99 LEU B N 1
ATOM 2697 C CA . LEU B 1 99 ? 12.406 -5.066 -17.75 1 98.62 99 LEU B CA 1
ATOM 2698 C C . LEU B 1 99 ? 13.93 -5.047 -17.781 1 98.62 99 LEU B C 1
ATOM 2700 O O . LEU B 1 99 ? 14.562 -6.008 -18.234 1 98.62 99 LEU B O 1
ATOM 2704 N N . PRO B 1 100 ? 14.516 -3.936 -17.266 1 98.12 100 PRO B N 1
ATOM 2705 C CA . PRO B 1 100 ? 15.961 -3.975 -17.047 1 98.12 100 PRO B CA 1
ATOM 2706 C C . PRO B 1 100 ? 16.406 -5.133 -16.156 1 98.12 100 PRO B C 1
ATOM 2708 O O . PRO B 1 100 ? 15.711 -5.473 -15.195 1 98.12 100 PRO B O 1
ATOM 2711 N N . GLU B 1 101 ? 17.516 -5.695 -16.453 1 97.88 101 GLU B N 1
ATOM 2712 C CA . GLU B 1 101 ? 18 -6.867 -15.734 1 97.88 101 GLU B CA 1
ATOM 2713 C C . GLU B 1 101 ? 18.062 -6.602 -14.234 1 97.88 101 GLU B C 1
ATOM 2715 O O . GLU B 1 101 ? 17.672 -7.449 -13.43 1 97.88 101 GLU B O 1
ATOM 2720 N N . ASP B 1 102 ? 18.547 -5.445 -13.812 1 97.38 102 ASP B N 1
ATOM 2721 C CA . ASP B 1 102 ? 18.703 -5.125 -12.398 1 97.38 102 ASP B CA 1
ATOM 2722 C C . ASP B 1 102 ? 17.359 -5 -11.703 1 97.38 102 ASP B C 1
ATOM 2724 O O . ASP B 1 102 ? 17.266 -5.121 -10.477 1 97.38 102 ASP B O 1
ATOM 2728 N N . GLU B 1 103 ? 16.312 -4.742 -12.445 1 98.56 103 GLU B N 1
ATOM 2729 C CA . GLU B 1 103 ? 14.961 -4.613 -11.898 1 98.56 103 GLU B CA 1
ATOM 2730 C C . GLU B 1 103 ? 14.383 -5.98 -11.531 1 98.56 103 GLU B C 1
ATOM 2732 O O . GLU B 1 103 ? 13.57 -6.086 -10.617 1 98.56 103 GLU B O 1
ATOM 2737 N N . LYS B 1 104 ? 14.797 -7.008 -12.125 1 98.69 104 LYS B N 1
ATOM 2738 C CA . LYS B 1 104 ? 14.156 -8.32 -12.062 1 98.69 104 LYS B CA 1
ATOM 2739 C C . LYS B 1 104 ? 14.352 -8.961 -10.688 1 98.69 104 LYS B C 1
ATOM 2741 O O . LYS B 1 104 ? 13.594 -9.852 -10.305 1 98.69 104 LYS B O 1
ATOM 2746 N N . LYS B 1 105 ? 15.32 -8.477 -9.898 1 98.5 105 LYS B N 1
ATOM 2747 C CA . LYS B 1 105 ? 15.57 -9.031 -8.57 1 98.5 105 LYS B CA 1
ATOM 2748 C C . LYS B 1 105 ? 14.391 -8.766 -7.637 1 98.5 105 LYS B C 1
ATOM 2750 O O . LYS B 1 105 ? 14.25 -9.422 -6.598 1 98.5 105 LYS B O 1
ATOM 2755 N N . TYR B 1 106 ? 13.555 -7.816 -8.016 1 98.75 106 TYR B N 1
ATOM 2756 C CA . TYR B 1 106 ? 12.414 -7.453 -7.184 1 98.75 106 TYR B CA 1
ATOM 2757 C C . TYR B 1 106 ? 11.195 -8.297 -7.531 1 98.75 106 TYR B C 1
ATOM 2759 O O . TYR B 1 106 ? 10.141 -8.172 -6.895 1 98.75 106 TYR B O 1
ATOM 2767 N N . TRP B 1 107 ? 11.25 -9.211 -8.523 1 98.88 107 TRP B N 1
ATOM 2768 C CA . TRP B 1 107 ? 10.047 -9.797 -9.102 1 98.88 107 TRP B CA 1
ATOM 2769 C C . TRP B 1 107 ? 10.023 -11.305 -8.891 1 98.88 107 TRP B C 1
ATOM 2771 O O . TRP B 1 107 ? 11.07 -11.953 -8.883 1 98.88 107 TRP B O 1
ATOM 2781 N N . HIS B 1 108 ? 8.852 -11.852 -8.742 1 98.94 108 HIS B N 1
ATOM 2782 C CA . HIS B 1 108 ? 8.633 -13.289 -8.648 1 98.94 108 HIS B CA 1
ATOM 2783 C C . HIS B 1 108 ? 7.551 -13.75 -9.617 1 98.94 108 HIS B C 1
ATOM 2785 O O . HIS B 1 108 ? 6.719 -12.945 -10.047 1 98.94 108 HIS B O 1
ATOM 2791 N N . SER B 1 109 ? 7.59 -15 -9.969 1 98.94 109 SER B N 1
ATOM 2792 C CA . SER B 1 109 ? 6.602 -15.602 -10.852 1 98.94 109 SER B CA 1
ATOM 2793 C C . SER B 1 109 ? 5.383 -16.078 -10.07 1 98.94 109 SER B C 1
ATOM 2795 O O . SER B 1 109 ? 5.488 -16.422 -8.891 1 98.94 109 SER B O 1
ATOM 2797 N N . HIS B 1 110 ? 4.227 -16.172 -10.758 1 98.88 110 HIS B N 1
ATOM 2798 C CA . HIS B 1 110 ? 3 -16.641 -10.133 1 98.88 110 HIS B CA 1
ATOM 2799 C C . HIS B 1 110 ? 2.693 -18.078 -10.539 1 98.88 110 HIS B C 1
ATOM 2801 O O . HIS B 1 110 ? 1.717 -18.672 -10.07 1 98.88 110 HIS B O 1
ATOM 2807 N N . LYS B 1 111 ? 3.523 -18.672 -11.391 1 98.75 111 LYS B N 1
ATOM 2808 C CA . LYS B 1 111 ? 3.244 -20 -11.961 1 98.75 111 LYS B CA 1
ATOM 2809 C C . LYS B 1 111 ? 2.963 -21.016 -10.867 1 98.75 111 LYS B C 1
ATOM 2811 O O . LYS B 1 111 ? 1.918 -21.672 -10.867 1 98.75 111 LYS B O 1
ATOM 2816 N N . TYR B 1 112 ? 3.852 -21.188 -9.938 1 98.75 112 TYR B N 1
ATOM 2817 C CA . TYR B 1 112 ? 3.684 -22.203 -8.906 1 98.75 112 TYR B CA 1
ATOM 2818 C C . TYR B 1 112 ? 2.455 -21.922 -8.055 1 98.75 112 TYR B C 1
ATOM 2820 O O . TYR B 1 112 ? 1.739 -22.844 -7.656 1 98.75 112 TYR B O 1
ATOM 2828 N N . GLU B 1 113 ? 2.291 -20.641 -7.703 1 98.69 113 GLU B N 1
ATOM 2829 C CA . GLU B 1 113 ? 1.131 -20.281 -6.898 1 98.69 113 GLU B CA 1
ATOM 2830 C C . GLU B 1 113 ? -0.166 -20.734 -7.555 1 98.69 113 GLU B C 1
ATOM 2832 O O . GLU B 1 113 ? -1.089 -21.188 -6.875 1 98.69 113 GLU B O 1
ATOM 2837 N N . VAL B 1 114 ? -0.203 -20.547 -8.883 1 98.56 114 VAL B N 1
ATOM 2838 C CA . VAL B 1 114 ? -1.382 -20.969 -9.633 1 98.56 114 VAL B CA 1
ATOM 2839 C C . VAL B 1 114 ? -1.405 -22.484 -9.742 1 98.56 114 VAL B C 1
ATOM 2841 O O . VAL B 1 114 ? -2.396 -23.125 -9.383 1 98.56 114 VAL B O 1
ATOM 2844 N N . ASP B 1 115 ? -0.292 -23.156 -10.125 1 98.19 115 ASP B N 1
ATOM 2845 C CA . ASP B 1 115 ? -0.189 -24.594 -10.336 1 98.19 115 ASP B CA 1
ATOM 2846 C C . ASP B 1 115 ? -0.564 -25.359 -9.07 1 98.19 115 ASP B C 1
ATOM 2848 O O . ASP B 1 115 ? -1.222 -26.406 -9.141 1 98.19 115 ASP B O 1
ATOM 2852 N N . SER B 1 116 ? -0.14 -24.875 -7.988 1 98.5 116 SER B N 1
ATOM 2853 C CA . SER B 1 116 ? -0.192 -25.641 -6.742 1 98.5 116 SER B CA 1
ATOM 2854 C C . SER B 1 116 ? -1.547 -25.484 -6.059 1 98.5 116 SER B C 1
ATOM 2856 O O . SER B 1 116 ? -1.845 -26.203 -5.098 1 98.5 116 SER B O 1
ATOM 2858 N N . GLY B 1 117 ? -2.301 -24.5 -6.52 1 98.31 117 GLY B N 1
ATOM 2859 C CA . GLY B 1 117 ? -3.551 -24.219 -5.832 1 98.31 117 GLY B CA 1
ATOM 2860 C C . GLY B 1 117 ? -3.385 -23.266 -4.66 1 98.31 117 GLY B C 1
ATOM 2861 O O . GLY B 1 117 ? -4.348 -22.984 -3.947 1 98.31 117 GLY B O 1
ATOM 2862 N N . MET B 1 118 ? -2.232 -22.766 -4.449 1 98.38 118 MET B N 1
ATOM 2863 C CA . MET B 1 118 ? -1.953 -21.922 -3.295 1 98.38 118 MET B CA 1
ATOM 2864 C C . MET B 1 118 ? -2.664 -20.578 -3.422 1 98.38 118 MET B C 1
ATOM 2866 O O . MET B 1 118 ? -3.18 -20.047 -2.438 1 98.38 118 MET B O 1
ATOM 2870 N N . LEU B 1 119 ? -2.621 -19.969 -4.598 1 98.5 119 LEU B N 1
ATOM 2871 C CA . LEU B 1 119 ? -3.336 -18.719 -4.84 1 98.5 119 LEU B CA 1
ATOM 2872 C C . LEU B 1 119 ? -4.836 -18.969 -4.949 1 98.5 119 LEU B C 1
ATOM 2874 O O . LEU B 1 119 ? -5.281 -19.734 -5.805 1 98.5 119 LEU B O 1
ATOM 2878 N N . MET B 1 120 ? -5.637 -18.281 -4.086 1 96.12 120 MET B N 1
ATOM 2879 C CA . MET B 1 120 ? -7.074 -18.531 -4.012 1 96.12 120 MET B CA 1
ATOM 2880 C C . MET B 1 120 ? -7.867 -17.25 -4.129 1 96.12 120 MET B C 1
ATOM 2882 O O . MET B 1 120 ? -7.422 -16.188 -3.664 1 96.12 120 MET B O 1
ATOM 2886 N N . LEU B 1 121 ? -9.039 -17.344 -4.711 1 94.44 121 LEU B N 1
ATOM 2887 C CA . LEU B 1 121 ? -10 -16.25 -4.598 1 94.44 121 LEU B CA 1
ATOM 2888 C C . LEU B 1 121 ? -10.492 -16.109 -3.16 1 94.44 121 LEU B C 1
ATOM 2890 O O . LEU B 1 121 ? -10.773 -17.109 -2.494 1 94.44 121 LEU B O 1
ATOM 2894 N N . GLY B 1 122 ? -10.461 -14.891 -2.686 1 95 122 GLY B N 1
ATOM 2895 C CA . GLY B 1 122 ? -11.039 -14.617 -1.379 1 95 122 GLY B CA 1
ATOM 2896 C C . GLY B 1 122 ? -12.547 -14.43 -1.42 1 95 122 GLY B C 1
ATOM 2897 O O . GLY B 1 122 ? -13.039 -13.305 -1.438 1 95 122 GLY B O 1
ATOM 2898 N N . THR B 1 123 ? -13.281 -15.492 -1.329 1 92.62 123 THR B N 1
ATOM 2899 C CA . THR B 1 123 ? -14.727 -15.445 -1.454 1 92.62 123 THR B CA 1
ATOM 2900 C C . THR B 1 123 ? -15.391 -15.367 -0.079 1 92.62 123 THR B C 1
ATOM 2902 O O . THR B 1 123 ? -14.758 -15.656 0.937 1 92.62 123 THR B O 1
ATOM 2905 N N . LYS B 1 124 ? -16.688 -14.984 -0.126 1 91.88 124 LYS B N 1
ATOM 2906 C CA . LYS B 1 124 ? -17.516 -14.984 1.081 1 91.88 124 LYS B CA 1
ATOM 2907 C C . LYS B 1 124 ? -17.766 -16.406 1.581 1 91.88 124 LYS B C 1
ATOM 2909 O O . LYS B 1 124 ? -17.797 -17.344 0.792 1 91.88 124 LYS B O 1
ATOM 2914 N N . SER B 1 125 ? -17.953 -16.5 2.846 1 85.62 125 SER B N 1
ATOM 2915 C CA . SER B 1 125 ? -18.047 -17.812 3.492 1 85.62 125 SER B CA 1
ATOM 2916 C C . SER B 1 125 ? -19.234 -18.609 2.951 1 85.62 125 SER B C 1
ATOM 2918 O O . SER B 1 125 ? -19.188 -19.844 2.924 1 85.62 125 SER B O 1
ATOM 2920 N N . LEU B 1 126 ? -20.188 -18 2.48 1 85 126 LEU B N 1
ATOM 2921 C CA . LEU B 1 126 ? -21.406 -18.688 2.084 1 85 126 LEU B CA 1
ATOM 2922 C C . LEU B 1 126 ? -21.312 -19.188 0.645 1 85 126 LEU B C 1
ATOM 2924 O O . LEU B 1 126 ? -22.125 -19.984 0.204 1 85 126 LEU B O 1
ATOM 2928 N N . VAL B 1 127 ? -20.312 -18.828 -0.055 1 87.69 127 VAL B N 1
ATOM 2929 C CA . VAL B 1 127 ? -20.141 -19.25 -1.442 1 87.69 127 VAL B CA 1
ATOM 2930 C C . VAL B 1 127 ? -19.578 -20.672 -1.488 1 87.69 127 VAL B C 1
ATOM 2932 O O . VAL B 1 127 ? -18.5 -20.938 -0.968 1 87.69 127 VAL B O 1
ATOM 2935 N N . PRO B 1 128 ? -20.328 -21.547 -2.139 1 88.81 128 PRO B N 1
ATOM 2936 C CA . PRO B 1 128 ? -19.828 -22.922 -2.229 1 88.81 128 PRO B CA 1
ATOM 2937 C C . PRO B 1 128 ? -18.531 -23.016 -3.023 1 88.81 128 PRO B C 1
ATOM 2939 O O . PRO B 1 128 ? -18.344 -22.297 -4.008 1 88.81 128 PRO B O 1
ATOM 2942 N N . ASN B 1 129 ? -17.719 -23.953 -2.684 1 87.12 129 ASN B N 1
ATOM 2943 C CA . ASN B 1 129 ? -16.422 -24.141 -3.328 1 87.12 129 ASN B CA 1
ATOM 2944 C C . ASN B 1 129 ? -16.578 -24.469 -4.812 1 87.12 129 ASN B C 1
ATOM 2946 O O . ASN B 1 129 ? -15.75 -24.062 -5.633 1 87.12 129 ASN B O 1
ATOM 2950 N N . ALA B 1 130 ? -17.594 -25.156 -5.109 1 87.75 130 ALA B N 1
ATOM 2951 C CA . ALA B 1 130 ? -17.828 -25.516 -6.504 1 87.75 130 ALA B CA 1
ATOM 2952 C C . ALA B 1 130 ? -18.031 -24.266 -7.355 1 87.75 130 ALA B C 1
ATOM 2954 O O . ALA B 1 130 ? -17.578 -24.203 -8.5 1 87.75 130 ALA B O 1
ATOM 2955 N N . MET B 1 131 ? -18.734 -23.359 -6.828 1 86 131 MET B N 1
ATOM 2956 C CA . MET B 1 131 ? -18.938 -22.109 -7.535 1 86 131 MET B CA 1
ATOM 2957 C C . MET B 1 131 ? -17.641 -21.312 -7.641 1 86 131 MET B C 1
ATOM 2959 O O . MET B 1 131 ? -17.359 -20.703 -8.672 1 86 131 MET B O 1
ATOM 2963 N N . THR B 1 132 ? -16.859 -21.391 -6.617 1 89.19 132 THR B N 1
ATOM 2964 C CA . THR B 1 132 ? -15.57 -20.688 -6.613 1 89.19 132 THR B CA 1
ATOM 2965 C C . THR B 1 132 ? -14.625 -21.281 -7.648 1 89.19 132 THR B C 1
ATOM 2967 O O . THR B 1 132 ? -13.828 -20.562 -8.258 1 89.19 132 THR B O 1
ATOM 2970 N N . ASP B 1 133 ? -14.742 -22.578 -7.84 1 90.19 133 ASP B N 1
ATOM 2971 C CA . ASP B 1 133 ? -13.891 -23.281 -8.797 1 90.19 133 ASP B CA 1
ATOM 2972 C C . ASP B 1 133 ? -14.141 -22.781 -10.219 1 90.19 133 ASP B C 1
ATOM 2974 O O . ASP B 1 133 ? -13.211 -22.703 -11.031 1 90.19 133 ASP B O 1
ATOM 2978 N N . ILE B 1 134 ? -15.352 -22.469 -10.5 1 86.19 134 ILE B N 1
ATOM 2979 C CA . ILE B 1 134 ? -15.695 -21.969 -11.82 1 86.19 134 ILE B CA 1
ATOM 2980 C C . ILE B 1 134 ? -15.336 -20.484 -11.93 1 86.19 134 ILE B C 1
ATOM 2982 O O . ILE B 1 134 ? -14.766 -20.047 -12.93 1 86.19 134 ILE B O 1
ATOM 2986 N N . ALA B 1 135 ? -15.602 -19.812 -10.938 1 86.62 135 ALA B N 1
ATOM 2987 C CA . ALA B 1 135 ? -15.43 -18.375 -10.945 1 86.62 135 ALA B CA 1
ATOM 2988 C C . ALA B 1 135 ? -13.961 -17.984 -11.062 1 86.62 135 ALA B C 1
ATOM 2990 O O . ALA B 1 135 ? -13.625 -16.938 -11.625 1 86.62 135 ALA B O 1
ATOM 2991 N N . GLU B 1 136 ? -13.07 -18.828 -10.625 1 91.94 136 GLU B N 1
ATOM 2992 C CA . GLU B 1 136 ? -11.664 -18.453 -10.562 1 91.94 136 GLU B CA 1
ATOM 2993 C C . GLU B 1 136 ? -10.984 -18.641 -11.914 1 91.94 136 GLU B C 1
ATOM 2995 O O . GLU B 1 136 ? -9.875 -18.141 -12.133 1 91.94 136 GLU B O 1
ATOM 3000 N N . ARG B 1 137 ? -11.477 -19.359 -12.812 1 91.5 137 ARG B N 1
ATOM 3001 C CA . ARG B 1 137 ? -10.781 -19.859 -13.992 1 91.5 137 ARG B CA 1
ATOM 3002 C C . ARG B 1 137 ? -10.195 -18.719 -14.805 1 91.5 137 ARG B C 1
ATOM 3004 O O . ARG B 1 137 ? -9 -18.703 -15.109 1 91.5 137 ARG B O 1
ATOM 3011 N N . PRO B 1 138 ? -10.969 -17.672 -15.141 1 90.81 138 PRO B N 1
ATOM 3012 C CA . PRO B 1 138 ? -10.367 -16.594 -15.922 1 90.81 138 PRO B CA 1
ATOM 3013 C C . PRO B 1 138 ? -9.18 -15.945 -15.211 1 90.81 138 PRO B C 1
ATOM 3015 O O . PRO B 1 138 ? -8.188 -15.602 -15.859 1 90.81 138 PRO B O 1
ATOM 3018 N N . SER B 1 139 ? -9.281 -15.805 -13.922 1 93.25 139 SER B N 1
ATOM 3019 C CA . SER B 1 139 ? -8.203 -15.188 -13.156 1 93.25 139 SER B CA 1
ATOM 3020 C C . SER B 1 139 ? -6.945 -16.047 -13.172 1 93.25 139 SER B C 1
ATOM 3022 O O . SER B 1 139 ? -5.844 -15.547 -13.406 1 93.25 139 SER B O 1
ATOM 3024 N N . MET B 1 140 ? -7.125 -17.344 -12.953 1 95.75 140 MET B N 1
ATOM 3025 C CA . MET B 1 140 ? -5.969 -18.219 -12.875 1 95.75 140 MET B CA 1
ATOM 3026 C C . MET B 1 140 ? -5.301 -18.375 -14.234 1 95.75 140 MET B C 1
ATOM 3028 O O . MET B 1 140 ? -4.074 -18.438 -14.328 1 95.75 140 MET B O 1
ATOM 3032 N N . LEU B 1 141 ? -6.121 -18.406 -15.242 1 94.19 141 LEU B N 1
ATOM 3033 C CA . LEU B 1 141 ? -5.566 -18.469 -16.594 1 94.19 141 LEU B CA 1
ATOM 3034 C C . LEU B 1 141 ? -4.711 -17.234 -16.875 1 94.19 141 LEU B C 1
ATOM 3036 O O . LEU B 1 141 ? -3.625 -17.344 -17.453 1 94.19 141 LEU B O 1
ATOM 3040 N N . GLU B 1 142 ? -5.184 -16.109 -16.438 1 93.38 142 GLU B N 1
ATOM 3041 C CA . GLU B 1 142 ? -4.449 -14.867 -16.641 1 93.38 142 GLU B CA 1
ATOM 3042 C C . GLU B 1 142 ? -3.191 -14.82 -15.781 1 93.38 142 GLU B C 1
ATOM 3044 O O . GLU B 1 142 ? -2.102 -14.531 -16.281 1 93.38 142 GLU B O 1
ATOM 3049 N N . LEU B 1 143 ? -3.312 -15.109 -14.523 1 97.19 143 LEU B N 1
ATOM 3050 C CA . LEU B 1 143 ? -2.256 -14.906 -13.539 1 97.19 143 LEU B CA 1
ATOM 3051 C C . LEU B 1 143 ? -1.137 -15.93 -13.727 1 97.19 143 LEU B C 1
ATOM 3053 O O . LEU B 1 143 ? -0.012 -15.711 -13.266 1 97.19 143 LEU B O 1
ATOM 3057 N N . HIS B 1 144 ? -1.428 -17.016 -14.406 1 97.81 144 HIS B N 1
ATOM 3058 C CA . HIS B 1 144 ? -0.495 -18.125 -14.578 1 97.81 144 HIS B CA 1
ATOM 3059 C C . HIS B 1 144 ? 0.82 -17.656 -15.188 1 97.81 144 HIS B C 1
ATOM 3061 O O . HIS B 1 144 ? 1.886 -18.188 -14.867 1 97.81 144 HIS B O 1
ATOM 3067 N N . ARG B 1 145 ? 0.818 -16.672 -16.016 1 97.5 145 ARG B N 1
ATOM 3068 C CA . ARG B 1 145 ? 2.012 -16.188 -16.703 1 97.5 145 ARG B CA 1
ATOM 3069 C C . ARG B 1 145 ? 2.291 -14.727 -16.359 1 97.5 145 ARG B C 1
ATOM 3071 O O . ARG B 1 145 ? 2.736 -13.953 -17.219 1 97.5 145 ARG B O 1
ATOM 3078 N N . THR B 1 146 ? 1.979 -14.352 -15.164 1 98.62 146 THR B N 1
ATOM 3079 C CA . THR B 1 146 ? 2.285 -13.008 -14.68 1 98.62 146 THR B CA 1
ATOM 3080 C C . THR B 1 146 ? 3.412 -13.039 -13.656 1 98.62 146 THR B C 1
ATOM 3082 O O . THR B 1 146 ? 3.773 -14.109 -13.156 1 98.62 146 THR B O 1
ATOM 3085 N N . TYR B 1 147 ? 3.947 -11.898 -13.422 1 98.94 147 TYR B N 1
ATOM 3086 C CA . TYR B 1 147 ? 5.02 -11.656 -12.461 1 98.94 147 TYR B CA 1
ATOM 3087 C C . TYR B 1 147 ? 4.668 -10.492 -11.539 1 98.94 147 TYR B C 1
ATOM 3089 O O . TYR B 1 147 ? 4.055 -9.516 -11.969 1 98.94 147 TYR B O 1
ATOM 3097 N N . GLY B 1 148 ? 5.059 -10.633 -10.289 1 98.94 148 GLY B N 1
ATOM 3098 C CA . GLY B 1 148 ? 4.695 -9.633 -9.297 1 98.94 148 GLY B CA 1
ATOM 3099 C C . GLY B 1 148 ? 5.898 -8.977 -8.648 1 98.94 148 GLY B C 1
ATOM 3100 O O . GLY B 1 148 ? 6.922 -9.625 -8.422 1 98.94 148 GLY B O 1
ATOM 3101 N N . LYS B 1 149 ? 5.824 -7.727 -8.406 1 98.94 149 LYS B N 1
ATOM 3102 C CA . LYS B 1 149 ? 6.699 -6.977 -7.516 1 98.94 149 LYS B CA 1
ATOM 3103 C C . LYS B 1 149 ? 5.969 -6.574 -6.238 1 98.94 149 LYS B C 1
ATOM 3105 O O . LYS B 1 149 ? 5.07 -5.73 -6.27 1 98.94 149 LYS B O 1
ATOM 3110 N N . THR B 1 150 ? 6.363 -7.188 -5.176 1 98.94 150 THR B N 1
ATOM 3111 C CA . THR B 1 150 ? 5.633 -7.023 -3.924 1 98.94 150 THR B CA 1
ATOM 3112 C C . THR B 1 150 ? 6.527 -6.398 -2.855 1 98.94 150 THR B C 1
ATOM 3114 O O . THR B 1 150 ? 7.637 -6.875 -2.609 1 98.94 150 THR B O 1
ATOM 3117 N N . THR B 1 151 ? 6.055 -5.387 -2.279 1 98.94 151 THR B N 1
ATOM 3118 C CA . THR B 1 151 ? 6.68 -4.746 -1.13 1 98.94 151 THR B CA 1
ATOM 3119 C C . THR B 1 151 ? 5.773 -4.82 0.094 1 98.94 151 THR B C 1
ATOM 3121 O O . THR B 1 151 ? 4.617 -4.395 0.043 1 98.94 151 THR B O 1
ATOM 3124 N N . HIS B 1 152 ? 6.324 -5.406 1.142 1 98.94 152 HIS B N 1
ATOM 3125 C CA . HIS B 1 152 ? 5.641 -5.312 2.428 1 98.94 152 HIS B CA 1
ATOM 3126 C C . HIS B 1 152 ? 6.227 -4.191 3.281 1 98.94 152 HIS B C 1
ATOM 3128 O O . HIS B 1 152 ? 7.449 -4.066 3.395 1 98.94 152 HIS B O 1
ATOM 3134 N N . THR B 1 153 ? 5.328 -3.43 3.852 1 98.88 153 THR B N 1
ATOM 3135 C CA . THR B 1 153 ? 5.754 -2.277 4.641 1 98.88 153 THR B CA 1
ATOM 3136 C C . THR B 1 153 ? 5.52 -2.523 6.129 1 98.88 153 THR B C 1
ATOM 3138 O O . THR B 1 153 ? 5.789 -1.652 6.957 1 98.88 153 THR B O 1
ATOM 3141 N N . TRP B 1 154 ? 5.004 -3.629 6.461 1 98.81 154 TRP B N 1
ATOM 3142 C CA . TRP B 1 154 ? 4.789 -4.035 7.848 1 98.81 154 TRP B CA 1
ATOM 3143 C C . TRP B 1 154 ? 5.105 -5.516 8.031 1 98.81 154 TRP B C 1
ATOM 3145 O O . TRP B 1 154 ? 4.371 -6.383 7.555 1 98.81 154 TRP B O 1
ATOM 3155 N N . ALA B 1 155 ? 6.25 -5.781 8.742 1 98.31 155 ALA B N 1
ATOM 3156 C CA . ALA B 1 155 ? 6.605 -7.152 9.102 1 98.31 155 ALA B CA 1
ATOM 3157 C C . ALA B 1 155 ? 5.906 -7.578 10.383 1 98.31 155 ALA B C 1
ATOM 3159 O O . ALA B 1 155 ? 6.551 -7.742 11.422 1 98.31 155 ALA B O 1
ATOM 3160 N N . TYR B 1 156 ? 4.676 -7.891 10.273 1 98.12 156 TYR B N 1
ATOM 3161 C CA . TYR B 1 156 ? 3.834 -8.125 11.438 1 98.12 156 TYR B CA 1
ATOM 3162 C C . TYR B 1 156 ? 4.211 -9.438 12.117 1 98.12 156 TYR B C 1
ATOM 3164 O O . TYR B 1 156 ? 3.832 -9.68 13.266 1 98.12 156 TYR B O 1
ATOM 3172 N N . ASP B 1 157 ? 4.875 -10.352 11.391 1 97.44 157 ASP B N 1
ATOM 3173 C CA . ASP B 1 157 ? 5.344 -11.594 11.992 1 97.44 157 ASP B CA 1
ATOM 3174 C C . ASP B 1 157 ? 6.445 -11.328 13.016 1 97.44 157 ASP B C 1
ATOM 3176 O O . ASP B 1 157 ? 6.668 -12.141 13.922 1 97.44 157 ASP B O 1
ATOM 3180 N N . ARG B 1 158 ? 7.141 -10.203 12.914 1 97 158 ARG B N 1
ATOM 3181 C CA . ARG B 1 158 ? 8.195 -9.828 13.844 1 97 158 ARG B CA 1
ATOM 3182 C C . ARG B 1 158 ? 7.711 -8.742 14.805 1 97 158 ARG B C 1
ATOM 3184 O O . ARG B 1 158 ? 8.023 -8.781 16 1 97 158 ARG B O 1
ATOM 3191 N N . SER B 1 159 ? 7.012 -7.734 14.258 1 97.38 159 SER B N 1
ATOM 3192 C CA . SER B 1 159 ? 6.484 -6.617 15.031 1 97.38 159 SER B CA 1
ATOM 3193 C C . SER B 1 159 ? 4.988 -6.438 14.797 1 97.38 159 SER B C 1
ATOM 3195 O O . SER B 1 159 ? 4.574 -5.535 14.07 1 97.38 159 SER B O 1
ATOM 3197 N N . PRO B 1 160 ? 4.191 -7.172 15.531 1 97.44 160 PRO B N 1
ATOM 3198 C CA . PRO B 1 160 ? 2.756 -7.168 15.234 1 97.44 160 PRO B CA 1
ATOM 3199 C C . PRO B 1 160 ? 2.062 -5.887 15.688 1 97.44 160 PRO B C 1
ATOM 3201 O O . PRO B 1 160 ? 0.982 -5.555 15.195 1 97.44 160 PRO B O 1
ATOM 3204 N N . ASP B 1 161 ? 2.666 -5.152 16.594 1 97.56 161 ASP B N 1
ATOM 3205 C CA . ASP B 1 161 ? 1.945 -4.051 17.219 1 97.56 161 ASP B CA 1
ATOM 3206 C C . ASP B 1 161 ? 2.125 -2.758 16.422 1 97.56 161 ASP B C 1
ATOM 3208 O O . ASP B 1 161 ? 1.241 -1.897 16.422 1 97.56 161 ASP B O 1
ATOM 3212 N N . LEU B 1 162 ? 3.35 -2.604 15.836 1 98.38 162 LEU B N 1
ATOM 3213 C CA . LEU B 1 162 ? 3.68 -1.418 15.055 1 98.38 162 LEU B CA 1
ATOM 3214 C C . LEU B 1 162 ? 4.441 -1.799 13.781 1 98.38 162 LEU B C 1
ATOM 3216 O O . LEU B 1 162 ? 5.172 -2.791 13.766 1 98.38 162 LEU B O 1
ATOM 3220 N N . PRO B 1 163 ? 4.246 -1.018 12.734 1 98.5 163 PRO B N 1
ATOM 3221 C CA . PRO B 1 163 ? 4.98 -1.271 11.492 1 98.5 163 PRO B CA 1
ATOM 3222 C C . PRO B 1 163 ? 6.43 -0.794 11.555 1 98.5 163 PRO B C 1
ATOM 3224 O O . PRO B 1 163 ? 6.789 0.192 10.906 1 98.5 163 PRO B O 1
ATOM 3227 N N . LEU B 1 164 ? 7.254 -1.514 12.203 1 98.56 164 LEU B N 1
ATOM 3228 C CA . LEU B 1 164 ? 8.633 -1.094 12.43 1 98.56 164 LEU B CA 1
ATOM 3229 C C . LEU B 1 164 ? 9.539 -1.576 11.305 1 98.56 164 LEU B C 1
ATOM 3231 O O . LEU B 1 164 ? 9.219 -2.557 10.625 1 98.56 164 LEU B O 1
ATOM 3235 N N . GLY B 1 165 ? 10.68 -0.833 11.102 1 97.88 165 GLY B N 1
ATOM 3236 C CA . GLY B 1 165 ? 11.734 -1.243 10.188 1 97.88 165 GLY B CA 1
ATOM 3237 C C . GLY B 1 165 ? 11.461 -0.842 8.75 1 97.88 165 GLY B C 1
ATOM 3238 O O . GLY B 1 165 ? 10.406 -0.291 8.445 1 97.88 165 GLY B O 1
ATOM 3239 N N . PRO B 1 166 ? 12.445 -1.08 7.875 1 97.88 166 PRO B N 1
ATOM 3240 C CA . PRO B 1 166 ? 12.273 -0.76 6.457 1 97.88 166 PRO B CA 1
ATOM 3241 C C . PRO B 1 166 ? 11.312 -1.718 5.75 1 97.88 166 PRO B C 1
ATOM 3243 O O . PRO B 1 166 ? 11.078 -2.83 6.23 1 97.88 166 PRO B O 1
ATOM 3246 N N . PRO B 1 167 ? 10.711 -1.262 4.648 1 98.62 167 PRO B N 1
ATOM 3247 C CA . PRO B 1 167 ? 9.93 -2.205 3.846 1 98.62 167 PRO B CA 1
ATOM 3248 C C . PRO B 1 167 ? 10.766 -3.375 3.33 1 98.62 167 PRO B C 1
ATOM 3250 O O . PRO B 1 167 ? 12 -3.283 3.277 1 98.62 167 PRO B O 1
ATOM 3253 N N . GLN B 1 168 ? 10.07 -4.41 2.977 1 98.5 168 GLN B N 1
ATOM 3254 C CA . GLN B 1 168 ? 10.695 -5.648 2.525 1 98.5 168 GLN B CA 1
ATOM 3255 C C . GLN B 1 168 ? 10.203 -6.039 1.136 1 98.5 168 GLN B C 1
ATOM 3257 O O . GLN B 1 168 ? 9.016 -5.91 0.834 1 98.5 168 GLN B O 1
ATOM 3262 N N . ILE B 1 169 ? 11.18 -6.488 0.337 1 98.81 169 ILE B N 1
ATOM 3263 C CA . ILE B 1 169 ? 10.789 -7.141 -0.909 1 98.81 169 ILE B CA 1
ATOM 3264 C C . ILE B 1 169 ? 10.367 -8.578 -0.628 1 98.81 169 ILE B C 1
ATOM 3266 O O . ILE B 1 169 ? 11.039 -9.297 0.117 1 98.81 169 ILE B O 1
ATOM 3270 N N . MET B 1 170 ? 9.258 -8.938 -1.215 1 98.88 170 MET B N 1
ATOM 3271 C CA . MET B 1 170 ? 8.734 -10.281 -0.993 1 98.88 170 MET B CA 1
ATOM 3272 C C . MET B 1 170 ? 8.844 -11.125 -2.258 1 98.88 170 MET B C 1
ATOM 3274 O O . MET B 1 170 ? 8.891 -10.586 -3.365 1 98.88 170 MET B O 1
ATOM 3278 N N . MET B 1 171 ? 8.883 -12.398 -1.99 1 98.88 171 MET B N 1
ATOM 3279 C CA . MET B 1 171 ? 8.945 -13.398 -3.053 1 98.88 171 MET B CA 1
ATOM 3280 C C . MET B 1 171 ? 7.852 -14.445 -2.881 1 98.88 171 MET B C 1
ATOM 3282 O O . MET B 1 171 ? 6.941 -14.273 -2.068 1 98.88 171 MET B O 1
ATOM 3286 N N . ALA B 1 172 ? 7.887 -15.422 -3.752 1 98.81 172 ALA B N 1
ATOM 3287 C CA . ALA B 1 172 ? 6.906 -16.5 -3.752 1 98.81 172 ALA B CA 1
ATOM 3288 C C . ALA B 1 172 ? 7.594 -17.859 -3.82 1 98.81 172 ALA B C 1
ATOM 3290 O O . ALA B 1 172 ? 8.781 -17.953 -4.148 1 98.81 172 ALA B O 1
ATOM 3291 N N . TYR B 1 173 ? 6.844 -18.828 -3.439 1 98.81 173 TYR B N 1
ATOM 3292 C CA . TYR B 1 173 ? 7.332 -20.188 -3.623 1 98.81 173 TYR B CA 1
ATOM 3293 C C . TYR B 1 173 ? 7.332 -20.578 -5.098 1 98.81 173 TYR B C 1
ATOM 3295 O O . TYR B 1 173 ? 6.512 -20.078 -5.875 1 98.81 173 TYR B O 1
ATOM 3303 N N . THR B 1 174 ? 8.266 -21.547 -5.398 1 98.62 174 THR B N 1
ATOM 3304 C CA . THR B 1 174 ? 8.336 -22.016 -6.781 1 98.62 174 THR B CA 1
ATOM 3305 C C . THR B 1 174 ? 8.242 -23.531 -6.852 1 98.62 174 THR B C 1
ATOM 3307 O O . THR B 1 174 ? 8.164 -24.109 -7.938 1 98.62 174 THR B O 1
ATOM 3310 N N . GLU B 1 175 ? 8.234 -24.203 -5.719 1 97.75 175 GLU B N 1
ATOM 3311 C CA . GLU B 1 175 ? 8.07 -25.656 -5.684 1 97.75 175 GLU B CA 1
ATOM 3312 C C . GLU B 1 175 ? 7.586 -26.125 -4.316 1 97.75 175 GLU B C 1
ATOM 3314 O O . GLU B 1 175 ? 7.676 -25.391 -3.332 1 97.75 175 GLU B O 1
ATOM 3319 N N . ASP B 1 176 ? 7.195 -27.359 -4.195 1 97.75 176 ASP B N 1
ATOM 3320 C CA . ASP B 1 176 ? 6.539 -27.922 -3.018 1 97.75 176 ASP B CA 1
ATOM 3321 C C . ASP B 1 176 ? 7.492 -27.984 -1.828 1 97.75 176 ASP B C 1
ATOM 3323 O O . ASP B 1 176 ? 7.082 -27.766 -0.686 1 97.75 176 ASP B O 1
ATOM 3327 N N . SER B 1 177 ? 8.719 -28.281 -2.047 1 97.94 177 SER B N 1
ATOM 3328 C CA . SER B 1 177 ? 9.672 -28.5 -0.965 1 97.94 177 SER B CA 1
ATOM 3329 C C . SER B 1 177 ? 9.945 -27.219 -0.19 1 97.94 177 SER B C 1
ATOM 3331 O O . SER B 1 177 ? 10.461 -27.25 0.927 1 97.94 177 SER B O 1
ATOM 3333 N N . GLN B 1 178 ? 9.625 -26.109 -0.722 1 98.38 178 GLN B N 1
ATOM 3334 C CA . GLN B 1 178 ? 9.898 -24.797 -0.13 1 98.38 178 GLN B CA 1
ATOM 3335 C C . GLN B 1 178 ? 8.797 -24.391 0.84 1 98.38 178 GLN B C 1
ATOM 3337 O O . GLN B 1 178 ? 8.992 -23.516 1.683 1 98.38 178 GLN B O 1
ATOM 3342 N N . VAL B 1 179 ? 7.621 -24.969 0.768 1 98.69 179 VAL B N 1
ATOM 3343 C CA . VAL B 1 179 ? 6.371 -24.422 1.295 1 98.69 179 VAL B CA 1
ATOM 3344 C C . VAL B 1 179 ? 6.297 -24.672 2.801 1 98.69 179 VAL B C 1
ATOM 3346 O O . VAL B 1 179 ? 6.59 -25.766 3.271 1 98.69 179 VAL B O 1
ATOM 3349 N N . ASP B 1 180 ? 6 -23.641 3.496 1 98.56 180 ASP B N 1
ATOM 3350 C CA . ASP B 1 180 ? 5.582 -23.781 4.887 1 98.56 180 ASP B CA 1
ATOM 3351 C C . ASP B 1 180 ? 4.219 -24.453 4.988 1 98.56 180 ASP B C 1
ATOM 3353 O O . ASP B 1 180 ? 3.186 -23.781 5.012 1 98.56 180 ASP B O 1
ATOM 3357 N N . LYS B 1 181 ? 4.211 -25.719 5.195 1 98.12 181 LYS B N 1
ATOM 3358 C CA . LYS B 1 181 ? 2.992 -26.516 5.141 1 98.12 181 LYS B CA 1
ATOM 3359 C C . LYS B 1 181 ? 2.053 -26.156 6.293 1 98.12 181 LYS B C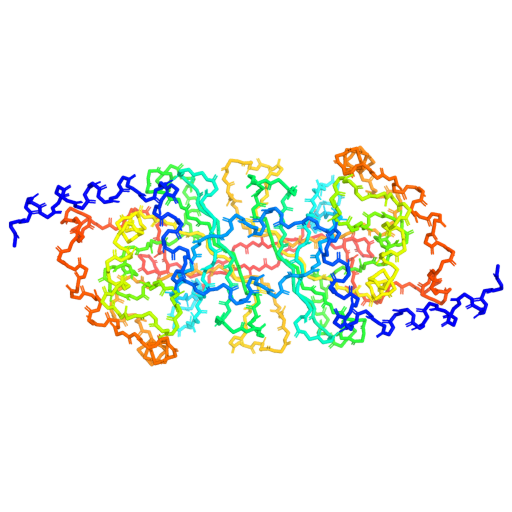 1
ATOM 3361 O O . LYS B 1 181 ? 0.831 -26.203 6.137 1 98.12 181 LYS B O 1
ATOM 3366 N N . LYS B 1 182 ? 2.621 -25.891 7.379 1 98.5 182 LYS B N 1
ATOM 3367 C CA . LYS B 1 182 ? 1.798 -25.516 8.523 1 98.5 182 LYS B CA 1
ATOM 3368 C C . LYS B 1 182 ? 1.033 -24.234 8.25 1 98.5 182 LYS B C 1
ATOM 3370 O O . LYS B 1 182 ? -0.171 -24.141 8.508 1 98.5 182 LYS B O 1
ATOM 3375 N N . LEU B 1 183 ? 1.725 -23.234 7.758 1 98.69 183 LEU B N 1
ATOM 3376 C CA . LEU B 1 183 ? 1.089 -21.953 7.445 1 98.69 183 LEU B CA 1
ATOM 3377 C C . LEU B 1 183 ? 0.021 -22.125 6.371 1 98.69 183 LEU B C 1
ATOM 3379 O O . LEU B 1 183 ? -1.046 -21.516 6.445 1 98.69 183 LEU B O 1
ATOM 3383 N N . LEU B 1 184 ? 0.332 -22.906 5.395 1 98.75 184 LEU B N 1
ATOM 3384 C CA . LEU B 1 184 ? -0.627 -23.156 4.324 1 98.75 184 LEU B CA 1
ATOM 3385 C C . LEU B 1 184 ? -1.891 -23.812 4.875 1 98.75 184 LEU B C 1
ATOM 3387 O O . LEU B 1 184 ? -3.004 -23.453 4.488 1 98.75 184 LEU B O 1
ATOM 3391 N N . ALA B 1 185 ? -1.749 -24.797 5.723 1 98.56 185 ALA B N 1
ATOM 3392 C CA . ALA B 1 185 ? -2.891 -25.469 6.344 1 98.56 185 ALA B CA 1
ATOM 3393 C C . ALA B 1 185 ? -3.723 -24.484 7.164 1 98.56 185 ALA B C 1
ATOM 3395 O O . ALA B 1 185 ? -4.953 -24.547 7.168 1 98.56 185 ALA B O 1
ATOM 3396 N N . GLU B 1 186 ? -3.049 -23.656 7.887 1 98.5 186 GLU B N 1
ATOM 3397 C CA . GLU B 1 186 ? -3.748 -22.625 8.648 1 98.5 186 GLU B CA 1
ATOM 3398 C C . GLU B 1 186 ? -4.566 -21.719 7.734 1 98.5 186 GLU B C 1
ATOM 3400 O O . GLU B 1 186 ? -5.719 -21.406 8.031 1 98.5 186 GLU B O 1
ATOM 3405 N N . ARG B 1 187 ? -3.941 -21.266 6.695 1 98.38 187 ARG B N 1
ATOM 3406 C CA . ARG B 1 187 ? -4.629 -20.438 5.707 1 98.38 187 ARG B CA 1
ATOM 3407 C C . ARG B 1 187 ? -5.844 -21.156 5.137 1 98.38 187 ARG B C 1
ATOM 3409 O O . ARG B 1 187 ? -6.918 -20.578 5.004 1 98.38 187 ARG B O 1
ATOM 3416 N N . ASP B 1 188 ? -5.754 -22.422 4.762 1 97.88 188 ASP B N 1
ATOM 3417 C CA . ASP B 1 188 ? -6.855 -23.219 4.227 1 97.88 188 ASP B CA 1
ATOM 3418 C C . ASP B 1 188 ? -8 -23.312 5.23 1 97.88 188 ASP B C 1
ATOM 3420 O O . ASP B 1 188 ? -9.172 -23.188 4.859 1 97.88 188 ASP B O 1
ATOM 3424 N N . ASN B 1 189 ? -7.664 -23.562 6.477 1 97.5 189 ASN B N 1
ATOM 3425 C CA . ASN B 1 189 ? -8.672 -23.656 7.523 1 97.5 189 ASN B CA 1
ATOM 3426 C C . ASN B 1 189 ? -9.43 -22.344 7.699 1 97.5 189 ASN B C 1
ATOM 3428 O O . ASN B 1 189 ? -10.656 -22.328 7.816 1 97.5 189 ASN B O 1
ATOM 3432 N N . GLU B 1 190 ? -8.703 -21.266 7.707 1 96.5 190 GLU B N 1
ATOM 3433 C CA . GLU B 1 190 ? -9.297 -19.938 7.898 1 96.5 190 GLU B CA 1
ATOM 3434 C C . GLU B 1 190 ? -10.242 -19.594 6.75 1 96.5 190 GLU B C 1
ATOM 3436 O O . GLU B 1 190 ? -11.297 -18.984 6.969 1 96.5 190 GLU B O 1
ATOM 3441 N N . MET B 1 191 ? -9.867 -20.016 5.566 1 95.62 191 MET B N 1
ATOM 3442 C CA . MET B 1 191 ? -10.625 -19.625 4.387 1 95.62 191 MET B CA 1
ATOM 3443 C C . MET B 1 191 ? -11.648 -20.688 4.02 1 95.62 191 MET B C 1
ATOM 3445 O O . MET B 1 191 ? -12.508 -20.469 3.166 1 95.62 191 MET B O 1
ATOM 3449 N N . GLY B 1 192 ? -11.547 -21.875 4.598 1 94.88 192 GLY B N 1
ATOM 3450 C CA . GLY B 1 192 ? -12.43 -22.984 4.246 1 94.88 192 GLY B CA 1
ATOM 3451 C C . GLY B 1 192 ? -12.156 -23.547 2.865 1 94.88 192 GLY B C 1
ATOM 3452 O O . GLY B 1 192 ? -13.094 -23.844 2.115 1 94.88 192 GLY B O 1
ATOM 3453 N N . VAL B 1 193 ? -10.914 -23.656 2.549 1 95.56 193 VAL B N 1
ATOM 3454 C CA . VAL B 1 193 ? -10.539 -24.156 1.229 1 95.56 193 VAL B CA 1
ATOM 3455 C C . VAL B 1 193 ? -9.594 -25.359 1.374 1 95.56 193 VAL B C 1
ATOM 3457 O O . VAL B 1 193 ? -9.195 -25.703 2.486 1 95.56 193 VAL B O 1
ATOM 3460 N N . ASP B 1 194 ? -9.32 -25.984 0.217 1 96.75 194 ASP B N 1
ATOM 3461 C CA . ASP B 1 194 ? -8.414 -27.125 0.132 1 96.75 194 ASP B CA 1
ATOM 3462 C C . ASP B 1 194 ? -7.43 -26.969 -1.021 1 96.75 194 ASP B C 1
ATOM 3464 O O . ASP B 1 194 ? -7.766 -27.219 -2.178 1 96.75 194 ASP B O 1
ATOM 3468 N N . THR B 1 195 ? -6.195 -26.625 -0.668 1 98.06 195 THR B N 1
ATOM 3469 C CA . THR B 1 195 ? -5.168 -26.328 -1.661 1 98.06 195 THR B CA 1
ATOM 3470 C C . THR B 1 195 ? -4.902 -27.531 -2.549 1 98.06 195 THR B C 1
ATOM 3472 O O . THR B 1 195 ? -4.82 -27.406 -3.771 1 98.06 195 THR B O 1
ATOM 3475 N N . ALA B 1 196 ? -4.781 -28.719 -1.985 1 97.56 196 ALA B N 1
ATOM 3476 C CA . ALA B 1 196 ? -4.512 -29.922 -2.75 1 97.56 196 ALA B CA 1
ATOM 3477 C C . ALA B 1 196 ? -5.637 -30.203 -3.744 1 97.56 196 ALA B C 1
ATOM 3479 O O . ALA B 1 196 ? -5.379 -30.578 -4.891 1 97.56 196 ALA B O 1
ATOM 3480 N N . ALA B 1 197 ? -6.84 -30.078 -3.312 1 97.12 197 ALA B N 1
ATOM 3481 C CA . ALA B 1 197 ? -7.977 -30.266 -4.211 1 97.12 197 ALA B CA 1
ATOM 3482 C C . ALA B 1 197 ? -7.945 -29.266 -5.355 1 97.12 197 ALA B C 1
ATOM 3484 O O . ALA B 1 197 ? -8.273 -29.594 -6.496 1 97.12 197 ALA B O 1
ATOM 3485 N N . LYS B 1 198 ? -7.602 -28.062 -5.02 1 97.5 198 LYS B N 1
ATOM 3486 C CA . LYS B 1 198 ? -7.527 -27.016 -6.035 1 97.5 198 LYS B CA 1
ATOM 3487 C C . LYS B 1 198 ? -6.473 -27.344 -7.086 1 97.5 198 LYS B C 1
ATOM 3489 O O . LYS B 1 198 ? -6.672 -27.094 -8.273 1 97.5 198 LYS B O 1
ATOM 3494 N N . LYS B 1 199 ? -5.367 -27.797 -6.676 1 97.88 199 LYS B N 1
ATOM 3495 C CA . LYS B 1 199 ? -4.316 -28.234 -7.594 1 97.88 199 LYS B CA 1
ATOM 3496 C C . LYS B 1 199 ? -4.859 -29.219 -8.625 1 97.88 199 LYS B C 1
ATOM 3498 O O . LYS B 1 199 ? -4.605 -29.062 -9.828 1 97.88 199 LYS B O 1
ATOM 3503 N N . GLU B 1 200 ? -5.578 -30.172 -8.188 1 96.81 200 GLU B N 1
ATOM 3504 C CA . GLU B 1 200 ? -6.141 -31.172 -9.078 1 96.81 200 GLU B CA 1
ATOM 3505 C C . GLU B 1 200 ? -7.172 -30.562 -10.023 1 96.81 200 GLU B C 1
ATOM 3507 O O . GLU B 1 200 ? -7.211 -30.891 -11.211 1 96.81 200 GLU B O 1
ATOM 3512 N N . THR B 1 201 ? -7.98 -29.734 -9.477 1 95.31 201 THR B N 1
ATOM 3513 C CA . THR B 1 201 ? -8.992 -29.062 -10.281 1 95.31 201 THR B CA 1
ATOM 3514 C C . THR B 1 201 ? -8.336 -28.266 -11.406 1 95.31 201 THR B C 1
ATOM 3516 O O . THR B 1 201 ? -8.789 -28.297 -12.547 1 95.31 201 THR B O 1
ATOM 3519 N N . ARG B 1 202 ? -7.293 -27.562 -11.133 1 96.38 202 ARG B N 1
ATOM 3520 C CA . ARG B 1 202 ? -6.664 -26.656 -12.078 1 96.38 202 ARG B CA 1
ATOM 3521 C C . ARG B 1 202 ? -5.957 -27.422 -13.195 1 96.38 202 ARG B C 1
ATOM 3523 O O . ARG B 1 202 ? -5.855 -26.938 -14.32 1 96.38 202 ARG B O 1
ATOM 3530 N N . ARG B 1 203 ? -5.508 -28.594 -12.922 1 94.62 203 ARG B N 1
ATOM 3531 C CA . ARG B 1 203 ? -4.887 -29.438 -13.945 1 94.62 203 ARG B CA 1
ATOM 3532 C C . ARG B 1 203 ? -5.875 -29.75 -15.062 1 94.62 203 ARG B C 1
ATOM 3534 O O . ARG B 1 203 ? -5.473 -30.109 -16.172 1 94.62 203 ARG B O 1
ATOM 3541 N N . GLN B 1 204 ? -7.098 -29.547 -14.789 1 92.81 204 GLN B N 1
ATOM 3542 C CA . GLN B 1 204 ? -8.133 -29.922 -15.742 1 92.81 204 GLN B CA 1
ATOM 3543 C C . GLN B 1 204 ? -8.422 -28.781 -16.719 1 92.81 204 GLN B C 1
ATOM 3545 O O . GLN B 1 204 ? -9.047 -29 -17.766 1 92.81 204 GLN B O 1
ATOM 3550 N N . TYR B 1 205 ? -7.996 -27.594 -16.344 1 92.56 205 TYR B N 1
ATOM 3551 C CA . TYR B 1 205 ? -8.438 -26.531 -17.25 1 92.56 205 TYR B CA 1
ATOM 3552 C C . TYR B 1 205 ? -7.285 -25.609 -17.641 1 92.56 205 TYR B C 1
ATOM 3554 O O . TYR B 1 205 ? -7.398 -24.812 -18.562 1 92.56 205 TYR B O 1
ATOM 3562 N N . LEU B 1 206 ? -6.172 -25.609 -16.891 1 95.12 206 LEU B N 1
ATOM 3563 C CA . LEU B 1 206 ? -5.043 -24.766 -17.25 1 95.12 206 LEU B CA 1
ATOM 3564 C C . LEU B 1 206 ? -4.449 -25.203 -18.594 1 95.12 206 LEU B C 1
ATOM 3566 O O . LEU B 1 206 ? -4.508 -26.375 -18.938 1 95.12 206 LEU B O 1
ATOM 3570 N N . ILE B 1 207 ? -3.885 -24.25 -19.312 1 93.5 207 ILE B N 1
ATOM 3571 C CA . ILE B 1 207 ? -3.299 -24.5 -20.625 1 93.5 207 ILE B CA 1
ATOM 3572 C C . ILE B 1 207 ? -2.021 -25.328 -20.469 1 93.5 207 ILE B C 1
ATOM 3574 O O . ILE B 1 207 ? -1.12 -24.953 -19.719 1 93.5 207 ILE B O 1
ATOM 3578 N N . GLN B 1 208 ? -1.944 -26.391 -21.25 1 93.81 208 GLN B N 1
ATOM 3579 C CA . GLN B 1 208 ? -0.842 -27.344 -21.109 1 93.81 208 GLN B CA 1
ATOM 3580 C C . GLN B 1 208 ? 0.499 -26.656 -21.375 1 93.81 208 GLN B C 1
ATOM 3582 O O . GLN B 1 208 ? 1.472 -26.891 -20.656 1 93.81 208 GLN B O 1
ATOM 3587 N N . GLU B 1 209 ? 0.595 -25.859 -22.359 1 93.31 209 GLU B N 1
ATOM 3588 C CA . GLU B 1 209 ? 1.834 -25.156 -22.672 1 93.31 209 GLU B CA 1
ATOM 3589 C C . GLU B 1 209 ? 2.348 -24.359 -21.484 1 93.31 209 GLU B C 1
ATOM 3591 O O . GLU B 1 209 ? 3.551 -24.328 -21.219 1 93.31 209 GLU B O 1
ATOM 3596 N N . ASN B 1 210 ? 1.403 -23.688 -20.812 1 94.56 210 ASN B N 1
ATOM 3597 C CA . ASN B 1 210 ? 1.779 -22.891 -19.656 1 94.56 210 ASN B CA 1
ATOM 3598 C C . ASN B 1 210 ? 2.197 -23.766 -18.469 1 94.56 210 ASN B C 1
ATOM 3600 O O . ASN B 1 210 ? 3.055 -23.375 -17.688 1 94.56 210 ASN B O 1
ATOM 3604 N N . LEU B 1 211 ? 1.602 -24.922 -18.359 1 95.25 211 LEU B N 1
ATOM 3605 C CA . LEU B 1 211 ? 1.995 -25.875 -17.328 1 95.25 211 LEU B CA 1
ATOM 3606 C C . LEU B 1 211 ? 3.428 -26.359 -17.547 1 95.25 211 LEU B C 1
ATOM 3608 O O . LEU B 1 211 ? 4.184 -26.531 -16.594 1 95.25 211 LEU B O 1
ATOM 3612 N N . ASP B 1 212 ? 3.842 -26.484 -18.781 1 95.56 212 ASP B N 1
ATOM 3613 C CA . ASP B 1 212 ? 5.129 -27.078 -19.125 1 95.56 212 ASP B CA 1
ATOM 3614 C C . ASP B 1 212 ? 6.234 -26.031 -19.141 1 95.56 212 ASP B C 1
ATOM 3616 O O . ASP B 1 212 ? 7.402 -26.344 -18.891 1 95.56 212 ASP B O 1
ATOM 3620 N N . ARG B 1 213 ? 5.914 -24.859 -19.453 1 96.12 213 ARG B N 1
ATOM 3621 C CA . ARG B 1 213 ? 6.895 -23.797 -19.625 1 96.12 213 ARG B CA 1
ATOM 3622 C C . ARG B 1 213 ? 7.367 -23.25 -18.297 1 96.12 213 ARG B C 1
ATOM 3624 O O . ARG B 1 213 ? 6.555 -22.828 -17.453 1 96.12 213 ARG B O 1
ATOM 3631 N N . PRO B 1 214 ? 8.664 -23.188 -18.109 1 97.62 214 PRO B N 1
ATOM 3632 C CA . PRO B 1 214 ? 9.172 -22.609 -16.859 1 97.62 214 PRO B CA 1
ATOM 3633 C C . PRO B 1 214 ? 9 -21.094 -16.812 1 97.62 214 PRO B C 1
ATOM 3635 O O . PRO B 1 214 ? 8.766 -20.453 -17.844 1 97.62 214 PRO B O 1
ATOM 3638 N N . PRO B 1 215 ? 9.086 -20.516 -15.609 1 98.44 215 PRO B N 1
ATOM 3639 C CA . PRO B 1 215 ? 9.086 -19.062 -15.531 1 98.44 215 PRO B CA 1
ATOM 3640 C C . PRO B 1 215 ? 10.219 -18.422 -16.328 1 98.44 215 PRO B C 1
ATOM 3642 O O . PRO B 1 215 ? 11.242 -19.078 -16.578 1 98.44 215 PRO B O 1
ATOM 3645 N N . ALA B 1 216 ? 10.016 -17.234 -16.703 1 98.44 216 ALA B N 1
ATOM 3646 C CA . ALA B 1 216 ? 11.031 -16.469 -17.438 1 98.44 216 ALA B CA 1
ATOM 3647 C C . ALA B 1 216 ? 12.281 -16.281 -16.578 1 98.44 216 ALA B C 1
ATOM 3649 O O . ALA B 1 216 ? 12.211 -16.25 -15.352 1 98.44 216 ALA B O 1
ATOM 3650 N N . GLU B 1 217 ? 13.414 -16.078 -17.25 1 98.06 217 GLU B N 1
ATOM 3651 C CA . GLU B 1 217 ? 14.695 -15.867 -16.578 1 98.06 217 GLU B CA 1
ATOM 3652 C C . GLU B 1 217 ? 14.703 -14.539 -15.812 1 98.06 217 GLU B C 1
ATOM 3654 O O . GLU B 1 217 ? 14.156 -13.547 -16.297 1 98.06 217 GLU B O 1
ATOM 3659 N N . GLY B 1 218 ? 15.336 -14.555 -14.672 1 98.38 218 GLY B N 1
ATOM 3660 C CA . GLY B 1 218 ? 15.539 -13.328 -13.922 1 98.38 218 GLY B CA 1
ATOM 3661 C C . GLY B 1 218 ? 14.602 -13.195 -12.734 1 98.38 218 GLY B C 1
ATOM 3662 O O . GLY B 1 218 ? 14.844 -12.398 -11.828 1 98.38 218 GLY B O 1
ATOM 3663 N N . ALA B 1 219 ? 13.508 -13.938 -12.695 1 98.69 219 ALA B N 1
ATOM 3664 C CA . ALA B 1 219 ? 12.57 -13.891 -11.57 1 98.69 219 ALA B CA 1
ATOM 3665 C C . ALA B 1 219 ? 12.977 -14.867 -10.477 1 98.69 219 ALA B C 1
ATOM 3667 O O . ALA B 1 219 ? 13.867 -15.703 -10.68 1 98.69 219 ALA B O 1
ATOM 3668 N N . ASP B 1 220 ? 12.398 -14.773 -9.344 1 98.69 220 ASP B N 1
ATOM 3669 C CA . ASP B 1 220 ? 12.508 -15.758 -8.266 1 98.69 220 ASP B CA 1
ATOM 3670 C C . ASP B 1 220 ? 13.969 -15.969 -7.875 1 98.69 220 ASP B C 1
ATOM 3672 O O . ASP B 1 220 ? 14.406 -17.109 -7.664 1 98.69 220 ASP B O 1
ATOM 3676 N N . GLN B 1 221 ? 14.711 -15 -7.75 1 98.31 221 GLN B N 1
ATOM 3677 C CA . GLN B 1 221 ? 16.156 -15.125 -7.648 1 98.31 221 GLN B CA 1
ATOM 3678 C C . GLN B 1 221 ? 16.562 -15.773 -6.328 1 98.31 221 GLN B C 1
ATOM 3680 O O . GLN B 1 221 ? 17.641 -16.375 -6.23 1 98.31 221 GLN B O 1
ATOM 3685 N N . ILE B 1 222 ? 15.781 -15.68 -5.316 1 98.25 222 ILE B N 1
ATOM 3686 C CA . ILE B 1 222 ? 16.094 -16.375 -4.07 1 98.25 222 ILE B CA 1
ATOM 3687 C C . ILE B 1 222 ? 16.219 -17.875 -4.332 1 98.25 222 ILE B C 1
ATOM 3689 O O . ILE B 1 222 ? 16.969 -18.578 -3.656 1 98.25 222 ILE B O 1
ATOM 3693 N N . TRP B 1 223 ? 15.539 -18.359 -5.289 1 98.19 223 TRP B N 1
ATOM 3694 C CA . TRP B 1 223 ? 15.492 -19.797 -5.551 1 98.19 223 TRP B CA 1
ATOM 3695 C C . TRP B 1 223 ? 16.375 -20.156 -6.746 1 98.19 223 TRP B C 1
ATOM 3697 O O . TRP B 1 223 ? 17.062 -21.172 -6.727 1 98.19 223 TRP B O 1
ATOM 3707 N N . THR B 1 224 ? 16.328 -19.375 -7.812 1 97.38 224 THR B N 1
ATOM 3708 C CA . THR B 1 224 ? 16.953 -19.766 -9.078 1 97.38 224 THR B CA 1
ATOM 3709 C C . THR B 1 224 ? 18.469 -19.625 -8.992 1 97.38 224 THR B C 1
ATOM 3711 O O . THR B 1 224 ? 19.203 -20.391 -9.617 1 97.38 224 THR B O 1
ATOM 3714 N N . ASN B 1 225 ? 18.906 -18.625 -8.242 1 95.19 225 ASN B N 1
ATOM 3715 C CA . ASN B 1 225 ? 20.344 -18.469 -8.125 1 95.19 225 ASN B CA 1
ATOM 3716 C C . ASN B 1 225 ? 20.766 -18.203 -6.68 1 95.19 225 ASN B C 1
ATOM 3718 O O . ASN B 1 225 ? 21.875 -17.734 -6.43 1 95.19 225 ASN B O 1
ATOM 3722 N N . GLY B 1 226 ? 19.922 -18.344 -5.781 1 96.38 226 GLY B N 1
ATOM 3723 C CA . GLY B 1 226 ? 20.234 -18.234 -4.367 1 96.38 226 GLY B CA 1
ATOM 3724 C C . GLY B 1 226 ? 20.516 -16.828 -3.914 1 96.38 226 GLY B C 1
ATOM 3725 O O . GLY B 1 226 ? 21.125 -16.609 -2.859 1 96.38 226 GLY B O 1
ATOM 3726 N N . ARG B 1 227 ? 20.141 -15.859 -4.715 1 97.12 227 ARG B N 1
ATOM 3727 C CA . ARG B 1 227 ? 20.391 -14.469 -4.355 1 97.12 227 ARG B CA 1
ATOM 3728 C C . ARG B 1 227 ? 19.438 -13.992 -3.273 1 97.12 227 ARG B C 1
ATOM 3730 O O . ARG B 1 227 ? 18.25 -13.758 -3.545 1 97.12 227 ARG B O 1
ATOM 3737 N N . LYS B 1 228 ? 19.984 -13.805 -2.076 1 97.62 228 LYS B N 1
ATOM 3738 C CA . LYS B 1 228 ? 19.25 -13.266 -0.943 1 97.62 228 LYS B CA 1
ATOM 3739 C C . LYS B 1 228 ? 19.609 -11.805 -0.694 1 97.62 228 LYS B C 1
ATOM 3741 O O . LYS B 1 228 ? 20.781 -11.438 -0.714 1 97.62 228 LYS B O 1
ATOM 3746 N N . GLY B 1 229 ? 18.594 -11.039 -0.579 1 97.69 229 GLY B N 1
ATOM 3747 C CA . GLY B 1 229 ? 18.828 -9.633 -0.298 1 97.69 229 GLY B CA 1
ATOM 3748 C C . GLY B 1 229 ? 17.641 -8.93 0.31 1 97.69 229 GLY B C 1
ATOM 3749 O O . GLY B 1 229 ? 16.547 -9.5 0.389 1 97.69 229 GLY B O 1
ATOM 3750 N N . GLN B 1 230 ? 17.891 -7.754 0.812 1 97.75 230 GLN B N 1
ATOM 3751 C CA . GLN B 1 230 ? 16.844 -6.914 1.388 1 97.75 230 GLN B CA 1
ATOM 3752 C C . GLN B 1 230 ? 17.188 -5.434 1.247 1 97.75 230 GLN B C 1
ATOM 3754 O O . GLN B 1 230 ? 18.297 -5.086 0.831 1 97.75 230 GLN B O 1
ATOM 3759 N N . LEU B 1 231 ? 16.266 -4.617 1.59 1 98.25 231 LEU B N 1
ATOM 3760 C CA . LEU B 1 231 ? 16.453 -3.174 1.528 1 98.25 231 LEU B CA 1
ATOM 3761 C C . LEU B 1 231 ? 17.031 -2.646 2.836 1 98.25 231 LEU B C 1
ATOM 3763 O O . LEU B 1 231 ? 16.562 -3.012 3.918 1 98.25 231 LEU B O 1
ATOM 3767 N N . GLU B 1 232 ? 17.984 -1.806 2.688 1 97.44 232 GLU B N 1
ATOM 3768 C CA . GLU B 1 232 ? 18.578 -1.14 3.842 1 97.44 232 GLU B CA 1
ATOM 3769 C C . GLU B 1 232 ? 18.703 0.362 3.605 1 97.44 232 GLU B C 1
ATOM 3771 O O . GLU B 1 232 ? 18.922 0.801 2.471 1 97.44 232 GLU B O 1
ATOM 3776 N N . TRP B 1 233 ? 18.531 1.052 4.684 1 97.81 233 TRP B N 1
ATOM 3777 C CA . TRP B 1 233 ? 18.734 2.496 4.625 1 97.81 233 TRP B CA 1
ATOM 3778 C C . TRP B 1 233 ? 20.203 2.832 4.375 1 97.81 233 TRP B C 1
ATOM 3780 O O . TRP B 1 233 ? 21.078 2.303 5.051 1 97.81 233 TRP B O 1
ATOM 3790 N N . VAL B 1 234 ? 20.406 3.689 3.459 1 97.5 234 VAL B N 1
ATOM 3791 C CA . VAL B 1 234 ? 21.75 4.203 3.18 1 97.5 234 VAL B CA 1
ATOM 3792 C C . VAL B 1 234 ? 21.719 5.73 3.164 1 97.5 234 VAL B C 1
ATOM 3794 O O . VAL B 1 234 ? 20.984 6.336 2.385 1 97.5 234 VAL B O 1
ATOM 3797 N N . ASP B 1 235 ? 22.547 6.312 3.986 1 96.75 235 ASP B N 1
ATOM 3798 C CA . ASP B 1 235 ? 22.688 7.766 3.957 1 96.75 235 ASP B CA 1
ATOM 3799 C C . ASP B 1 235 ? 23.328 8.227 2.646 1 96.75 235 ASP B C 1
ATOM 3801 O O . ASP B 1 235 ? 24.234 7.582 2.127 1 96.75 235 ASP B O 1
ATOM 3805 N N . GLN B 1 236 ? 22.719 9.242 2.189 1 90.56 236 GLN B N 1
ATOM 3806 C CA . GLN B 1 236 ? 23.297 9.812 0.976 1 90.56 236 GLN B CA 1
ATOM 3807 C C . GLN B 1 236 ? 24.062 11.102 1.283 1 90.56 236 GLN B C 1
ATOM 3809 O O . GLN B 1 236 ? 23.672 11.867 2.166 1 90.56 236 GLN B O 1
ATOM 3814 N N . LYS B 1 237 ? 25.312 11.336 0.764 1 73.25 237 LYS B N 1
ATOM 3815 C CA . LYS B 1 237 ? 26.219 12.453 0.972 1 73.25 237 LYS B CA 1
ATOM 3816 C C . LYS B 1 237 ? 25.766 13.688 0.198 1 73.25 237 LYS B C 1
ATOM 3818 O O . LYS B 1 237 ? 25.188 13.57 -0.887 1 73.25 237 LYS B O 1
#

Secondary structure (DSSP, 8-state):
--HHHHHHHHHHHHHGGGSHHHHHHHHHHB--TTGGG--EEEEEEEEETTEEEEEEEEEEEEEEEETTEEEEEEES-SSTT--EEEEEEEEEHHHHHHS-GGGGGGEEESHHHHHTT-SEE-B-TTS-HHHHHHHTHHHHHHHTTEEEEEEES--TTT-SSS--S--EEEE---SGGG--HHHHHHHHHHHT--HHHHHHHHTTTS-HHHHHSPPPTTS-HHHHS--EEEEEEEEE-/--HHHHHHHHHHHHHGGGSHHHHHHHHHHB--TTGGG--EEEEEEEEETTEEEEEEEEEEEEEEEETTEEEEEEES-SSTT--EEEEEEEEEHHHHHHS-GGGGGGEEESHHHHHTT-SEE-B-TTS-HHHHHHHTHHHHHHHTTEEEEEEES--TTT-SSS--S--EEEE---SGGG--HHHHHHHHHHHT--HHHHHHHHTTTS-HHHHHSPPPTTS-HHHHS--EEEEEEEEE-

Radius of gyration: 22.93 Å; Cα contacts (8 Å, |Δi|>4): 963; chains: 2; bounding box: 48×68×53 Å

Foldseek 3Di:
DDPVVVVVVVVVVVVCCPPPVVVVVVVVVDDDVVVVQFDFWKKAKKAFLQDLQDIAIWIWTWGCPDPFKIKTFIWRDPDPPTDRWWIKMKGFQVVLVVDDLVVQSQKAACQCCLLQQRMATQDDPVDDVVNRLVVCLVVSLRRNGMMMRMKTQAPCVVPVPDSDDGITRIYDDDDDVSDPVVNSVVVCVVRVHDRNVSNVSCVVRHDPVSNPDDHDPNHPCCPPPVDHDIDDDDDDD/DDPVVVVVVVVVVVVCPPPPVVVVVVVVPDDDVVVVQFDFWKKAKKAFLQDLQDIAIWIWTWGCPDPFKIKTFIWRDPDPPTDRWWIKMKGFQVVLVVDDLVVQSQKAACQCCLLQQRMATQDDPVDDVVVRLVVCLVVSLRRNGMMMRMKTQAPCVVPVPDSDDGITRIYDDDDDVSDPVVNSVVVCVVRVHDRNVSNVSCVVRHDVVSNPDDHDPNHPCCPPPVDHDTDDDDDDD

Solvent-accessible surface area (backbone atoms only — not comparable to full-atom values): 24899 Å² total; per-residue (Å²): 129,57,66,70,56,35,37,55,52,36,52,54,41,36,69,39,49,82,34,67,65,50,40,52,60,47,34,73,45,33,51,56,46,44,66,70,48,49,49,43,32,36,31,36,63,36,20,39,33,62,37,75,85,46,71,45,59,36,30,33,40,26,24,74,69,43,98,65,31,33,43,25,47,26,20,59,41,76,40,75,78,39,49,80,24,34,41,36,37,36,27,40,48,73,56,58,70,68,46,58,76,85,55,28,72,50,26,17,52,30,40,40,31,46,59,51,20,55,48,35,74,34,55,36,88,84,58,54,66,72,58,49,61,61,64,42,45,25,55,47,58,54,43,37,52,21,34,33,40,31,39,33,51,32,54,47,92,82,36,70,88,50,65,58,70,73,52,37,50,33,32,52,61,75,54,77,90,62,57,61,60,67,60,52,51,51,52,24,64,76,70,72,54,54,40,69,60,39,20,59,56,43,69,67,43,56,46,64,68,64,72,71,50,72,78,68,87,58,37,38,33,48,72,77,69,58,50,22,30,43,52,39,81,41,78,52,135,128,58,65,70,57,35,37,55,52,37,52,57,40,36,69,38,48,82,35,66,66,51,40,52,61,45,33,74,46,34,51,56,47,45,66,70,48,49,50,44,31,36,31,36,63,36,18,38,32,59,38,73,85,47,70,44,60,36,31,32,40,27,25,75,70,44,97,64,31,35,41,24,46,25,18,58,40,76,40,76,77,38,50,80,24,32,42,36,38,36,28,38,48,73,58,56,70,67,46,59,76,84,54,28,72,49,28,15,54,31,39,39,32,47,60,51,20,55,49,36,76,35,54,38,88,84,57,53,65,70,58,50,60,62,63,41,45,26,54,48,58,54,42,37,52,23,34,34,40,30,40,33,52,31,54,47,92,81,36,71,88,49,65,58,70,71,50,36,49,33,32,53,60,74,51,76,91,61,57,60,59,67,61,51,52,50,51,23,63,76,70,71,53,56,39,68,60,38,21,59,56,44,69,66,43,55,46,64,69,65,74,71,49,74,78,69,87,58,37,38,32,49,72,75,69,59,51,22,29,44,50,40,82,40,78,53,134

InterPro domains:
  IPR010686 Oil body-associated protein-like [PF06884] (32-204)
  IPR010686 Oil body-associated protein-like [PTHR31360] (18-216)

Organism: NCBI:txid1296121

Sequence (474 aa):
MPRDQVDKFAQAEHSGYHSSAYMAAGEAQMSFTPINQIHQHLCGLHIYSHDGNRAVKAHHYCTHLRKDLHQCVIYDSDQANARLIGIEYLVPEEVFISLPEDEKKYWHSHKYEVDSGMLMLGTKSLVPNAMTDIAERPSMLELHRTYGKTTHTWAYDRSPDLPLGPPQIMMAYTEDSQVDKKLLAERDNEMGVDTAAKKETRRQYLIQENLDRPPAEGADQIWTNGRKGQLEWVDQKMPRDQVDKFAQAEHSGYHSSAYMAAGEAQMSFTPINQIHQHLCGLHIYSHDGNRAVKAHHYCTHLRKDLHQCVIYDSDQANARLIGIEYLVPEEVFISLPEDEKKYWHSHKYEVDSGMLMLGTKSLVPNAMTDIAERPSMLELHRTYGKTTHTWAYDRSPDLPLGPPQIMMAYTEDSQVDKKLLAERDNEMGVDTAAKKETRRQYLIQENLDRPPAEGADQIWTNGRKGQLEWVDQK

Nearest PDB structures (foldseek):
  3qt1-assembly1_H  TM=2.921E-01  e=9.352E+00  Saccharomyces cerevisiae
  6blo-assembly1_H  TM=2.535E-01  e=9.352E+00  Saccharomyces cerevisiae S288C
  8umh-assembly1_H  TM=2.722E-01  e=9.930E+00  Saccharomyces cerevisiae
  7ml0-assembly1_H  TM=1.784E-01  e=9.352E+00  Saccharomyces cerevisiae
  3qt1-assembly1_H  TM=2.922E-01  e=9.438E+00  Saccharomyces cerevisiae